Protein 3LWT (pdb70)

Radius of gyration: 23.89 Å; Cα contacts (8 Å, |Δi|>4): 905; chains: 1; bounding box: 66×55×62 Å

Nearest PDB structures (foldseek):
  3lwt-assembly1_X  TM=1.002E+00  e=3.265E-95  Saccharomyces cerevisiae
  8c81-assembly1_E  TM=9.243E-01  e=3.066E-72  Saccharomyces cerevisiae
  4tu3-assembly1_X  TM=9.781E-01  e=2.936E-66  Saccharomyces cerevisiae S288C
  7k1w-assembly1_F  TM=9.571E-01  e=6.689E-49  Homo sapiens
  5zyo-assembly2_B  TM=4.385E-01  e=7.430E+00  Escherichia coli K-12

Structure (mmCIF, N/CA/C/O backbone):
data_3LWT
#
_entry.id   3LWT
#
_cell.length_a   86.158
_cell.length_b   94.732
_cell.length_c   155.439
_cell.angle_alpha   90.00
_cell.angle_beta   90.00
_cell.angle_gamma   90.00
#
_symmetry.space_group_name_H-M   'I 2 2 2'
#
loop_
_entity.id
_entity.type
_entity.pdbx_description
1 polymer 'Phosphoinositide phosphatase SAC1'
2 water water
#
loop_
_atom_site.group_PDB
_atom_site.id
_atom_site.type_symbol
_atom_site.label_atom_id
_atom_site.label_alt_id
_atom_site.label_comp_id
_atom_site.label_asym_id
_atom_site.label_entity_id
_atom_site.label_seq_id
_atom_site.pdbx_PDB_ins_code
_atom_site.Cartn_x
_atom_site.Cartn_y
_atom_site.Cartn_z
_atom_site.occupancy
_atom_site.B_iso_or_equiv
_atom_site.auth_seq_id
_atom_site.auth_comp_id
_atom_site.auth_asym_id
_atom_site.auth_atom_id
_atom_site.pdbx_PDB_model_num
ATOM 1 N N . SER A 1 1 ? 31.167 37.756 43.892 1.00 61.59 0 SER X N 1
ATOM 2 C CA . SER A 1 1 ? 29.967 37.446 43.073 1.00 58.98 0 SER X CA 1
ATOM 3 C C . SER A 1 1 ? 30.199 38.105 41.713 1.00 59.11 0 SER X C 1
ATOM 4 O O . SER A 1 1 ? 30.958 39.082 41.618 1.00 60.30 0 SER X O 1
ATOM 7 N N . MET A 1 2 ? 29.500 37.646 40.675 1.00 56.44 1 MET X N 1
ATOM 8 C CA . MET A 1 2 ? 29.498 38.446 39.447 1.00 53.83 1 MET X CA 1
ATOM 9 C C . MET A 1 2 ? 28.769 39.796 39.701 1.00 48.76 1 MET X C 1
ATOM 10 O O . MET A 1 2 ? 29.187 40.844 39.160 1.00 48.40 1 MET X O 1
ATOM 15 N N . THR A 1 3 ? 27.687 39.793 40.503 1.00 43.58 2 THR X N 1
ATOM 16 C CA . THR A 1 3 ? 26.858 41.020 40.574 1.00 38.68 2 THR X CA 1
ATOM 17 C C . THR A 1 3 ? 27.486 42.043 41.519 1.00 36.96 2 THR X C 1
ATOM 18 O O . THR A 1 3 ? 28.324 41.709 42.378 1.00 36.42 2 THR X O 1
ATOM 22 N N . GLY A 1 4 ? 27.074 43.297 41.378 1.00 34.86 3 GLY X N 1
ATOM 23 C CA . GLY A 1 4 ? 27.730 44.384 42.144 1.00 33.97 3 GLY X CA 1
ATOM 24 C C . GLY A 1 4 ? 27.058 45.676 41.659 1.00 34.01 3 GLY X C 1
ATOM 25 O O . GLY A 1 4 ? 26.208 45.606 40.780 1.00 31.96 3 GLY X O 1
ATOM 26 N N . PRO A 1 5 ? 27.386 46.805 42.277 1.00 35.24 4 PRO X N 1
ATOM 27 C CA . PRO A 1 5 ? 26.888 48.103 41.863 1.00 35.55 4 PRO X CA 1
ATOM 28 C C . PRO A 1 5 ? 27.170 48.353 40.373 1.00 33.21 4 PRO X C 1
ATOM 29 O O . PRO A 1 5 ? 28.159 47.834 39.815 1.00 32.80 4 PRO X O 1
ATOM 33 N N . ILE A 1 6 ? 26.359 49.220 39.802 1.00 30.34 5 ILE X N 1
ATOM 34 C CA . ILE A 1 6 ? 26.350 49.478 38.383 1.00 30.17 5 ILE X CA 1
ATOM 35 C C . ILE A 1 6 ? 26.422 51.013 38.242 1.00 29.12 5 ILE X C 1
ATOM 36 O O . ILE A 1 6 ? 26.018 51.740 39.159 1.00 29.69 5 ILE X O 1
ATOM 41 N N . VAL A 1 7 ? 26.903 51.488 37.086 1.00 28.58 6 VAL X N 1
ATOM 42 C CA . VAL A 1 7 ? 26.807 52.901 36.738 1.00 30.52 6 VAL X CA 1
ATOM 43 C C . VAL A 1 7 ? 26.142 53.022 35.378 1.00 30.88 6 VAL X C 1
ATOM 44 O O . VAL A 1 7 ? 26.221 52.113 34.537 1.00 31.30 6 VAL X O 1
ATOM 48 N N . TYR A 1 8 ? 25.456 54.144 35.141 1.00 30.24 7 TYR X N 1
ATOM 49 C CA . TYR A 1 8 ? 24.920 54.367 33.838 1.00 29.70 7 TYR X CA 1
ATOM 50 C C . TYR A 1 8 ? 25.079 55.821 33.391 1.00 30.38 7 TYR X C 1
ATOM 51 O O . TYR A 1 8 ? 25.316 56.762 34.200 1.00 30.64 7 TYR X O 1
ATOM 60 N N . VAL A 1 9 ? 24.988 56.007 32.091 1.00 30.53 8 VAL X N 1
ATOM 61 C CA . VAL A 1 9 ? 24.972 57.382 31.496 1.00 31.44 8 VAL X CA 1
ATOM 62 C C . VAL A 1 9 ? 23.756 57.346 30.576 1.00 31.80 8 VAL X C 1
ATOM 63 O O . VAL A 1 9 ? 23.519 56.336 29.850 1.00 30.49 8 VAL X O 1
ATOM 67 N N . GLN A 1 10 ? 22.949 58.382 30.640 1.00 31.63 9 GLN X N 1
ATOM 68 C CA . GLN A 1 10 ? 21.846 58.488 29.699 1.00 33.68 9 GLN X CA 1
ATOM 69 C C . GLN A 1 10 ? 22.034 59.687 28.797 1.00 32.34 9 GLN X C 1
ATOM 70 O O . GLN A 1 10 ? 22.465 60.793 29.219 1.00 33.44 9 GLN X O 1
ATOM 76 N N . ASN A 1 11 ? 21.801 59.477 27.506 1.00 33.03 10 ASN X N 1
ATOM 77 C CA . ASN A 1 11 ? 21.877 60.586 26.513 1.00 34.66 10 ASN X CA 1
ATOM 78 C C . ASN A 1 11 ? 20.790 60.386 25.447 1.00 34.48 10 ASN X C 1
ATOM 79 O O . ASN A 1 11 ? 19.960 59.512 25.595 1.00 33.74 10 ASN X O 1
ATOM 84 N N . ALA A 1 12 ? 20.848 61.160 24.364 1.00 35.75 11 ALA X N 1
ATOM 85 C CA . ALA A 1 12 ? 19.803 61.073 23.317 1.00 38.71 11 ALA X CA 1
ATOM 86 C C . ALA A 1 12 ? 19.754 59.721 22.615 1.00 39.36 11 ALA X C 1
ATOM 87 O O . ALA A 1 12 ? 18.708 59.404 22.035 1.00 40.80 11 ALA X O 1
ATOM 89 N N . ASP A 1 13 ? 20.858 58.948 22.639 1.00 38.78 12 ASP X N 1
ATOM 90 C CA . ASP A 1 13 ? 20.842 57.583 22.068 1.00 38.60 12 ASP X CA 1
ATOM 91 C C . ASP A 1 13 ? 20.316 56.483 22.983 1.00 36.01 12 ASP X C 1
ATOM 92 O O . ASP A 1 13 ? 20.065 55.329 22.524 1.00 39.38 12 ASP X O 1
ATOM 97 N N . GLY A 1 14 ? 20.068 56.822 24.255 1.00 34.14 13 GLY X N 1
ATOM 98 C CA . GLY A 1 14 ? 19.388 55.934 25.208 1.00 31.64 13 GLY X CA 1
ATOM 99 C C . GLY A 1 14 ? 20.209 55.806 26.508 1.00 30.98 13 GLY X C 1
ATOM 100 O O . GLY A 1 14 ? 20.950 56.751 26.922 1.00 31.38 13 GLY X O 1
ATOM 101 N N . ILE A 1 15 ? 20.100 54.657 27.161 1.00 31.24 14 ILE X N 1
ATOM 102 C CA . ILE A 1 15 ? 20.806 54.461 28.471 1.00 30.64 14 ILE X CA 1
ATOM 103 C C . ILE A 1 15 ? 21.892 53.405 28.330 1.00 29.66 14 ILE X C 1
ATOM 104 O O . ILE A 1 15 ? 21.636 52.309 27.755 1.00 31.31 14 ILE X O 1
ATOM 109 N N . PHE A 1 16 ? 23.050 53.625 28.945 1.00 29.28 15 PHE X N 1
ATOM 110 C CA . PHE A 1 16 ? 24.165 52.650 28.873 1.00 29.42 15 PHE X CA 1
ATOM 111 C C . PHE A 1 16 ? 24.607 52.299 30.287 1.00 30.24 15 PHE X C 1
ATOM 112 O O . PHE A 1 16 ? 24.836 53.219 31.071 1.00 30.18 15 PHE X O 1
ATOM 120 N N . PHE A 1 17 ? 24.709 51.013 30.610 1.00 26.92 16 PHE X N 1
ATOM 121 C CA . PHE A 1 17 ? 24.967 50.548 31.959 1.00 27.42 16 PHE X CA 1
ATOM 122 C C . PHE A 1 17 ? 26.254 49.692 31.929 1.00 29.21 16 PHE X C 1
ATOM 123 O O . PHE A 1 17 ? 26.498 48.904 30.977 1.00 30.19 16 PHE X O 1
ATOM 131 N N . LYS A 1 18 ? 27.063 49.800 32.972 1.00 30.92 17 LYS X N 1
ATOM 132 C CA . LYS A 1 18 ? 28.210 48.880 33.132 1.00 32.69 17 LYS X CA 1
ATOM 133 C C . LYS A 1 18 ? 28.444 48.685 34.601 1.00 33.22 17 LYS X C 1
ATOM 134 O O . LYS A 1 18 ? 28.014 49.498 35.410 1.00 31.58 17 LYS X O 1
ATOM 140 N N . LEU A 1 19 ? 29.229 47.665 34.943 1.00 34.36 18 LEU X N 1
ATOM 141 C CA . LEU A 1 19 ? 29.547 47.416 36.340 1.00 36.23 18 LEU X CA 1
ATOM 142 C C . LEU A 1 19 ? 30.449 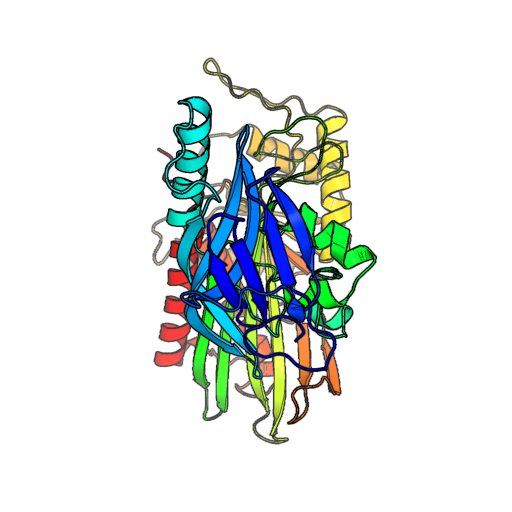48.563 36.843 1.00 38.08 18 LEU X C 1
ATOM 143 O O . LEU A 1 19 ? 31.298 49.052 36.090 1.00 38.00 18 LEU X O 1
ATOM 148 N N . ALA A 1 20 ? 30.191 49.033 38.073 1.00 37.82 19 ALA X N 1
ATOM 149 C CA . ALA A 1 20 ? 30.991 50.091 38.720 1.00 41.94 19 ALA X CA 1
ATOM 150 C C . ALA A 1 20 ? 32.459 49.626 38.863 1.00 47.74 19 ALA X C 1
ATOM 151 O O . ALA A 1 20 ? 33.390 50.443 38.720 1.00 49.30 19 ALA X O 1
ATOM 153 N N . GLU A 1 21 ? 32.694 48.356 39.138 1.00 51.62 20 GLU X N 1
ATOM 154 C CA . GLU A 1 21 ? 34.108 47.933 39.180 1.00 62.75 20 GLU X CA 1
ATOM 155 C C . GLU A 1 21 ? 34.367 46.911 38.092 1.00 64.83 20 GLU X C 1
ATOM 156 O O . GLU A 1 21 ? 33.822 45.820 38.136 1.00 65.24 20 GLU X O 1
ATOM 162 N N . GLY A 1 22 ? 35.173 47.279 37.103 1.00 69.84 21 GLY X N 1
ATOM 163 C CA . GLY A 1 22 ? 35.443 46.349 35.998 1.00 73.77 21 GLY X CA 1
ATOM 164 C C . GLY A 1 22 ? 36.618 45.430 36.267 1.00 77.15 21 GLY X C 1
ATOM 165 O O . GLY A 1 22 ? 37.782 45.850 36.106 1.00 80.41 21 GLY X O 1
ATOM 166 N N . LYS A 1 23 ? 36.346 44.186 36.662 1.00 78.16 22 LYS X N 1
ATOM 167 C CA . LYS A 1 23 ? 37.423 43.145 36.644 1.00 81.63 22 LYS X CA 1
ATOM 168 C C . LYS A 1 23 ? 37.664 42.615 35.211 1.00 82.18 22 LYS X C 1
ATOM 169 O O . LYS A 1 23 ? 36.727 42.418 34.441 1.00 82.54 22 LYS X O 1
ATOM 175 N N . GLY A 1 24 ? 38.915 42.391 34.842 1.00 84.03 23 GLY X N 1
ATOM 176 C CA . GLY A 1 24 ? 39.216 41.968 33.482 1.00 83.27 23 GLY X CA 1
ATOM 177 C C . GLY A 1 24 ? 39.143 43.082 32.445 1.00 81.85 23 GLY X C 1
ATOM 178 O O . GLY A 1 24 ? 38.812 44.252 32.735 1.00 80.78 23 GLY X O 1
ATOM 179 N N . THR A 1 25 ? 39.442 42.688 31.212 1.00 81.51 24 THR X N 1
ATOM 180 C CA . THR A 1 25 ? 39.773 43.607 30.112 1.00 80.40 24 THR X CA 1
ATOM 181 C C . THR A 1 25 ? 38.752 43.451 28.968 1.00 77.34 24 THR X C 1
ATOM 182 O O . THR A 1 25 ? 39.027 43.748 27.790 1.00 78.76 24 THR X O 1
ATOM 186 N N . ASN A 1 26 ? 37.561 43.016 29.372 1.00 72.59 25 ASN X N 1
ATOM 187 C CA . ASN A 1 26 ? 36.582 42.371 28.556 1.00 68.22 25 ASN X CA 1
ATOM 188 C C . ASN A 1 26 ? 35.150 42.842 28.917 1.00 62.63 25 ASN X C 1
ATOM 189 O O . ASN A 1 26 ? 34.220 42.102 28.634 1.00 58.25 25 ASN X O 1
ATOM 194 N N . ASP A 1 27 ? 34.973 44.042 29.509 1.00 58.03 26 ASP X N 1
ATOM 195 C CA . ASP A 1 27 ? 33.738 44.278 30.329 1.00 53.86 26 ASP X CA 1
ATOM 196 C C . ASP A 1 27 ? 32.564 44.691 29.445 1.00 48.06 26 ASP X C 1
ATOM 197 O O . ASP A 1 27 ? 32.707 45.481 28.470 1.00 49.64 26 ASP X O 1
ATOM 202 N N . ALA A 1 28 ? 31.429 44.166 29.778 1.00 41.11 27 ALA X N 1
ATOM 203 C CA . ALA A 1 28 ? 30.253 44.311 28.955 1.00 38.34 27 ALA X CA 1
ATOM 204 C C . ALA A 1 28 ? 29.500 45.619 29.321 1.00 36.20 27 ALA X C 1
ATOM 205 O O . ALA A 1 28 ? 29.541 46.068 30.481 1.00 36.74 27 ALA X O 1
ATOM 207 N N . VAL A 1 29 ? 28.807 46.170 28.321 1.00 33.89 28 VAL X N 1
ATOM 208 C CA . VAL A 1 29 ? 27.903 47.301 28.487 1.00 32.00 28 VAL X CA 1
ATOM 209 C C . VAL A 1 29 ? 26.530 46.822 27.982 1.00 33.60 28 VAL X C 1
ATOM 210 O O . VAL A 1 29 ? 26.428 46.202 26.891 1.00 35.01 28 VAL X O 1
ATOM 214 N N . ILE A 1 30 ? 25.499 47.161 28.750 1.00 32.06 29 ILE X N 1
ATOM 215 C CA . ILE A 1 30 ? 24.097 46.981 28.345 1.00 31.80 29 ILE X CA 1
ATOM 216 C C . ILE A 1 30 ? 23.551 48.320 27.871 1.00 32.29 29 ILE X C 1
ATOM 217 O O . ILE A 1 30 ? 23.663 49.352 28.603 1.00 32.63 29 ILE X O 1
ATOM 222 N N . HIS A 1 31 ? 23.015 48.355 26.661 1.00 31.05 30 HIS X N 1
ATOM 223 C CA . HIS A 1 31 ? 22.506 49.593 26.108 1.00 30.60 30 HIS X CA 1
ATOM 224 C C . HIS A 1 31 ? 20.989 49.429 25.851 1.00 32.93 30 HIS X C 1
ATOM 225 O O . HIS A 1 31 ? 20.598 48.439 25.175 1.00 33.63 30 HIS X O 1
ATOM 232 N N . LEU A 1 32 ? 20.173 50.340 26.388 1.00 31.63 31 LEU X N 1
ATOM 233 C CA . LEU A 1 32 ? 18.717 50.426 26.045 1.00 32.61 31 LEU X CA 1
ATOM 234 C C . LEU A 1 32 ? 18.716 51.522 24.992 1.00 34.30 31 LEU X C 1
ATOM 235 O O . LEU A 1 32 ? 18.960 52.698 25.293 1.00 32.41 31 LEU X O 1
ATOM 240 N N . ALA A 1 33 ? 18.446 51.157 23.735 1.00 34.62 32 ALA X N 1
ATOM 241 C CA . ALA A 1 33 ? 18.488 52.107 22.637 1.00 36.03 32 ALA X CA 1
ATOM 242 C C . ALA A 1 33 ? 17.216 52.911 22.411 1.00 38.32 32 ALA X C 1
ATOM 243 O O . ALA A 1 33 ? 16.154 52.315 22.246 1.00 39.23 32 ALA X O 1
ATOM 245 N N . ASN A 1 34 ? 17.333 54.227 22.275 1.00 39.58 33 ASN X N 1
ATOM 246 C CA . 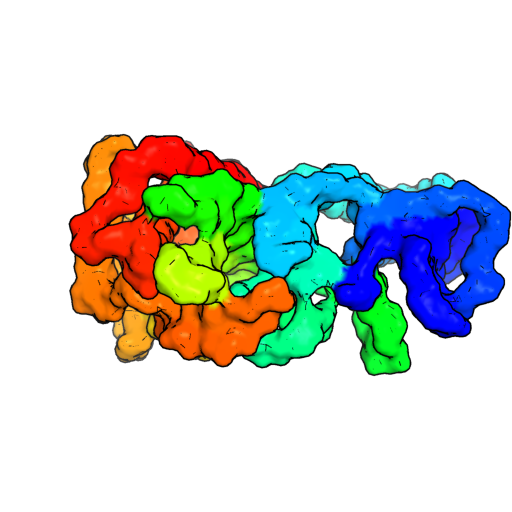ASN A 1 34 ? 16.172 55.058 21.950 1.00 42.37 33 ASN X CA 1
ATOM 247 C C . ASN A 1 34 ? 15.592 54.767 20.533 1.00 45.12 33 ASN X C 1
ATOM 248 O O . ASN A 1 34 ? 14.373 54.768 20.352 1.00 46.70 33 ASN X O 1
ATOM 253 N N . GLN A 1 35 ? 16.476 54.437 19.592 1.00 46.79 34 GLN X N 1
ATOM 254 C CA . GLN A 1 35 ? 16.141 54.236 18.197 1.00 51.87 34 GLN X CA 1
ATOM 255 C C . GLN A 1 35 ? 15.007 53.243 18.047 1.00 52.64 34 GLN X C 1
ATOM 256 O O . GLN A 1 35 ? 13.989 53.561 17.413 1.00 54.42 34 GLN X O 1
ATOM 262 N N . ASP A 1 36 ? 15.170 52.079 18.667 1.00 50.57 35 ASP X N 1
ATOM 263 C CA . ASP A 1 36 ? 14.226 50.998 18.482 1.00 51.77 35 ASP X CA 1
ATOM 264 C C . ASP A 1 36 ? 13.733 50.373 19.781 1.00 47.64 35 ASP X C 1
ATOM 265 O O . ASP A 1 36 ? 13.136 49.317 19.747 1.00 48.20 35 ASP X O 1
ATOM 270 N N . GLN A 1 37 ? 14.002 51.018 20.923 1.00 43.84 36 GLN X N 1
ATOM 271 C CA . GLN A 1 37 ? 13.634 50.503 22.264 1.00 40.47 36 GLN X CA 1
ATOM 272 C C . GLN A 1 37 ? 14.260 49.131 22.600 1.00 39.41 36 GLN X C 1
ATOM 273 O O . GLN A 1 37 ? 13.834 48.467 23.524 1.00 37.36 36 GLN X O 1
ATOM 279 N N . GLY A 1 38 ? 15.242 48.693 21.818 1.00 39.66 37 GLY X N 1
ATOM 280 C CA . GLY A 1 38 ? 15.804 47.320 22.049 1.00 40.80 37 GLY X CA 1
ATOM 281 C C . GLY A 1 38 ? 16.912 47.334 23.117 1.00 39.55 37 GLY X C 1
ATOM 282 O O . GLY A 1 38 ? 17.594 48.358 23.336 1.00 39.49 37 GLY X O 1
ATOM 283 N N . VAL A 1 39 ? 17.142 46.197 23.735 1.00 37.31 38 VAL X N 1
ATOM 284 C CA . VAL A 1 39 ? 18.231 46.043 24.694 1.00 37.19 38 VAL X CA 1
ATOM 285 C C . VAL A 1 39 ? 19.369 45.444 23.894 1.00 38.53 38 VAL X C 1
ATOM 286 O O . VAL A 1 39 ? 19.124 44.460 23.167 1.00 37.94 38 VAL X O 1
ATOM 290 N N . ARG A 1 40 ? 20.595 46.012 24.003 1.00 36.15 39 ARG X N 1
ATOM 291 C CA . ARG A 1 40 ? 21.742 45.458 23.261 1.00 39.24 39 ARG X CA 1
ATOM 292 C C . ARG A 1 40 ? 22.943 45.251 24.160 1.00 39.97 39 ARG X C 1
ATOM 293 O O . ARG A 1 40 ? 23.090 45.952 25.192 1.00 37.29 39 ARG X O 1
ATOM 301 N N . VAL A 1 41 ? 23.874 44.363 23.743 1.00 38.23 40 VAL X N 1
ATOM 302 C CA . VAL A 1 41 ? 25.155 44.258 24.471 1.00 37.78 40 VAL X CA 1
ATOM 303 C C . VAL A 1 41 ? 26.273 44.902 23.668 1.00 39.57 40 VAL X C 1
ATOM 304 O O . VAL A 1 41 ? 26.445 44.576 22.491 1.00 39.81 40 VAL X O 1
ATOM 308 N N . LEU A 1 42 ? 27.037 45.805 24.281 1.00 38.03 41 LEU X N 1
ATOM 309 C CA . LEU A 1 42 ? 28.097 46.529 23.609 1.00 40.96 41 LEU X CA 1
ATOM 310 C C . LEU A 1 42 ? 29.450 46.238 24.266 1.00 42.12 41 LEU X C 1
ATOM 311 O O . LEU A 1 42 ? 29.504 45.749 25.393 1.00 41.88 41 LEU X O 1
ATOM 316 N N . GLY A 1 43 ? 30.504 46.603 23.554 1.00 46.71 42 GLY X N 1
ATOM 317 C CA . GLY A 1 43 ? 31.886 46.601 24.029 1.00 47.91 42 GLY X CA 1
ATOM 318 C C . GLY A 1 43 ? 32.146 47.807 24.914 1.00 47.98 42 GLY X C 1
ATOM 319 O O . GLY A 1 43 ? 31.421 48.834 24.806 1.00 46.79 42 GLY X O 1
ATOM 320 N N . ALA A 1 44 ? 33.190 47.703 25.752 1.00 48.88 43 ALA X N 1
ATOM 321 C CA . ALA A 1 44 ? 33.593 48.721 26.732 1.00 49.80 43 ALA X CA 1
ATOM 322 C C . ALA A 1 44 ? 33.831 50.077 26.068 1.00 51.86 43 ALA X C 1
ATOM 323 O O . ALA A 1 44 ? 33.517 51.143 26.648 1.00 49.93 43 ALA X O 1
ATOM 325 N N . GLU A 1 45 ? 34.373 50.029 24.859 1.00 51.83 44 GLU X N 1
ATOM 326 C CA . GLU A 1 45 ? 34.714 51.264 24.119 1.00 52.92 44 GLU X CA 1
ATOM 327 C C . GLU A 1 45 ? 33.476 52.049 23.657 1.00 50.66 44 GLU X C 1
ATOM 328 O O . GLU A 1 45 ? 33.579 53.198 23.226 1.00 49.21 44 GLU X O 1
ATOM 334 N N . GLU A 1 46 ? 32.290 51.473 23.839 1.00 48.23 45 GLU X N 1
ATOM 335 C CA . GLU A 1 46 ? 31.076 52.115 23.340 1.00 47.09 45 GLU X CA 1
ATOM 336 C C . GLU A 1 46 ? 30.327 52.735 24.485 1.00 44.17 45 GLU X C 1
ATOM 337 O O . GLU A 1 46 ? 29.224 53.314 24.264 1.00 42.68 45 GLU X O 1
ATOM 343 N N . PHE A 1 47 ? 30.862 52.600 25.711 1.00 39.45 46 PHE X N 1
ATOM 344 C CA . PHE A 1 47 ? 30.239 53.281 26.817 1.00 36.89 46 PHE X CA 1
ATOM 345 C C . PHE A 1 47 ? 30.488 54.814 26.556 1.00 36.98 46 PHE X C 1
ATOM 346 O O . PHE A 1 47 ? 31.582 55.220 26.073 1.00 37.05 46 PHE X O 1
ATOM 354 N N . PRO A 1 48 ? 29.470 55.644 26.786 1.00 34.90 47 PRO X N 1
ATOM 355 C CA . PRO A 1 48 ? 29.617 57.084 26.431 1.00 37.29 47 PRO X CA 1
ATOM 356 C C . PRO A 1 48 ? 30.794 57.679 27.160 1.00 38.33 47 PRO X C 1
ATOM 357 O O . PRO A 1 48 ? 30.992 57.381 28.352 1.00 39.62 47 PRO X O 1
ATOM 361 N N . VAL A 1 49 ? 31.534 58.557 26.474 1.00 40.20 48 VAL X N 1
ATOM 362 C CA . VAL A 1 49 ? 32.573 59.326 27.087 1.00 40.17 48 VAL X CA 1
ATOM 363 C C . VAL A 1 49 ? 31.959 60.570 27.852 1.00 38.61 48 VAL X C 1
ATOM 364 O O . VAL A 1 49 ? 32.280 60.824 28.992 1.00 37.11 48 VAL X O 1
ATOM 368 N N . GLN A 1 50 ? 31.189 61.391 27.131 1.00 39.13 49 GLN X N 1
ATOM 369 C CA . GLN A 1 50 ? 30.561 62.556 27.710 1.00 38.10 49 GLN X CA 1
ATOM 370 C C . GLN A 1 50 ? 29.441 62.127 28.679 1.00 36.63 49 GLN X C 1
ATOM 371 O O . GLN A 1 50 ? 28.748 61.137 28.448 1.00 35.42 49 GLN X O 1
ATOM 377 N N . GLY A 1 51 ? 29.260 62.846 29.775 1.00 38.45 50 GLY X N 1
ATOM 378 C CA . GLY A 1 51 ? 27.959 62.744 30.507 1.00 39.12 50 GLY X CA 1
ATOM 379 C C . GLY A 1 51 ? 28.083 62.461 32.007 1.00 42.38 50 GLY X C 1
ATOM 380 O O . GLY A 1 51 ? 29.121 61.993 32.494 1.00 41.30 50 GLY X O 1
ATOM 381 N N . GLU A 1 52 ? 27.001 62.730 32.732 1.00 42.45 51 GLU X N 1
ATOM 382 C CA . GLU A 1 52 ? 26.921 62.438 34.144 1.00 44.10 51 GLU X CA 1
ATOM 383 C C . GLU A 1 52 ? 26.873 60.965 34.377 1.00 40.40 51 GLU X C 1
ATOM 384 O O . GLU A 1 52 ? 25.947 60.306 33.891 1.00 40.34 51 GLU X O 1
ATOM 390 N N . VAL A 1 53 ? 27.847 60.419 35.098 1.00 37.78 52 VAL X N 1
ATOM 391 C CA . VAL A 1 53 ? 27.738 59.003 35.471 1.00 36.47 52 VAL X CA 1
ATOM 392 C C . VAL A 1 53 ? 26.883 58.827 36.776 1.00 37.00 52 VAL X C 1
ATOM 393 O O . VAL A 1 53 ? 27.123 59.474 37.802 1.00 36.59 52 VAL X O 1
ATOM 397 N N . VAL A 1 54 ? 25.845 58.019 36.686 1.00 33.04 53 VAL X N 1
ATOM 398 C CA . VAL A 1 54 ? 24.974 57.758 37.792 1.00 32.55 53 VAL X CA 1
ATOM 399 C C . VAL A 1 54 ? 25.244 56.413 38.443 1.00 30.83 53 VAL X C 1
ATOM 400 O O . VAL A 1 54 ? 25.186 55.374 37.782 1.00 31.16 53 VAL X O 1
ATOM 404 N N . LYS A 1 55 ? 25.443 56.3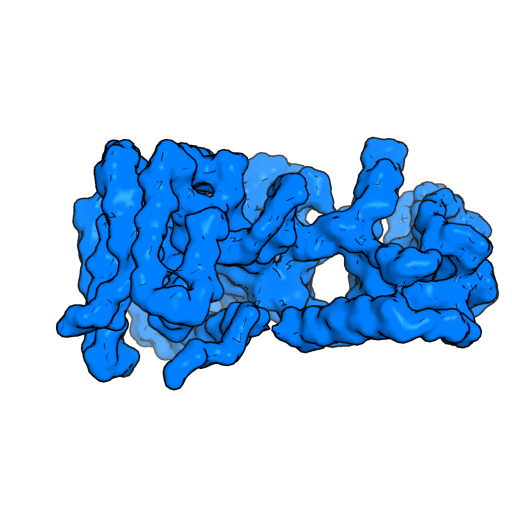94 39.758 1.00 32.20 54 LYS X N 1
ATOM 405 C CA . LYS A 1 55 ? 25.643 55.108 40.447 1.00 32.97 54 LYS X CA 1
ATOM 406 C C . LYS A 1 55 ? 24.366 54.565 41.029 1.00 31.64 54 LYS X C 1
ATOM 407 O O . LYS A 1 55 ? 23.624 55.307 41.652 1.00 31.81 54 LYS X O 1
ATOM 413 N N . ILE A 1 56 ? 24.106 53.284 40.781 1.00 31.80 55 ILE X N 1
ATOM 414 C CA . ILE A 1 56 ? 22.882 52.620 41.233 1.00 30.22 55 ILE X CA 1
ATOM 415 C C . ILE A 1 56 ? 23.290 51.242 41.884 1.00 32.21 55 ILE X C 1
ATOM 416 O O . ILE A 1 56 ? 24.368 50.638 41.585 1.00 31.14 55 ILE X O 1
ATOM 421 N N . ALA A 1 57 ? 22.502 50.828 42.868 1.00 30.01 56 ALA X N 1
ATOM 422 C CA . ALA A 1 57 ? 22.766 49.503 43.491 1.00 29.98 56 ALA X CA 1
ATOM 423 C C . ALA A 1 57 ? 22.473 48.321 42.565 1.00 27.89 56 ALA X C 1
ATOM 424 O O . ALA A 1 57 ? 23.214 47.316 42.576 1.00 30.81 56 ALA X O 1
ATOM 426 N N . SER A 1 58 ? 21.436 48.409 41.721 1.00 26.43 57 SER X N 1
ATOM 427 C CA . SER A 1 58 ? 21.150 47.289 40.837 1.00 29.68 57 SER X CA 1
ATOM 428 C C . SER A 1 58 ? 20.272 47.744 39.691 1.00 27.57 57 SER X C 1
ATOM 429 O O . SER A 1 58 ? 19.439 48.659 39.859 1.00 26.54 57 SER X O 1
ATOM 432 N N . LEU A 1 59 ? 20.439 47.093 38.539 1.00 27.79 58 LEU X N 1
ATOM 433 C CA . LEU A 1 59 ? 19.481 47.206 37.427 1.00 28.93 58 LEU X CA 1
ATOM 434 C C . LEU A 1 59 ? 18.557 46.024 37.625 1.00 29.19 58 LEU X C 1
ATOM 435 O O . LEU A 1 59 ? 19.002 44.895 37.481 1.00 29.26 58 LEU X O 1
ATOM 440 N N . MET A 1 60 ? 17.298 46.282 37.958 1.00 27.53 59 MET X N 1
ATOM 441 C CA . MET A 1 60 ? 16.397 45.152 38.326 1.00 26.23 59 MET X CA 1
ATOM 442 C C . MET A 1 60 ? 15.846 44.550 37.059 1.00 27.57 59 MET X C 1
ATOM 443 O O . MET A 1 60 ? 15.517 43.344 37.072 1.00 28.90 59 MET X O 1
ATOM 448 N N . GLY A 1 61 ? 15.822 45.307 35.943 1.00 25.71 60 GLY X N 1
ATOM 449 C CA . GLY A 1 61 ? 15.473 44.734 34.650 1.00 25.71 60 GLY X CA 1
ATOM 450 C C . GLY A 1 61 ? 14.757 45.758 33.759 1.00 27.69 60 GLY X C 1
ATOM 451 O O . GLY A 1 61 ? 14.924 46.991 33.929 1.00 26.08 60 GLY X O 1
ATOM 452 N N . PHE A 1 62 ? 14.037 45.274 32.751 1.00 25.69 61 PHE X N 1
ATOM 453 C CA . PHE A 1 62 ? 13.385 46.200 31.830 1.00 27.52 61 PHE X CA 1
ATOM 454 C C . PHE A 1 62 ? 11.939 45.724 31.666 1.00 29.29 61 PHE X C 1
ATOM 455 O O . PHE A 1 62 ? 11.658 44.503 31.810 1.00 29.65 61 PHE X O 1
ATOM 463 N N . ILE A 1 63 ? 11.060 46.648 31.260 1.00 30.75 62 ILE X N 1
ATOM 464 C CA . ILE A 1 63 ? 9.670 46.195 30.909 1.00 34.63 62 ILE X CA 1
ATOM 465 C C . ILE A 1 63 ? 9.213 47.003 29.731 1.00 38.16 62 ILE X C 1
ATOM 466 O O . ILE A 1 63 ? 9.559 48.157 29.595 1.00 38.18 62 ILE X O 1
ATOM 471 N N . LYS A 1 64 ? 8.521 46.352 28.805 1.00 42.38 63 LYS X N 1
ATOM 472 C CA . LYS A 1 64 ? 7.998 46.967 27.594 1.00 48.54 63 LYS X CA 1
ATOM 473 C C . LYS A 1 64 ? 6.532 47.268 27.844 1.00 52.56 63 LYS X C 1
ATOM 474 O O . LYS A 1 64 ? 5.717 46.349 28.038 1.00 52.99 63 LYS X O 1
ATOM 480 N N . LEU A 1 65 ? 6.227 48.579 27.913 1.00 56.16 64 LEU X N 1
ATOM 481 C CA . LEU A 1 65 ? 4.923 49.103 28.369 1.00 59.03 64 LEU X CA 1
ATOM 482 C C . LEU A 1 65 ? 4.388 49.743 27.161 1.00 60.52 64 LEU X C 1
ATOM 483 O O . LEU A 1 65 ? 4.839 50.839 26.774 1.00 64.12 64 LEU X O 1
ATOM 488 N N . LYS A 1 66 ? 3.482 49.021 26.520 1.00 61.77 65 LYS X N 1
ATOM 489 C CA . LYS A 1 66 ? 3.020 49.310 25.179 1.00 61.41 65 LYS X CA 1
ATOM 490 C C . LYS A 1 66 ? 4.232 49.516 24.273 1.00 60.71 65 LYS X C 1
ATOM 491 O O . LYS A 1 66 ? 5.064 48.604 24.171 1.00 60.63 65 LYS X O 1
ATOM 497 N N . LEU A 1 67 ? 4.369 50.710 23.674 1.00 59.01 66 LEU X N 1
ATOM 498 C CA . LEU A 1 67 ? 5.451 51.028 22.745 1.00 57.61 66 LEU X CA 1
ATOM 499 C C . LEU A 1 67 ? 6.921 51.217 23.307 1.00 53.99 66 LEU X C 1
ATOM 500 O O . LEU A 1 67 ? 7.889 50.894 22.627 1.00 54.22 66 LEU X O 1
ATOM 505 N N . ASN A 1 68 ? 7.087 51.737 24.515 1.00 50.67 67 ASN X N 1
ATOM 506 C CA . ASN A 1 68 ? 8.435 52.057 25.036 1.00 45.75 67 ASN X CA 1
ATOM 507 C C . ASN A 1 68 ? 8.945 51.026 25.996 1.00 41.52 67 ASN X C 1
ATOM 508 O O . ASN A 1 68 ? 8.168 50.409 26.659 1.00 39.71 67 ASN X O 1
ATOM 513 N N . ARG A 1 69 ? 10.254 50.845 26.089 1.00 37.69 68 ARG X N 1
ATOM 514 C CA . ARG A 1 69 ? 10.792 49.982 27.076 1.00 36.17 68 ARG X CA 1
ATOM 515 C C . ARG A 1 69 ? 11.407 50.870 28.208 1.00 34.79 68 ARG X C 1
ATOM 516 O O . ARG A 1 69 ? 12.094 51.875 27.930 1.00 34.84 68 ARG X O 1
ATOM 524 N N . TYR A 1 70 ? 11.209 50.457 29.453 1.00 32.46 69 TYR X N 1
ATOM 525 C CA . TYR A 1 70 ? 11.679 51.230 30.590 1.00 32.10 69 TYR X CA 1
ATOM 526 C C . TYR A 1 70 ? 12.663 50.361 31.376 1.00 29.86 69 TYR X C 1
ATOM 527 O O . TYR A 1 70 ? 12.442 49.166 31.557 1.00 27.93 69 TYR X O 1
ATOM 536 N N . ALA A 1 71 ? 13.652 51.016 31.973 1.00 28.54 70 ALA X N 1
ATOM 537 C CA . ALA A 1 71 ? 14.585 50.351 32.841 1.00 28.09 70 ALA X CA 1
ATOM 538 C C . ALA A 1 71 ? 14.067 50.504 34.222 1.00 26.91 70 ALA X C 1
ATOM 539 O O . ALA A 1 71 ? 13.657 51.605 34.623 1.00 29.53 70 ALA X O 1
ATOM 541 N N . ILE A 1 72 ? 14.132 49.431 34.996 1.00 26.42 71 ILE X N 1
ATOM 542 C CA . ILE A 1 72 ? 13.683 49.456 36.391 1.00 26.69 71 ILE X CA 1
ATOM 543 C C . ILE A 1 72 ? 14.895 49.354 37.290 1.00 26.56 71 ILE X C 1
ATOM 544 O O . ILE A 1 72 ? 15.635 48.373 37.226 1.00 25.59 71 ILE X O 1
ATOM 549 N N . ILE A 1 73 ? 15.139 50.405 38.088 1.00 26.69 72 ILE X N 1
ATOM 550 C CA . ILE A 1 73 ? 16.414 50.555 38.774 1.00 27.93 72 ILE X CA 1
ATOM 551 C C . ILE A 1 73 ? 16.212 50.624 40.286 1.00 27.71 72 ILE X C 1
ATOM 552 O O . ILE A 1 73 ? 15.321 51.351 40.738 1.00 28.96 72 ILE X O 1
ATOM 557 N N . ALA A 1 74 ? 17.087 49.942 41.020 1.00 26.80 73 ALA X N 1
ATOM 558 C CA . ALA A 1 74 ? 17.231 50.120 42.453 1.00 27.54 73 ALA X CA 1
ATOM 559 C C . ALA A 1 74 ? 18.356 51.174 42.631 1.00 29.43 73 ALA X C 1
ATOM 560 O O . ALA A 1 74 ? 19.554 50.871 42.507 1.00 29.30 73 ALA X O 1
ATOM 562 N N . ASN A 1 75 ? 17.981 52.423 42.951 1.00 27.54 74 ASN X N 1
ATOM 563 C CA . ASN A 1 75 ? 19.003 53.468 43.055 1.00 29.61 74 ASN X CA 1
ATOM 564 C C . ASN A 1 75 ? 19.790 53.285 44.313 1.00 32.40 74 ASN X C 1
ATOM 565 O O . ASN A 1 75 ? 21.010 53.290 44.245 1.00 33.45 74 ASN X O 1
ATOM 570 N N . THR A 1 76 ? 19.121 53.174 45.455 1.00 30.21 75 THR X N 1
ATOM 571 C CA . THR A 1 76 ? 19.888 53.098 46.714 1.00 31.80 75 THR X CA 1
ATOM 572 C C . THR A 1 76 ? 19.344 51.911 47.562 1.00 30.86 75 THR X C 1
ATOM 573 O O . THR A 1 76 ? 18.204 51.442 47.320 1.00 29.92 75 THR X O 1
ATOM 577 N N . VAL A 1 77 ? 20.144 51.464 48.530 1.00 31.98 76 VAL X N 1
ATOM 578 C CA . VAL A 1 77 ? 19.770 50.324 49.405 1.00 31.27 76 VAL X CA 1
ATOM 579 C C . VAL A 1 77 ? 20.163 50.706 50.822 1.00 35.36 76 VAL X C 1
ATOM 580 O O . VAL A 1 77 ? 21.006 51.616 51.022 1.00 33.10 76 VAL X O 1
ATOM 584 N N . GLU A 1 78 ? 19.594 50.010 51.820 1.00 34.07 77 GLU X N 1
ATOM 585 C CA . GLU A 1 78 ? 20.167 50.065 53.192 1.00 38.27 77 GLU X CA 1
ATOM 586 C C . GLU A 1 78 ? 20.461 48.626 53.645 1.00 35.26 77 GLU X C 1
ATOM 587 O O . GLU A 1 78 ? 19.704 47.741 53.336 1.00 32.63 77 GLU X O 1
ATOM 593 N N . GLU A 1 79 ? 21.551 48.434 54.369 1.00 34.26 78 GLU X N 1
ATOM 594 C CA . GLU A 1 79 ? 21.863 47.128 54.893 1.00 34.56 78 GLU X CA 1
ATOM 595 C C . GLU A 1 79 ? 20.819 46.784 55.991 1.00 34.29 78 GLU X C 1
ATOM 596 O O . GLU A 1 79 ? 20.496 47.613 56.883 1.00 33.53 78 GLU X O 1
ATOM 602 N N . THR A 1 80 ? 20.283 45.592 55.944 1.00 33.20 79 THR X N 1
ATOM 603 C CA . THR A 1 80 ? 19.304 45.234 56.973 1.00 36.69 79 THR X CA 1
ATOM 604 C C . THR A 1 80 ? 19.802 43.975 57.695 1.00 37.51 79 THR X C 1
ATOM 605 O O . THR A 1 80 ? 19.180 43.518 58.660 1.00 36.18 79 THR X O 1
ATOM 609 N N . GLY A 1 81 ? 20.854 43.364 57.154 1.00 37.20 80 GLY X N 1
ATOM 610 C CA . GLY A 1 81 ? 21.402 42.174 57.771 1.00 37.53 80 GLY X CA 1
ATOM 611 C C . GLY A 1 81 ? 22.816 41.844 57.355 1.00 37.56 80 GLY X C 1
ATOM 612 O O . GLY A 1 81 ? 23.294 42.289 56.324 1.00 37.14 80 GLY X O 1
ATOM 613 N N . ARG A 1 82 ? 23.484 41.055 58.150 1.00 38.24 81 ARG X N 1
ATOM 614 C CA . ARG A 1 82 ? 24.782 40.542 57.775 1.00 39.74 81 ARG X CA 1
ATOM 615 C C . ARG A 1 82 ? 24.989 39.154 58.444 1.00 40.23 81 ARG X C 1
ATOM 616 O O . ARG A 1 82 ? 24.849 38.992 59.664 1.00 42.46 81 ARG X O 1
ATOM 624 N N . PHE A 1 83 ? 25.314 38.149 57.635 1.00 38.41 82 PHE X N 1
ATOM 625 C CA . PHE A 1 83 ? 25.325 36.785 58.095 1.00 40.47 82 PHE X CA 1
ATOM 626 C C . PHE A 1 83 ? 26.461 36.051 57.384 1.00 40.95 82 PHE X C 1
ATOM 627 O O . PHE A 1 83 ? 26.431 35.903 56.159 1.00 37.40 82 PHE X O 1
ATOM 635 N N . ASN A 1 84 ? 27.431 35.574 58.139 1.00 42.98 83 ASN X N 1
ATOM 636 C CA . ASN A 1 84 ? 28.591 34.806 57.587 1.00 45.50 83 ASN X CA 1
ATOM 637 C C . ASN A 1 84 ? 29.300 35.560 56.450 1.00 47.52 83 ASN X C 1
ATOM 638 O O . ASN A 1 84 ? 29.613 34.959 55.405 1.00 46.97 83 ASN X O 1
ATOM 643 N N . GLY A 1 85 ? 29.465 36.889 56.616 1.00 47.48 84 GLY X N 1
ATOM 644 C CA . GLY A 1 85 ? 30.091 37.741 55.598 1.00 48.31 84 GLY X CA 1
ATOM 645 C C . GLY A 1 85 ? 29.137 38.299 54.530 1.00 46.67 84 GLY X C 1
ATOM 646 O O . GLY A 1 85 ? 29.510 39.230 53.822 1.00 47.92 84 GLY X O 1
ATOM 647 N N . HIS A 1 86 ? 27.922 37.761 54.410 1.00 40.16 85 HIS X N 1
ATOM 648 C CA . HIS A 1 86 ? 27.023 38.207 53.372 1.00 40.57 85 HIS X CA 1
ATOM 649 C C . HIS A 1 86 ? 26.222 39.386 53.868 1.00 39.59 85 HIS X C 1
ATOM 650 O O . HIS A 1 86 ? 25.646 39.294 54.922 1.00 42.07 85 HIS X O 1
ATOM 657 N N . VAL A 1 87 ? 26.058 40.403 53.046 1.00 37.02 86 VAL X N 1
ATOM 658 C CA . VAL A 1 87 ? 25.246 41.540 53.421 1.00 35.89 86 VAL X CA 1
ATOM 659 C C . VAL A 1 87 ? 23.885 41.462 52.709 1.00 33.77 86 VAL X C 1
ATOM 660 O O . VAL A 1 87 ? 23.821 41.199 51.478 1.00 33.25 86 VAL X O 1
ATOM 664 N N . PHE A 1 88 ? 22.805 41.694 53.473 1.00 32.96 87 PHE X N 1
ATOM 665 C CA . PHE A 1 88 ? 21.411 41.694 52.938 1.00 30.88 87 PHE X CA 1
ATOM 666 C C . PHE A 1 88 ? 21.011 43.199 52.816 1.00 29.32 87 PHE X C 1
ATOM 667 O O . PHE A 1 88 ? 21.159 43.955 53.779 1.00 31.39 87 PHE X O 1
ATOM 675 N N . TYR A 1 89 ? 20.519 43.592 51.645 1.00 28.97 88 TYR X N 1
ATOM 676 C CA . TYR A 1 89 ? 20.068 44.970 51.385 1.00 29.30 88 TYR X CA 1
ATOM 677 C C . TYR A 1 89 ? 18.573 45.024 51.110 1.00 29.04 88 TYR X C 1
ATOM 678 O O . TYR A 1 89 ? 18.014 44.120 50.467 1.00 26.88 88 TYR X O 1
ATOM 687 N N . ARG A 1 90 ? 17.940 46.093 51.599 1.00 29.08 89 ARG X N 1
ATOM 688 C CA . ARG A 1 90 ? 16.577 46.422 51.166 1.00 29.76 89 ARG X CA 1
ATOM 689 C C . ARG A 1 90 ? 16.697 47.556 50.174 1.00 27.81 89 ARG X C 1
ATOM 690 O O . ARG A 1 90 ? 17.385 48.552 50.447 1.00 31.27 89 ARG X O 1
ATOM 698 N N . VAL A 1 91 ? 15.944 47.499 49.112 1.00 27.74 90 VAL X N 1
ATOM 699 C CA . VAL A 1 91 ? 15.831 48.598 48.148 1.00 28.48 90 VAL X CA 1
ATOM 700 C C . VAL A 1 91 ? 15.114 49.808 48.801 1.00 30.42 90 VAL X C 1
ATOM 701 O O . VAL A 1 91 ? 14.004 49.696 49.351 1.00 28.01 90 VAL X O 1
ATOM 705 N N . LEU A 1 92 ? 15.792 50.946 48.786 1.00 32.12 91 LEU X N 1
ATOM 706 C CA . LEU A 1 92 ? 15.227 52.153 49.334 1.00 35.29 91 LEU X CA 1
ATOM 707 C C . LEU A 1 92 ? 14.616 52.972 48.228 1.00 35.46 91 LEU X C 1
ATOM 708 O O . LEU A 1 92 ? 13.469 53.225 48.290 1.00 41.44 91 LEU X O 1
ATOM 713 N N . GLN A 1 93 ? 15.393 53.548 47.311 1.00 34.57 92 GLN X N 1
ATOM 714 C CA . GLN A 1 93 ? 14.866 54.461 46.327 1.00 33.96 92 GLN X CA 1
ATOM 715 C C . GLN A 1 93 ? 14.965 53.675 44.984 1.00 32.25 92 GLN X C 1
ATOM 716 O O . GLN A 1 93 ? 15.964 52.971 44.776 1.00 28.41 92 GLN X O 1
ATOM 722 N N . HIS A 1 94 ? 13.900 53.727 44.165 1.00 31.31 93 HIS X N 1
ATOM 723 C CA . HIS A 1 94 ? 13.883 53.061 42.832 1.00 30.65 93 HIS X CA 1
ATOM 724 C C . HIS A 1 94 ? 13.557 54.118 41.762 1.00 30.32 93 HIS X C 1
ATOM 725 O O . HIS A 1 94 ? 13.087 55.233 42.116 1.00 31.01 93 HIS X O 1
ATOM 732 N N . SER A 1 95 ? 13.710 53.767 40.478 1.00 28.93 94 SER X N 1
ATOM 733 C CA . SER A 1 95 ? 13.245 54.679 39.428 1.00 31.56 94 SER X CA 1
ATOM 734 C C . SER A 1 95 ? 12.812 53.868 38.216 1.00 31.51 94 SER X C 1
ATOM 735 O O . SER A 1 95 ? 13.171 52.667 38.066 1.00 32.91 94 SER X O 1
ATOM 738 N N . ILE A 1 96 ? 11.935 54.453 37.412 1.00 31.34 95 ILE X N 1
ATOM 739 C CA . ILE A 1 96 ? 11.458 53.805 36.217 1.00 32.38 95 ILE X CA 1
ATOM 740 C C . ILE A 1 96 ? 11.858 54.787 35.136 1.00 33.69 95 ILE X C 1
ATOM 741 O O . ILE A 1 96 ? 11.399 55.943 35.155 1.00 33.99 95 ILE X O 1
ATOM 746 N N . VAL A 1 97 ? 12.755 54.374 34.245 1.00 30.61 96 VAL X N 1
ATOM 747 C CA . VAL A 1 97 ? 13.450 55.356 33.399 1.00 31.92 96 VAL X CA 1
ATOM 748 C C . VAL A 1 97 ? 13.251 55.046 31.912 1.00 32.67 96 VAL X C 1
ATOM 749 O O . VAL A 1 97 ? 13.520 53.912 31.477 1.00 31.73 96 VAL X O 1
ATOM 753 N N . SER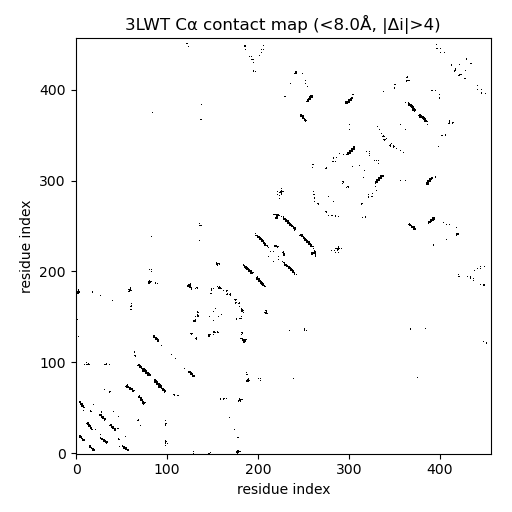 A 1 98 ? 12.839 56.021 31.112 1.00 33.71 97 SER X N 1
ATOM 754 C CA . SER A 1 98 ? 12.631 55.729 29.688 1.00 36.06 97 SER X CA 1
ATOM 755 C C . SER A 1 98 ? 13.678 56.414 28.875 1.00 38.20 97 SER X C 1
ATOM 756 O O . SER A 1 98 ? 14.362 57.256 29.417 1.00 37.12 97 SER X O 1
ATOM 759 N N . THR A 1 99 ? 13.791 56.051 27.583 1.00 40.10 98 THR X N 1
ATOM 760 C CA . THR A 1 99 ? 14.774 56.687 26.749 1.00 42.21 98 THR X CA 1
ATOM 761 C C . THR A 1 99 ? 14.271 58.025 26.289 1.00 48.04 98 THR X C 1
ATOM 762 O O . THR A 1 99 ? 15.025 58.792 25.701 1.00 48.09 98 THR X O 1
ATOM 766 N N . LYS A 1 100 ? 13.006 58.332 26.547 1.00 51.92 99 LYS X N 1
ATOM 767 C CA . LYS A 1 100 ? 12.394 59.503 25.906 1.00 59.85 99 LYS X CA 1
ATOM 768 C C . LYS A 1 100 ? 12.545 60.741 26.765 1.00 63.31 99 LYS X C 1
ATOM 769 O O . LYS A 1 100 ? 12.044 60.756 27.878 1.00 63.11 99 LYS X O 1
ATOM 775 N N . PHE A 1 101 ? 13.252 61.757 26.251 1.00 68.74 100 PHE X N 1
ATOM 776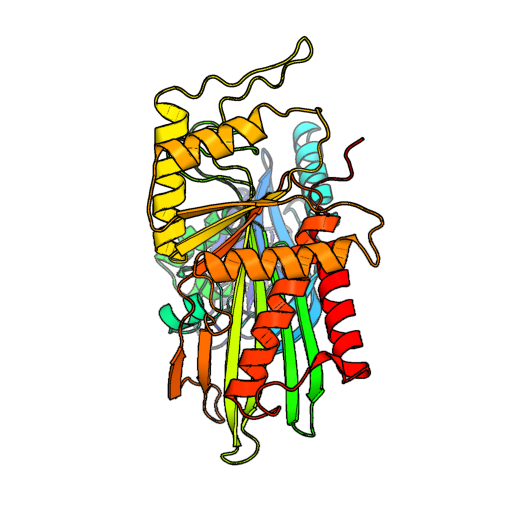 C CA . PHE A 1 101 ? 13.520 63.023 27.012 1.00 72.92 100 PHE X CA 1
ATOM 777 C C . PHE A 1 101 ? 12.185 63.539 27.549 1.00 75.60 100 PHE X C 1
ATOM 778 O O . PHE A 1 101 ? 11.962 63.564 28.765 1.00 76.18 100 PHE X O 1
ATOM 786 N N . ASN A 1 102 ? 11.277 63.891 26.645 1.00 78.73 101 ASN X N 1
ATOM 787 C CA . ASN A 1 102 ? 9.859 63.948 27.012 1.00 81.21 101 ASN X CA 1
ATOM 788 C C . ASN A 1 102 ? 9.044 63.341 25.872 1.00 81.74 101 ASN X C 1
ATOM 789 O O . ASN A 1 102 ? 8.954 63.902 24.762 1.00 83.42 101 ASN X O 1
ATOM 794 N N . SER A 1 103 ? 8.529 62.148 26.132 1.00 80.50 102 SER X N 1
ATOM 795 C CA . SER A 1 103 ? 7.664 61.470 25.183 1.00 80.94 102 SER X CA 1
ATOM 796 C C . SER A 1 103 ? 6.272 61.918 25.531 1.00 81.35 102 SER X C 1
ATOM 797 O O . SER A 1 103 ? 5.999 62.151 26.716 1.00 81.76 102 SER X O 1
ATOM 800 N N . ARG A 1 104 ? 5.385 62.041 24.543 1.00 81.39 103 ARG X N 1
ATOM 801 C CA . ARG A 1 104 ? 3.955 62.006 24.867 1.00 81.23 103 ARG X CA 1
ATOM 802 C C . ARG A 1 104 ? 3.534 60.526 24.801 1.00 78.49 103 ARG X C 1
ATOM 803 O O . ARG A 1 104 ? 3.610 59.896 23.737 1.00 79.16 103 ARG X O 1
ATOM 811 N N . ILE A 1 105 ? 3.169 59.963 25.957 1.00 74.91 104 ILE X N 1
ATOM 812 C CA . ILE A 1 105 ? 2.659 58.584 26.043 1.00 70.98 104 ILE X CA 1
ATOM 813 C C . ILE A 1 105 ? 1.137 58.607 26.160 1.00 71.54 104 ILE X C 1
ATOM 814 O O . ILE A 1 105 ? 0.584 59.532 26.772 1.00 71.68 104 ILE X O 1
ATOM 819 N N . ASP A 1 106 ? 0.454 57.632 25.552 1.00 69.94 105 ASP X N 1
ATOM 820 C CA . ASP A 1 106 ? -1.002 57.614 25.652 1.00 70.55 105 ASP X CA 1
ATOM 821 C C . ASP A 1 106 ? -1.469 57.157 27.062 1.00 66.89 105 ASP X C 1
ATOM 822 O O . ASP A 1 106 ? -0.674 56.663 27.848 1.00 63.35 105 ASP X O 1
ATOM 827 N N . SER A 1 107 ? -2.758 57.349 27.337 1.00 66.66 106 SER X N 1
ATOM 828 C CA . SER A 1 107 ? -3.405 56.972 28.583 1.00 65.02 106 SER X CA 1
ATOM 829 C C . SER A 1 107 ? -3.105 55.587 29.061 1.00 61.59 106 SER X C 1
ATOM 830 O O . SER A 1 107 ? -2.853 55.406 30.240 1.00 59.71 106 SER X O 1
ATOM 833 N N . GLU A 1 108 ? -3.172 54.607 28.151 1.00 60.67 107 GLU X N 1
ATOM 834 C CA . GLU A 1 108 ? -3.024 53.175 28.478 1.00 58.73 107 GLU X CA 1
ATOM 835 C C . GLU A 1 108 ? -1.589 52.913 28.963 1.00 54.16 107 GLU X C 1
ATOM 836 O O . GLU A 1 108 ? -1.306 52.127 29.916 1.00 50.04 107 GLU X O 1
ATOM 842 N N . GLU A 1 109 ? -0.654 53.588 28.319 1.00 51.93 108 GLU X N 1
ATOM 843 C CA . GLU A 1 109 ? 0.706 53.412 28.747 1.00 47.82 108 GLU X CA 1
ATOM 844 C C . GLU A 1 109 ? 0.957 54.068 30.108 1.00 45.15 108 GLU X C 1
ATOM 845 O O . GLU A 1 109 ? 1.644 53.496 30.936 1.00 43.58 108 GLU X O 1
ATOM 851 N N . ALA A 1 110 ? 0.427 55.281 30.312 1.00 46.03 109 ALA X N 1
ATOM 852 C CA . ALA A 1 110 ? 0.610 55.973 31.613 1.00 45.23 109 ALA X CA 1
ATOM 853 C C . ALA A 1 110 ? -0.030 55.128 32.759 1.00 44.44 109 ALA X C 1
ATOM 854 O O . ALA A 1 110 ? 0.480 55.056 33.863 1.00 42.15 109 ALA X O 1
ATOM 856 N N . GLU A 1 111 ? -1.179 54.526 32.486 1.00 44.72 110 GLU X N 1
ATOM 857 C CA . GLU A 1 111 ? -1.820 53.636 33.504 1.00 45.14 110 GLU X CA 1
ATOM 858 C C . GLU A 1 111 ? -1.032 52.449 33.889 1.00 42.34 110 GLU X C 1
ATOM 859 O O . GLU A 1 111 ? -0.984 52.046 35.066 1.00 39.03 110 GLU X O 1
ATOM 865 N N . TYR A 1 112 ? -0.376 51.839 32.900 1.00 42.40 111 TYR X N 1
ATOM 866 C CA . TYR A 1 112 ? 0.496 50.722 33.229 1.00 43.32 111 TYR X CA 1
ATOM 867 C C . TYR A 1 112 ? 1.656 51.136 34.214 1.00 39.47 111 TYR X C 1
ATOM 868 O O . TYR A 1 112 ? 2.016 50.438 35.211 1.00 37.57 111 TYR X O 1
ATOM 877 N N . ILE A 1 113 ? 2.267 52.265 33.924 1.00 40.32 112 ILE X N 1
ATOM 878 C CA . ILE A 1 113 ? 3.412 52.687 34.751 1.00 39.39 112 ILE X CA 1
ATOM 879 C C . ILE A 1 113 ? 2.878 53.015 36.158 1.00 36.35 112 ILE X C 1
ATOM 880 O O . ILE A 1 113 ? 3.500 52.698 37.113 1.00 35.95 112 ILE X O 1
ATOM 885 N N . LYS A 1 114 ? 1.706 53.638 36.234 1.00 38.99 113 LYS X N 1
ATOM 886 C CA . LYS A 1 114 ? 1.039 53.892 37.555 1.00 40.10 113 LYS X CA 1
ATOM 887 C C . LYS A 1 114 ? 0.885 52.620 38.365 1.00 38.29 113 LYS X C 1
ATOM 888 O O . LYS A 1 114 ? 1.237 52.561 39.549 1.00 36.18 113 LYS X O 1
ATOM 894 N N . LEU A 1 115 ? 0.367 51.564 37.722 1.00 37.60 114 LEU X N 1
ATOM 895 C CA . LEU A 1 115 ? 0.198 50.292 38.427 1.00 36.48 114 LEU X CA 1
ATOM 896 C C . LEU A 1 115 ? 1.520 49.657 38.868 1.00 35.23 114 LEU X C 1
ATOM 897 O O . LEU A 1 115 ? 1.647 49.040 39.884 1.00 33.12 114 LEU X O 1
ATOM 902 N N . LEU A 1 116 ? 2.539 49.823 38.060 1.00 35.32 115 LEU X N 1
ATOM 903 C CA . LEU A 1 116 ? 3.852 49.264 38.453 1.00 34.20 115 LEU X CA 1
ATOM 904 C C . LEU A 1 116 ? 4.437 50.100 39.607 1.00 32.58 115 LEU X C 1
ATOM 905 O O . LEU A 1 116 ? 4.965 49.554 40.550 1.00 34.91 115 LEU X O 1
ATOM 910 N N . GLU A 1 117 ? 4.295 51.415 39.525 1.00 35.04 116 GLU X N 1
ATOM 911 C CA . GLU A 1 117 ? 4.783 52.318 40.592 1.00 36.74 116 GLU X CA 1
ATOM 912 C C . GLU A 1 117 ? 4.094 52.020 41.916 1.00 36.95 116 GLU X C 1
ATOM 913 O O . GLU A 1 117 ? 4.762 51.945 42.957 1.00 35.65 116 GLU X O 1
ATOM 919 N N . LEU A 1 118 ? 2.770 51.789 41.878 1.00 35.22 117 LEU X N 1
ATOM 920 C CA . LEU A 1 118 ? 2.030 51.385 43.075 1.00 35.49 117 LEU X CA 1
ATOM 921 C C . LEU A 1 118 ? 2.609 50.096 43.728 1.00 34.35 117 LEU X C 1
ATOM 922 O O . LEU A 1 118 ? 2.652 49.929 44.993 1.00 33.50 117 LEU X O 1
ATOM 927 N N . HIS A 1 119 ? 2.979 49.148 42.877 1.00 32.00 118 HIS X N 1
ATOM 928 C CA . HIS A 1 119 ? 3.504 47.890 43.382 1.00 30.90 118 HIS X CA 1
ATOM 929 C C . HIS A 1 119 ? 4.956 48.139 43.938 1.00 30.54 118 HIS X C 1
ATOM 930 O O . HIS A 1 119 ? 5.301 47.623 45.010 1.00 31.19 118 HIS X O 1
ATOM 937 N N . LEU A 1 120 ? 5.760 48.895 43.219 1.00 31.83 119 LEU X N 1
ATOM 938 C CA . LEU A 1 120 ? 7.162 49.120 43.705 1.00 35.37 119 LEU X CA 1
ATOM 939 C C . LEU A 1 120 ? 7.129 49.878 45.046 1.00 39.12 119 LEU X C 1
ATOM 940 O O . LEU A 1 120 ? 7.887 49.576 45.957 1.00 37.73 119 LEU X O 1
ATOM 945 N N . LYS A 1 121 ? 6.175 50.801 45.193 1.00 41.40 120 LYS X N 1
ATOM 946 C CA . LYS A 1 121 ? 6.059 51.584 46.436 1.00 45.75 120 LYS X CA 1
ATOM 947 C C . LYS A 1 121 ? 5.559 50.757 47.617 1.00 47.17 120 LYS X C 1
ATOM 948 O O . LYS A 1 121 ? 5.912 51.046 48.748 1.00 48.26 120 LYS X O 1
ATOM 954 N N . ASN A 1 122 ? 4.689 49.779 47.373 1.00 47.48 121 ASN X N 1
ATOM 955 C CA . ASN A 1 122 ? 3.938 49.109 48.418 1.00 51.11 121 ASN X CA 1
ATOM 956 C C . ASN A 1 122 ? 4.702 47.911 48.902 1.00 49.14 121 ASN X C 1
ATOM 957 O O . ASN A 1 122 ? 4.407 47.385 49.935 1.00 52.64 121 ASN X O 1
ATOM 962 N N . SER A 1 123 ? 5.656 47.456 48.119 1.00 47.06 122 SER X N 1
ATOM 963 C CA . SER A 1 123 ? 6.451 46.279 48.409 1.00 44.49 122 SER X CA 1
ATOM 964 C C . SER A 1 123 ? 7.856 46.621 48.997 1.00 41.89 122 SER X C 1
ATOM 965 O O . SER A 1 123 ? 8.330 47.761 48.872 1.00 43.06 122 SER X O 1
ATOM 968 N N . THR A 1 124 ? 8.435 45.636 49.677 1.00 37.44 123 THR X N 1
ATOM 969 C CA . THR A 1 124 ? 9.768 45.696 50.185 1.00 34.79 123 THR X CA 1
ATOM 970 C C . THR A 1 124 ? 10.560 44.566 49.550 1.00 29.02 123 THR X C 1
ATOM 971 O O . THR A 1 124 ? 10.162 43.364 49.574 1.00 25.71 123 THR X O 1
ATOM 975 N N . PHE A 1 125 ? 11.627 44.967 48.871 1.00 24.60 124 PHE X N 1
ATOM 976 C CA . PHE A 1 125 ? 12.448 44.045 48.056 1.00 23.68 124 PHE X CA 1
ATOM 977 C C . PHE A 1 125 ? 13.804 43.981 48.654 1.00 24.45 124 PHE X C 1
ATOM 978 O O . PHE A 1 125 ? 14.307 45.001 49.144 1.00 25.98 124 PHE X O 1
ATOM 986 N N . TYR A 1 126 ? 14.370 42.779 48.651 1.00 23.70 125 TYR X N 1
ATOM 987 C CA . TYR A 1 126 ? 15.656 42.586 49.270 1.00 24.90 125 TYR X CA 1
ATOM 988 C C . TYR A 1 126 ? 16.562 41.801 48.309 1.00 24.55 125 TYR X C 1
ATOM 989 O O . TYR A 1 126 ? 16.085 40.957 47.609 1.00 25.62 125 TYR X O 1
ATOM 998 N N . PHE A 1 127 ? 17.875 42.019 48.416 1.00 25.46 126 PHE X N 1
ATOM 999 C CA . PHE A 1 127 ? 18.790 41.142 47.677 1.00 27.26 126 PHE X CA 1
ATOM 1000 C C . PHE A 1 127 ? 20.093 41.159 48.413 1.00 26.98 126 PHE X C 1
ATOM 1001 O O . PHE A 1 127 ? 20.350 41.994 49.268 1.00 28.75 126 PHE X O 1
ATOM 1009 N N . SER A 1 128 ? 20.948 40.188 48.081 1.00 27.78 127 SER X N 1
ATOM 1010 C CA . SER A 1 128 ? 22.340 40.181 48.538 1.00 28.53 127 SER X CA 1
ATOM 1011 C C . SER A 1 128 ? 23.220 39.901 47.307 1.00 29.50 127 SER X C 1
ATOM 1012 O O . SER A 1 128 ? 22.854 39.078 46.463 1.00 30.03 127 SER X O 1
ATOM 1015 N N . TYR A 1 129 ? 24.319 40.655 47.138 1.00 30.30 128 TYR X N 1
ATOM 1016 C CA . TYR A 1 129 ? 25.184 40.438 45.964 1.00 31.31 128 TYR X CA 1
ATOM 1017 C C . TYR A 1 129 ? 25.922 39.082 46.050 1.00 34.22 128 TYR X C 1
ATOM 1018 O O . TYR A 1 129 ? 26.350 38.579 44.980 1.00 34.35 128 TYR X O 1
ATOM 1027 N N . THR A 1 130 ? 26.108 38.531 47.266 1.00 32.83 129 THR X N 1
ATOM 1028 C CA . THR A 1 130 ? 26.957 37.347 47.418 1.00 34.90 129 THR X CA 1
ATOM 1029 C C . THR A 1 130 ? 26.162 36.115 47.923 1.00 36.16 129 THR X C 1
ATOM 1030 O O . THR A 1 130 ? 26.663 35.007 47.897 1.00 36.62 129 THR X O 1
ATOM 1034 N N . TYR A 1 131 ? 24.926 36.320 48.347 1.00 33.10 130 TYR X N 1
ATOM 1035 C CA . TYR A 1 131 ? 24.156 35.225 48.923 1.00 32.72 130 TYR X CA 1
ATOM 1036 C C . TYR A 1 131 ? 22.817 35.196 48.159 1.00 30.22 130 TYR X C 1
ATOM 1037 O O . TYR A 1 131 ? 22.242 36.217 47.902 1.00 31.09 130 TYR X O 1
ATOM 1046 N N . ASP A 1 132 ? 22.315 34.019 47.797 1.00 29.95 131 ASP X N 1
ATOM 1047 C CA . ASP A 1 132 ? 21.078 33.959 47.009 1.00 27.92 131 ASP X CA 1
ATOM 1048 C C . ASP A 1 132 ? 19.837 33.865 47.999 1.00 27.94 131 ASP X C 1
ATOM 1049 O O . ASP A 1 132 ? 19.484 32.745 48.510 1.00 27.24 131 ASP X O 1
ATOM 1054 N N . LEU A 1 133 ? 19.225 35.028 48.259 1.00 25.95 132 LEU X N 1
ATOM 1055 C CA . LEU A 1 133 ? 18.052 35.106 49.120 1.00 26.12 132 LEU X CA 1
ATOM 1056 C C . LEU A 1 133 ? 16.798 34.424 48.570 1.00 23.45 132 LEU X C 1
ATOM 1057 O O . LEU A 1 133 ? 15.842 34.182 49.364 1.00 24.20 132 LEU X O 1
ATOM 1062 N N . THR A 1 134 ? 16.758 34.023 47.269 1.00 22.87 133 THR X N 1
ATOM 1063 C CA . THR A 1 134 ? 15.523 33.373 46.772 1.00 22.02 133 THR X CA 1
ATOM 1064 C C . THR A 1 134 ? 15.554 31.889 47.223 1.00 23.08 133 THR X C 1
ATOM 1065 O O . THR A 1 134 ? 14.526 31.202 47.122 1.00 23.87 133 THR X O 1
ATOM 1069 N N . ASN A 1 135 ? 16.695 31.422 47.741 1.00 23.50 134 ASN X N 1
ATOM 1070 C CA . ASN A 1 135 ? 16.739 30.011 48.173 1.00 25.68 134 ASN X CA 1
ATOM 1071 C C . ASN A 1 135 ? 16.906 29.933 49.700 1.00 24.89 134 ASN X C 1
ATOM 1072 O O . ASN A 1 135 ? 17.541 30.763 50.295 1.00 26.08 134 ASN X O 1
ATOM 1077 N N . SER A 1 136 ? 16.427 28.824 50.294 1.00 25.57 135 SER X N 1
ATOM 1078 C CA . SER A 1 136 ? 16.758 28.542 51.697 1.00 26.18 135 SER X CA 1
ATOM 1079 C C . SER A 1 136 ? 18.235 28.211 51.842 1.00 26.31 135 SER X C 1
ATOM 1080 O O . SER A 1 136 ? 18.940 27.869 50.869 1.00 26.99 135 SER X O 1
ATOM 1083 N N . LEU A 1 137 ? 18.737 28.268 53.063 1.00 26.19 136 LEU X N 1
ATOM 1084 C CA . LEU A 1 137 ? 20.127 27.917 53.281 1.00 27.61 136 LEU X CA 1
ATOM 1085 C C . LEU A 1 137 ? 20.372 26.488 52.884 1.00 29.44 136 LEU X C 1
ATOM 1086 O O . LEU A 1 137 ? 21.442 26.135 52.335 1.00 28.63 136 LEU X O 1
ATOM 1091 N N . GLN A 1 138 ? 19.392 25.621 53.152 1.00 27.27 137 GLN X N 1
ATOM 1092 C CA . GLN A 1 138 ? 19.571 24.206 52.803 1.00 29.33 137 GLN X CA 1
ATOM 1093 C C . GLN A 1 138 ? 19.597 23.998 51.287 1.00 29.67 137 GLN X C 1
ATOM 1094 O O . GLN A 1 138 ? 20.421 23.236 50.799 1.00 30.31 137 GLN X O 1
ATOM 1100 N N . ARG A 1 139 ? 18.731 24.697 50.527 1.00 25.84 138 ARG X N 1
ATOM 1101 C CA . ARG A 1 139 ? 18.842 24.678 49.023 1.00 27.13 138 ARG X CA 1
ATOM 1102 C C . ARG A 1 139 ? 20.164 25.289 48.450 1.00 29.52 138 ARG X C 1
ATOM 1103 O O . ARG A 1 139 ? 20.816 24.719 47.507 1.00 30.04 138 ARG X O 1
ATOM 1111 N N . ASN A 1 140 ? 20.605 26.372 49.062 1.00 28.42 139 ASN X N 1
ATOM 1112 C CA . ASN A 1 140 ? 21.877 26.971 48.692 1.00 29.65 139 ASN X CA 1
ATOM 1113 C C . ASN A 1 140 ? 23.026 26.044 48.944 1.00 33.54 139 ASN X C 1
ATOM 1114 O O . ASN A 1 140 ? 24.034 26.065 48.193 1.00 32.40 139 ASN X O 1
ATOM 1119 N N . GLU A 1 141 ? 22.893 25.208 49.965 1.00 32.55 140 GLU X N 1
ATOM 1120 C CA . GLU A 1 141 ? 23.951 24.280 50.263 1.00 38.05 140 GLU X CA 1
ATOM 1121 C C . GLU A 1 141 ? 24.065 23.212 49.155 1.00 40.44 140 GLU X C 1
ATOM 1122 O O . GLU A 1 141 ? 25.180 22.793 48.815 1.00 41.09 140 GLU X O 1
ATOM 1128 N N . LYS A 1 142 ? 22.942 22.863 48.561 1.00 40.41 141 LYS X N 1
ATOM 1129 C CA . LYS A 1 142 ? 22.849 21.836 47.516 1.00 46.06 141 LYS X CA 1
ATOM 1130 C C . LYS A 1 142 ? 23.359 22.414 46.193 1.00 47.73 141 LYS X C 1
ATOM 1131 O O . LYS A 1 142 ? 24.034 21.755 45.425 1.00 47.73 141 LYS X O 1
ATOM 1137 N N . VAL A 1 143 ? 23.072 23.690 45.930 1.00 48.20 142 VAL X N 1
ATOM 1138 C CA . VAL A 1 143 ? 23.606 24.387 44.720 1.00 50.32 142 VAL X CA 1
ATOM 1139 C C . VAL A 1 143 ? 25.105 24.371 44.711 1.00 55.96 142 VAL X C 1
ATOM 1140 O O . VAL A 1 143 ? 25.701 23.757 43.814 1.00 58.30 142 VAL X O 1
ATOM 1144 N N . GLY A 1 1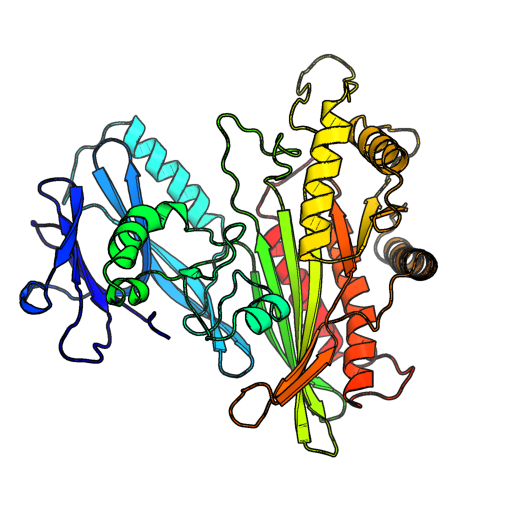44 ? 25.718 25.067 45.670 1.00 58.81 143 GLY X N 1
ATOM 1145 C CA . GLY A 1 144 ? 27.134 24.944 45.896 1.00 66.31 143 GLY X CA 1
ATOM 1146 C C . GLY A 1 144 ? 27.949 26.145 45.457 1.00 70.11 143 GLY X C 1
ATOM 1147 O O . GLY A 1 144 ? 28.206 27.065 46.284 1.00 69.83 143 GLY X O 1
ATOM 1148 N N . PRO A 1 145 ? 28.418 26.115 44.175 1.00 73.39 144 PRO X N 1
ATOM 1149 C CA . PRO A 1 145 ? 29.023 27.224 43.399 1.00 74.32 144 PRO X CA 1
ATOM 1150 C C . PRO A 1 145 ? 28.578 28.694 43.740 1.00 74.16 144 PRO X C 1
ATOM 1151 O O . PRO A 1 145 ? 28.772 29.580 42.894 1.00 75.02 144 PRO X O 1
ATOM 1155 N N . ALA A 1 146 ? 28.004 28.951 44.938 1.00 73.22 145 ALA X N 1
ATOM 1156 C CA . ALA A 1 146 ? 27.687 30.334 45.470 1.00 71.20 145 ALA X CA 1
ATOM 1157 C C . ALA A 1 146 ? 26.651 31.183 44.679 1.00 69.19 145 ALA X C 1
ATOM 1158 O O . ALA A 1 146 ? 25.889 32.023 45.242 1.00 69.32 145 ALA X O 1
ATOM 1160 N N . ALA A 1 147 ? 26.605 30.992 43.372 1.00 66.71 146 ALA X N 1
ATOM 1161 C CA . ALA A 1 147 ? 25.626 31.766 42.558 1.00 63.04 146 ALA X CA 1
ATOM 1162 C C . ALA A 1 147 ? 25.234 30.830 41.362 1.00 62.06 146 ALA X C 1
ATOM 1163 O O . ALA A 1 147 ? 25.672 29.621 41.305 1.00 62.92 146 ALA X O 1
ATOM 1165 N N . SER A 1 148 ? 24.418 31.337 40.429 1.00 56.61 147 SER X N 1
ATOM 1166 C CA . SER A 1 148 ? 24.107 32.756 40.251 1.00 50.30 147 SER X CA 1
ATOM 1167 C C . SER A 1 148 ? 22.594 32.893 40.065 1.00 44.22 147 SER X C 1
ATOM 1168 O O . SER A 1 148 ? 21.819 32.096 40.618 1.00 41.92 147 SER X O 1
ATOM 1171 N N . TRP A 1 149 ? 22.176 33.811 39.192 1.00 36.54 148 TRP X N 1
ATOM 1172 C CA . TRP A 1 149 ? 20.758 33.896 38.793 1.00 30.70 148 TRP X CA 1
ATOM 1173 C C . TRP A 1 149 ? 20.272 32.553 38.231 1.00 29.83 148 TRP X C 1
ATOM 1174 O O . TRP A 1 149 ? 19.101 32.221 38.323 1.00 28.78 148 TRP X O 1
ATOM 1185 N N . LYS A 1 150 ? 21.178 31.749 37.659 1.00 28.81 149 LYS X N 1
ATOM 1186 C CA . LYS A 1 150 ? 20.779 30.493 37.036 1.00 31.87 149 LYS X CA 1
ATOM 1187 C C . LYS A 1 150 ? 20.279 29.486 38.043 1.00 32.79 149 LYS X C 1
ATOM 1188 O O . LYS A 1 150 ? 19.531 28.575 37.651 1.00 34.73 149 LYS X O 1
ATOM 1194 N N . THR A 1 151 ? 20.719 29.590 39.301 1.00 31.52 150 THR X N 1
ATOM 1195 C CA . THR A 1 151 ? 20.260 28.624 40.341 1.00 30.49 150 THR X CA 1
ATOM 1196 C C . THR A 1 151 ? 19.307 29.241 41.335 1.00 30.44 150 THR X C 1
ATOM 1197 O O . THR A 1 151 ? 18.928 28.634 42.327 1.00 28.41 150 THR X O 1
ATOM 1201 N N . ALA A 1 152 ? 18.910 30.487 41.086 1.00 29.00 151 ALA X N 1
ATOM 1202 C CA . ALA A 1 152 ? 17.822 31.073 41.875 1.00 29.39 151 ALA X CA 1
ATOM 1203 C C . ALA A 1 152 ? 16.531 30.254 41.804 1.00 28.83 151 ALA X C 1
ATOM 1204 O O . ALA A 1 152 ? 16.206 29.632 40.786 1.00 28.46 151 ALA X O 1
ATOM 1206 N N . ASP A 1 153 ? 15.752 30.329 42.881 1.00 27.31 152 ASP X N 1
ATOM 1207 C CA . ASP A 1 153 ? 14.491 29.688 42.948 1.00 26.88 152 ASP X CA 1
ATOM 1208 C C . ASP A 1 153 ? 13.492 30.553 42.181 1.00 27.86 152 ASP X C 1
ATOM 1209 O O . ASP A 1 153 ? 13.103 31.645 42.627 1.00 26.56 152 ASP X O 1
ATOM 1214 N N . GLU A 1 154 ? 12.969 29.998 41.088 1.00 28.41 153 GLU X N 1
ATOM 1215 C CA . GLU A 1 154 ? 12.117 30.838 40.200 1.00 30.09 153 GLU X CA 1
ATOM 1216 C C . GLU A 1 154 ? 10.789 31.257 40.838 1.00 30.14 153 GLU X C 1
ATOM 1217 O O . GLU A 1 154 ? 10.214 32.286 40.495 1.00 30.76 153 GLU X O 1
ATOM 1223 N N . ARG A 1 155 ? 10.302 30.499 41.844 1.00 28.46 154 ARG X N 1
ATOM 1224 C CA . ARG A 1 155 ? 9.125 30.922 42.595 1.00 28.16 154 ARG X CA 1
ATOM 1225 C C . ARG A 1 155 ? 9.302 32.245 43.275 1.00 25.75 154 ARG X C 1
ATOM 1226 O O . ARG A 1 155 ? 8.334 32.993 43.405 1.00 26.33 154 ARG X O 1
ATOM 1234 N N . PHE A 1 156 ? 10.479 32.541 43.754 1.00 23.89 155 PHE X N 1
ATOM 1235 C CA . PHE A 1 156 ? 10.684 33.729 44.568 1.00 26.51 155 PHE X CA 1
ATOM 1236 C C . PHE A 1 156 ? 11.604 34.804 43.891 1.00 26.55 155 PHE X C 1
ATOM 1237 O O . PHE A 1 156 ? 11.945 35.787 44.531 1.00 26.04 155 PHE X O 1
ATOM 1245 N N . PHE A 1 157 ? 11.989 34.514 42.645 1.00 24.45 156 PHE X N 1
ATOM 1246 C CA . PHE A 1 157 ? 12.907 35.548 41.866 1.00 22.57 156 PHE X CA 1
ATOM 1247 C C . PHE A 1 157 ? 11.914 36.594 41.381 1.00 23.43 156 PHE X C 1
ATOM 1248 O O . PHE A 1 157 ? 11.201 36.403 40.403 1.00 23.91 156 PHE X O 1
ATOM 1256 N N . TRP A 1 158 ? 11.736 37.645 42.152 1.00 24.64 157 TRP X N 1
ATOM 1257 C CA . TRP A 1 158 ? 10.601 38.556 41.905 1.00 25.72 157 TRP X CA 1
ATOM 1258 C C . TRP A 1 158 ? 10.766 39.283 40.531 1.00 27.03 157 TRP X C 1
ATOM 1259 O O . TRP A 1 158 ? 9.753 39.459 39.804 1.00 24.72 157 TRP X O 1
ATOM 1270 N N . ASN A 1 159 ? 12.013 39.600 40.163 1.00 23.43 158 ASN X N 1
ATOM 1271 C CA . ASN A 1 159 ? 12.266 40.249 38.888 1.00 25.58 158 ASN X CA 1
ATOM 1272 C C . ASN A 1 159 ? 12.586 39.267 37.740 1.00 25.99 158 ASN X C 1
ATOM 1273 O O . ASN A 1 159 ? 13.261 39.610 36.753 1.00 26.45 158 ASN X O 1
ATOM 1278 N N . HIS A 1 160 ? 12.125 38.021 37.854 1.00 25.39 159 HIS X N 1
ATOM 1279 C CA . HIS A 1 160 ? 12.374 37.064 36.778 1.00 25.75 159 HIS X CA 1
ATOM 1280 C C . HIS A 1 160 ? 11.864 37.586 35.456 1.00 26.67 159 HIS X C 1
ATOM 1281 O O . HIS A 1 160 ? 12.627 37.669 34.479 1.00 27.87 159 HIS X O 1
ATOM 1288 N N . TYR A 1 161 ? 10.598 37.979 35.355 1.00 27.68 160 TYR X N 1
ATOM 1289 C CA . TYR A 1 161 ? 10.104 38.531 34.078 1.00 30.61 160 TYR X CA 1
ATOM 1290 C C . TYR A 1 161 ? 10.836 39.845 33.591 1.00 29.15 160 TYR X C 1
ATOM 1291 O O . TYR A 1 161 ? 11.039 40.026 32.406 1.00 29.96 160 TYR X O 1
ATOM 1300 N N . LEU A 1 162 ? 11.199 40.738 34.487 1.00 26.42 161 LEU X N 1
ATOM 1301 C CA . LEU A 1 162 ? 11.922 41.999 34.144 1.00 28.56 161 LEU X CA 1
ATOM 1302 C C . LEU A 1 162 ? 13.330 41.677 33.603 1.00 26.46 161 LEU X C 1
ATOM 1303 O O . LEU A 1 162 ? 13.958 42.475 32.881 1.00 26.98 161 LEU X O 1
ATOM 1308 N N . THR A 1 163 ? 13.834 40.486 33.897 1.00 27.80 162 THR X N 1
ATOM 1309 C CA . THR A 1 163 ? 15.224 40.146 33.398 1.00 29.49 162 THR X CA 1
ATOM 1310 C C . THR A 1 163 ? 15.249 39.312 32.127 1.00 30.66 162 THR X C 1
ATOM 1311 O O . THR A 1 163 ? 16.302 38.779 31.747 1.00 30.47 162 THR X O 1
ATOM 1315 N N . GLU A 1 164 ? 14.102 39.132 31.464 1.00 30.63 163 GLU X N 1
ATOM 1316 C CA . GLU A 1 164 ? 14.056 38.246 30.328 1.00 33.03 163 GLU X CA 1
ATOM 1317 C C . GLU A 1 164 ? 15.086 38.610 29.234 1.00 33.48 163 GLU X C 1
ATOM 1318 O O . GLU A 1 164 ? 15.811 37.726 28.714 1.00 35.12 163 GLU X O 1
ATOM 1324 N N . ASP A 1 165 ? 15.134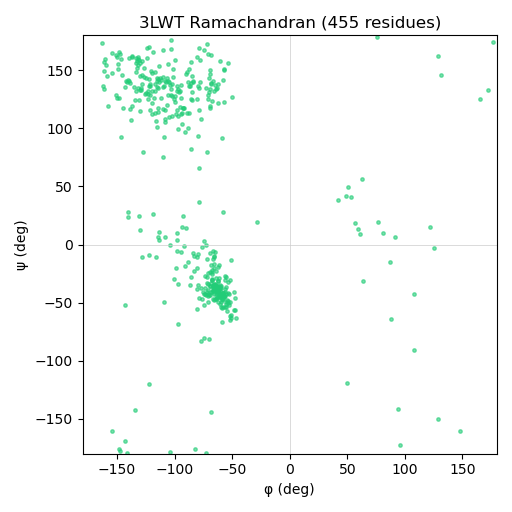 39.858 28.845 1.00 33.67 164 ASP X N 1
ATOM 1325 C CA . ASP A 1 165 ? 16.184 40.228 27.804 1.00 37.02 164 ASP X CA 1
ATOM 1326 C C . ASP A 1 165 ? 17.650 39.921 28.200 1.00 34.22 164 ASP X C 1
ATOM 1327 O O . ASP A 1 165 ? 18.481 39.473 27.367 1.00 35.91 164 ASP X O 1
ATOM 1332 N N . LEU A 1 166 ? 17.984 40.204 29.451 1.00 30.25 165 LEU X N 1
ATOM 1333 C CA . LEU A 1 166 ? 19.332 40.001 29.980 1.00 29.57 165 LEU X CA 1
ATOM 1334 C C . LEU A 1 166 ? 19.586 38.486 30.064 1.00 31.10 165 LEU X C 1
ATOM 1335 O O . LEU A 1 166 ? 20.660 38.003 29.738 1.00 29.68 165 LEU X O 1
ATOM 1340 N N . ARG A 1 167 ? 18.600 37.751 30.547 1.00 30.03 166 ARG X N 1
ATOM 1341 C CA . ARG A 1 167 ? 18.778 36.270 30.616 1.00 31.07 166 ARG X CA 1
ATOM 1342 C C . ARG A 1 167 ? 19.007 35.671 29.268 1.00 34.32 166 ARG X C 1
ATOM 1343 O O . ARG A 1 167 ? 19.820 34.693 29.178 1.00 37.30 166 ARG X O 1
ATOM 1351 N N . ASN A 1 168 ? 18.257 36.126 28.264 1.00 35.27 167 ASN X N 1
ATOM 1352 C CA . ASN A 1 168 ? 18.448 35.643 26.901 1.00 40.67 167 ASN X CA 1
ATOM 1353 C C . ASN A 1 168 ? 19.877 35.926 26.384 1.00 41.50 167 ASN X C 1
ATOM 1354 O O . ASN A 1 168 ? 20.526 35.027 25.791 1.00 40.71 167 ASN X O 1
ATOM 1359 N N . PHE A 1 169 ? 20.418 37.126 26.633 1.00 38.87 168 PHE X N 1
ATOM 1360 C CA . PHE A 1 169 ? 21.873 37.331 26.334 1.00 40.05 168 PHE X CA 1
ATOM 1361 C C . PHE A 1 169 ? 22.832 36.481 27.157 1.00 40.63 168 PHE X C 1
ATOM 1362 O O . PHE A 1 169 ? 23.870 36.000 26.616 1.00 42.01 168 PHE X O 1
ATOM 1370 N N . ALA A 1 170 ? 22.533 36.319 28.447 1.00 37.90 169 ALA X N 1
ATOM 1371 C CA . ALA A 1 170 ? 23.474 35.654 29.333 1.00 41.10 169 ALA X CA 1
ATOM 1372 C C . ALA A 1 170 ? 23.616 34.140 28.964 1.00 45.03 169 ALA X C 1
ATOM 1373 O O . ALA A 1 170 ? 24.614 33.504 29.331 1.00 45.07 169 ALA X O 1
ATOM 1375 N N . HIS A 1 171 ? 22.609 33.595 28.287 1.00 47.49 170 HIS X N 1
ATOM 1376 C CA . HIS A 1 171 ? 22.712 32.203 27.802 1.00 53.05 170 HIS X CA 1
ATOM 1377 C C . HIS A 1 171 ? 23.935 31.966 26.922 1.00 55.74 170 HIS X C 1
ATOM 1378 O O . HIS A 1 171 ? 24.516 30.881 26.984 1.00 59.32 170 HIS X O 1
ATOM 1385 N N . GLN A 1 172 ? 24.317 32.911 26.072 1.00 55.63 171 GLN X N 1
ATOM 1386 C CA . GLN A 1 172 ? 25.541 32.731 25.285 1.00 57.11 171 GLN X CA 1
ATOM 1387 C C . GLN A 1 172 ? 26.601 33.740 25.678 1.00 54.95 171 GLN X C 1
ATOM 1388 O O . GLN A 1 172 ? 27.583 33.872 24.986 1.00 54.41 171 GLN X O 1
ATOM 1394 N N . ASP A 1 173 ? 26.417 34.472 26.770 1.00 50.01 172 ASP X N 1
ATOM 1395 C CA . ASP A 1 173 ? 27.479 35.411 27.190 1.00 49.53 172 ASP X CA 1
ATOM 1396 C C . ASP A 1 173 ? 27.582 35.574 28.728 1.00 47.36 172 ASP X C 1
ATOM 1397 O O . ASP A 1 173 ? 26.862 36.406 29.294 1.00 46.10 172 ASP X O 1
ATOM 1402 N N . PRO A 1 174 ? 28.431 34.780 29.409 1.00 45.70 173 PRO X N 1
ATOM 1403 C CA . PRO A 1 174 ? 28.383 34.777 30.848 1.00 43.92 173 PRO X CA 1
ATOM 1404 C C . PRO A 1 174 ? 28.787 36.091 31.544 1.00 41.60 173 PRO X C 1
ATOM 1405 O O . PRO A 1 174 ? 28.585 36.205 32.736 1.00 41.07 173 PRO X O 1
ATOM 1409 N N . ARG A 1 175 ? 29.335 37.047 30.820 1.00 39.62 174 ARG X N 1
ATOM 1410 C CA . ARG A 1 175 ? 29.584 38.345 31.418 1.00 38.85 174 ARG X CA 1
ATOM 1411 C C . ARG A 1 175 ? 28.242 38.972 31.791 1.00 36.96 174 ARG X C 1
ATOM 1412 O O . ARG A 1 175 ? 28.206 39.821 32.682 1.00 37.74 174 ARG X O 1
ATOM 1420 N N . ILE A 1 176 ? 27.173 38.644 31.065 1.00 35.25 175 ILE X N 1
ATOM 1421 C CA . ILE A 1 176 ? 25.871 39.345 31.391 1.00 33.06 175 ILE X CA 1
ATOM 1422 C C . ILE A 1 176 ? 25.332 38.902 32.770 1.00 33.45 175 ILE X C 1
ATOM 1423 O O . ILE A 1 176 ? 24.465 39.574 33.362 1.00 29.76 175 ILE X O 1
ATOM 1428 N N . ASP A 1 177 ? 25.833 37.770 33.297 1.00 33.75 176 ASP X N 1
ATOM 1429 C CA . ASP A 1 177 ? 25.407 37.331 34.663 1.00 34.61 176 ASP X CA 1
ATOM 1430 C C . ASP A 1 177 ? 25.618 38.457 35.692 1.00 34.23 176 ASP X C 1
ATOM 1431 O O . ASP A 1 177 ? 24.876 38.565 36.685 1.00 32.86 176 ASP X O 1
ATOM 1436 N N . SER A 1 178 ? 26.647 39.276 35.476 1.00 34.05 177 SER X N 1
ATOM 1437 C CA . SER A 1 178 ? 26.922 40.386 36.446 1.00 33.74 177 SER X CA 1
ATOM 1438 C C . SER A 1 178 ? 25.792 41.401 36.552 1.00 32.87 177 SER X C 1
ATOM 1439 O O . SER A 1 178 ? 25.743 42.143 37.533 1.00 32.19 177 SER X O 1
ATOM 1442 N N . PHE A 1 179 ? 24.908 41.451 35.558 1.00 30.30 178 PHE X N 1
ATOM 1443 C CA . PHE A 1 179 ? 23.852 42.435 35.593 1.00 28.74 178 PHE X CA 1
ATOM 1444 C C . PHE A 1 179 ? 22.558 41.847 36.129 1.00 29.35 178 PHE X C 1
ATOM 1445 O O . PHE A 1 179 ? 21.631 42.589 36.320 1.00 29.72 178 PHE X O 1
ATOM 1453 N N . ILE A 1 180 ? 22.521 40.526 36.380 1.00 28.33 179 ILE X N 1
ATOM 1454 C CA . ILE A 1 180 ? 21.273 39.926 36.707 1.00 27.09 179 ILE X CA 1
ATOM 1455 C C . ILE A 1 180 ? 21.317 39.580 38.208 1.00 28.06 179 ILE X C 1
ATOM 1456 O O . ILE A 1 180 ? 21.914 38.567 38.607 1.00 28.29 179 ILE X O 1
ATOM 1461 N N . GLN A 1 181 ? 20.606 40.371 38.983 1.00 26.37 180 GLN X N 1
ATOM 1462 C CA . GLN A 1 181 ? 20.624 40.246 40.431 1.00 27.92 180 GLN X CA 1
ATOM 1463 C C . GLN A 1 181 ? 19.190 39.861 40.872 1.00 27.17 180 GLN X C 1
ATOM 1464 O O . GLN A 1 181 ? 18.283 40.687 40.843 1.00 28.89 180 GLN X O 1
ATOM 1470 N N . PRO A 1 182 ? 18.975 38.596 41.266 1.00 25.54 181 PRO X N 1
ATOM 1471 C CA . PRO A 1 182 ? 17.632 38.238 41.750 1.00 25.50 181 PRO X CA 1
ATOM 1472 C C . PRO A 1 182 ? 17.267 38.971 43.030 1.00 25.73 181 PRO X C 1
ATOM 1473 O O . PRO A 1 182 ? 18.115 39.204 43.893 1.00 27.59 181 PRO X O 1
ATOM 1477 N N . VAL A 1 183 ? 16.029 39.449 43.067 1.00 23.40 182 VAL X N 1
ATOM 1478 C CA . VAL A 1 183 ? 15.539 40.135 44.227 1.00 25.39 182 VAL X CA 1
ATOM 1479 C C . VAL A 1 183 ? 14.359 39.292 44.798 1.00 22.56 182 VAL X C 1
ATOM 1480 O O . VAL A 1 183 ? 13.661 38.659 44.049 1.00 23.87 182 VAL X O 1
ATOM 1484 N N . ILE A 1 184 ? 14.162 39.316 46.140 1.00 23.15 183 ILE X N 1
ATOM 1485 C CA . ILE A 1 184 ? 12.960 38.734 46.714 1.00 21.81 183 ILE X CA 1
ATOM 1486 C C . ILE A 1 184 ? 11.999 39.841 47.153 1.00 25.20 183 ILE X C 1
ATOM 1487 O O . ILE A 1 184 ? 12.417 40.965 47.426 1.00 24.28 183 ILE X O 1
ATOM 1492 N N . TYR A 1 185 ? 10.740 39.487 47.198 1.00 25.31 184 TYR X N 1
ATOM 1493 C CA . TYR A 1 185 ? 9.688 40.425 47.730 1.00 26.68 184 TYR X CA 1
ATOM 1494 C C . TYR A 1 185 ? 9.515 40.671 49.319 1.00 34.83 184 TYR X C 1
ATOM 1495 O O . TYR A 1 185 ? 9.508 41.850 49.834 1.00 44.29 184 TYR X O 1
ATOM 1504 N N . GLY A 1 186 ? 9.489 39.763 50.141 1.00 33.14 185 GLY X N 1
ATOM 1505 C CA . GLY A 1 186 ? 9.155 40.019 51.513 1.00 31.07 185 GLY X CA 1
ATOM 1506 C C . GLY A 1 186 ? 10.003 40.681 52.594 1.00 31.13 185 GLY X C 1
ATOM 1507 O O . GLY A 1 186 ? 9.699 41.812 52.908 1.00 29.63 185 GLY X O 1
ATOM 1508 N N . TYR A 1 187 ? 10.952 39.970 53.233 1.00 26.82 186 TYR X N 1
ATOM 1509 C CA . TYR A 1 187 ? 11.577 40.554 54.424 1.00 28.85 186 TYR X CA 1
ATOM 1510 C C . TYR A 1 187 ? 12.937 39.843 54.619 1.00 29.96 186 TYR X C 1
ATOM 1511 O O . TYR A 1 187 ? 13.008 38.603 54.391 1.00 26.24 186 TYR X O 1
ATOM 1520 N N . ALA A 1 188 ? 13.971 40.557 55.102 1.00 29.35 187 ALA X N 1
ATOM 1521 C CA . ALA A 1 188 ? 15.265 39.867 55.405 1.00 28.71 187 ALA X CA 1
ATOM 1522 C C . ALA A 1 188 ? 15.992 40.739 56.413 1.00 32.98 187 ALA X C 1
ATOM 1523 O O . ALA A 1 188 ? 16.254 41.928 56.117 1.00 36.33 187 ALA X O 1
ATOM 1525 N N . LYS A 1 189 ? 16.282 40.226 57.622 1.00 30.53 188 LYS X N 1
ATOM 1526 C CA . LYS A 1 189 ? 16.930 41.064 58.627 1.00 32.50 188 LYS X CA 1
ATOM 1527 C C . LYS A 1 189 ? 17.693 40.146 59.562 1.00 33.42 188 LYS X C 1
ATOM 1528 O O . LYS A 1 189 ? 17.299 38.975 59.727 1.00 31.90 188 LYS X O 1
ATOM 1534 N N . THR A 1 190 ? 18.828 40.607 60.098 1.00 32.16 189 THR X N 1
ATOM 1535 C CA . THR A 1 190 ? 19.523 39.883 61.128 1.00 35.69 189 THR X CA 1
ATOM 1536 C C . THR A 1 190 ? 19.706 40.791 62.335 1.00 38.33 189 THR X C 1
ATOM 1537 O O . THR A 1 190 ? 19.643 42.015 62.186 1.00 37.78 189 THR X O 1
ATOM 1541 N N . VAL A 1 191 ? 19.952 40.196 63.498 1.00 39.27 190 VAL X N 1
ATOM 1542 C CA . VAL A 1 191 ? 20.225 40.975 64.701 1.00 44.28 190 VAL X CA 1
ATOM 1543 C C . VAL A 1 191 ? 21.336 40.258 65.415 1.00 47.30 190 VAL X C 1
ATOM 1544 O O . VAL A 1 191 ? 21.335 39.042 65.432 1.00 47.46 190 VAL X O 1
ATOM 1548 N N . ASP A 1 192 ? 22.284 40.993 66.000 1.00 49.49 191 ASP X N 1
ATOM 1549 C CA . ASP A 1 192 ? 23.317 40.389 66.820 1.00 53.06 191 ASP X CA 1
ATOM 1550 C C . ASP A 1 192 ? 22.862 40.285 68.269 1.00 54.67 191 ASP X C 1
ATOM 1551 O O . ASP A 1 192 ? 22.260 41.198 68.802 1.00 55.31 191 ASP X O 1
ATOM 1556 N N . ALA A 1 193 ? 23.181 39.188 68.914 1.00 55.17 192 ALA X N 1
ATOM 1557 C CA . ALA A 1 193 ? 22.815 39.068 70.322 1.00 58.26 192 ALA X CA 1
ATOM 1558 C C . ALA A 1 193 ? 23.891 38.251 70.999 1.00 60.94 192 ALA X C 1
ATOM 1559 O O . ALA A 1 193 ? 24.891 37.910 70.361 1.00 60.46 192 ALA X O 1
ATOM 1561 N N . VAL A 1 194 ? 23.714 37.977 72.293 1.00 64.29 193 VAL X N 1
ATOM 1562 C CA . VAL A 1 194 ? 24.669 37.204 73.093 1.00 68.51 193 VAL X CA 1
ATOM 1563 C C . VAL A 1 194 ? 23.771 36.292 73.962 1.00 69.39 193 VAL X C 1
ATOM 1564 O O . VAL A 1 194 ? 22.705 36.718 74.409 1.00 70.43 193 VAL X O 1
ATOM 1568 N N . LEU A 1 195 ? 24.154 35.029 74.133 1.00 68.98 194 LEU X N 1
ATOM 1569 C CA . LEU A 1 195 ? 23.412 34.108 74.973 1.00 68.02 194 LEU X CA 1
ATOM 1570 C C . LEU A 1 195 ? 24.478 33.344 75.704 1.00 70.12 194 LEU X C 1
ATOM 1571 O O . LEU A 1 195 ? 25.305 32.684 75.073 1.00 68.55 194 LEU X O 1
ATOM 1576 N N . ASN A 1 196 ? 24.497 33.494 77.033 1.00 73.55 195 ASN X N 1
ATOM 1577 C CA . ASN A 1 196 ? 25.500 32.849 77.846 1.00 76.85 195 ASN X CA 1
ATOM 1578 C C . ASN A 1 196 ? 26.931 33.098 77.322 1.00 78.48 195 ASN X C 1
ATOM 1579 O O . ASN A 1 196 ? 27.719 32.147 77.149 1.00 80.32 195 ASN X O 1
ATOM 1584 N N . ALA A 1 197 ? 27.254 34.371 77.050 1.00 78.15 196 ALA X N 1
ATOM 1585 C CA . ALA A 1 197 ? 28.599 34.807 76.572 1.00 78.29 196 ALA X CA 1
ATOM 1586 C C . ALA A 1 197 ? 29.040 34.201 75.230 1.00 75.71 196 ALA X C 1
ATOM 1587 O O . ALA A 1 197 ? 30.181 34.400 74.792 1.00 77.00 196 ALA X O 1
ATOM 1589 N N . THR A 1 198 ? 28.116 33.511 74.550 1.00 71.62 197 THR X N 1
ATOM 1590 C CA . THR A 1 198 ? 28.310 33.195 73.159 1.00 67.84 197 THR X CA 1
ATOM 1591 C C . THR A 1 198 ? 27.654 34.313 72.268 1.00 64.93 197 THR X C 1
ATOM 1592 O O . THR A 1 198 ? 26.445 34.574 72.349 1.00 62.22 197 THR X O 1
ATOM 1596 N N . PRO A 1 199 ? 28.474 35.028 71.475 1.00 64.19 198 PRO X N 1
ATOM 1597 C CA . PRO A 1 199 ? 27.917 35.930 70.471 1.00 60.89 198 PRO X CA 1
ATOM 1598 C C . PRO A 1 199 ? 27.134 35.118 69.450 1.00 56.82 198 PRO X C 1
ATOM 1599 O O . PRO A 1 199 ? 27.587 34.043 69.012 1.00 56.37 198 PRO X O 1
ATOM 1603 N N . ILE A 1 200 ? 25.943 35.596 69.098 1.00 54.29 199 ILE X N 1
ATOM 1604 C CA . ILE A 1 200 ? 25.141 34.919 68.069 1.00 48.69 199 ILE X CA 1
ATOM 1605 C C . ILE A 1 200 ? 24.604 35.921 67.071 1.00 47.62 199 ILE X C 1
ATOM 1606 O O . ILE A 1 200 ? 24.533 37.140 67.389 1.00 46.07 199 ILE X O 1
ATOM 1611 N N . VAL A 1 201 ? 24.216 35.410 65.876 1.00 42.06 200 VAL X N 1
ATOM 1612 C CA . VAL A 1 201 ? 23.522 36.197 64.906 1.00 39.96 200 VAL X CA 1
ATOM 1613 C C . VAL A 1 201 ? 22.226 35.468 64.606 1.00 39.28 200 VAL X C 1
ATOM 1614 O O . VAL A 1 201 ? 22.271 34.311 64.229 1.00 36.86 200 VAL X O 1
ATOM 1618 N N . LEU A 1 202 ? 21.088 36.152 64.760 1.00 38.08 201 LEU X N 1
ATOM 1619 C CA . LEU A 1 202 ? 19.770 35.588 64.464 1.00 38.46 201 LEU X CA 1
ATOM 1620 C C . LEU A 1 202 ? 19.259 36.273 63.214 1.00 36.58 201 LEU X C 1
ATOM 1621 O O . LEU A 1 202 ? 19.370 37.481 63.145 1.00 36.86 201 LEU X O 1
ATOM 1626 N N . GLY A 1 203 ? 18.669 35.532 62.266 1.00 32.57 202 GLY X N 1
ATOM 1627 C CA . GLY A 1 203 ? 18.099 36.137 61.077 1.00 30.56 202 GLY X CA 1
ATOM 1628 C C . GLY A 1 203 ? 16.694 35.607 60.809 1.00 29.67 202 GLY X C 1
ATOM 1629 O O . GLY A 1 203 ? 16.393 34.487 61.221 1.00 29.02 202 GLY X O 1
ATOM 1630 N N . LEU A 1 204 ? 15.921 36.383 60.026 1.00 27.52 203 LEU X N 1
ATOM 1631 C CA . LEU A 1 204 ? 14.614 35.927 59.563 1.00 24.89 203 LEU X CA 1
ATOM 1632 C C . LEU A 1 204 ? 14.448 36.459 58.138 1.00 26.45 203 LEU X C 1
ATOM 1633 O O . LEU A 1 204 ? 14.702 37.642 57.882 1.00 27.03 203 LEU X O 1
ATOM 1638 N N . ILE A 1 205 ? 13.961 35.587 57.252 1.00 24.68 204 ILE X N 1
ATOM 1639 C CA . ILE A 1 205 ? 13.775 35.936 55.917 1.00 25.48 204 ILE X CA 1
ATOM 1640 C C . ILE A 1 205 ? 12.383 35.393 55.553 1.00 24.53 204 ILE X C 1
ATOM 1641 O O . ILE A 1 205 ? 12.087 34.207 55.784 1.00 25.64 204 ILE X O 1
ATOM 1646 N N . THR A 1 206 ? 11.578 36.213 54.856 1.00 23.20 205 THR X N 1
ATOM 1647 C CA . THR A 1 206 ? 10.354 35.676 54.208 1.00 22.56 205 THR X CA 1
ATOM 1648 C C . THR A 1 206 ? 10.476 36.026 52.736 1.00 23.77 205 THR X C 1
ATOM 1649 O O . THR A 1 206 ? 10.801 37.156 52.398 1.00 24.06 205 THR X O 1
ATOM 1653 N N . ARG A 1 207 ? 10.236 35.061 51.878 1.00 22.39 206 ARG X N 1
ATOM 1654 C CA . ARG A 1 207 ? 10.219 35.299 50.463 1.00 24.81 206 ARG X CA 1
ATOM 1655 C C . ARG A 1 207 ? 8.832 34.885 49.964 1.00 25.08 206 ARG X C 1
ATOM 1656 O O . ARG A 1 207 ? 8.266 33.859 50.368 1.00 24.41 206 ARG X O 1
ATOM 1664 N N . ARG A 1 208 ? 8.278 35.708 49.114 1.00 25.24 207 ARG X N 1
ATOM 1665 C CA . ARG A 1 208 ? 6.863 35.584 48.696 1.00 25.23 207 ARG X CA 1
ATOM 1666 C C . ARG A 1 208 ? 6.836 35.243 47.243 1.00 26.48 207 ARG X C 1
ATOM 1667 O O . ARG A 1 208 ? 7.637 35.811 46.431 1.00 26.31 207 ARG X O 1
ATOM 1675 N N . SER A 1 209 ? 5.896 34.400 46.869 1.00 29.70 208 SER X N 1
ATOM 1676 C CA . SER A 1 209 ? 5.910 33.865 45.538 1.00 38.65 208 SER X CA 1
ATOM 1677 C C . SER A 1 209 ? 5.244 34.772 44.543 1.00 46.43 208 SER X C 1
ATOM 1678 O O . SER A 1 209 ? 4.188 35.396 44.800 1.00 45.24 208 SER X O 1
ATOM 1681 N N . ILE A 1 210 ? 5.905 34.682 43.375 1.00 54.09 209 ILE X N 1
ATOM 1682 C CA . ILE A 1 210 ? 5.810 35.378 42.125 1.00 60.59 209 ILE X CA 1
ATOM 1683 C C . ILE A 1 210 ? 5.187 34.272 41.225 1.00 66.10 209 ILE X C 1
ATOM 1684 O O . ILE A 1 210 ? 5.826 33.241 40.891 1.00 66.61 209 ILE X O 1
ATOM 1689 N N . PHE A 1 211 ? 3.923 34.472 40.898 1.00 71.55 210 PHE X N 1
ATOM 1690 C CA . PHE A 1 211 ? 3.103 33.492 40.173 1.00 78.30 210 PHE X CA 1
ATOM 1691 C C . PHE A 1 211 ? 2.781 34.092 38.771 1.00 82.60 210 PHE X C 1
ATOM 1692 O O . PHE A 1 211 ? 2.546 35.327 38.681 1.00 82.91 210 PHE X O 1
ATOM 1700 N N . ARG A 1 212 ? 2.725 33.287 37.684 1.00 87.31 211 ARG X N 1
ATOM 1701 C CA . ARG A 1 212 ? 2.803 31.800 37.615 1.00 90.99 211 ARG X CA 1
ATOM 1702 C C . ARG A 1 212 ? 2.496 31.359 36.146 1.00 94.41 211 ARG X C 1
ATOM 1703 O O . ARG A 1 212 ? 1.501 31.824 35.558 1.00 95.70 211 ARG X O 1
ATOM 1711 N N . ALA A 1 213 ? 3.317 30.463 35.572 1.00 96.48 212 ALA X N 1
ATOM 1712 C CA . ALA A 1 213 ? 3.114 29.954 34.192 1.00 100.01 212 ALA X CA 1
ATOM 1713 C C . ALA A 1 213 ? 1.760 29.207 33.991 1.00 102.71 212 ALA X C 1
ATOM 1714 O O . ALA A 1 213 ? 1.153 28.742 34.953 1.00 102.54 212 ALA X O 1
ATOM 1716 N N . GLY A 1 214 ? 1.286 29.116 32.747 1.00 105.93 213 GLY X N 1
ATOM 1717 C CA . GLY A 1 214 ? -0.046 28.543 32.459 1.00 109.42 213 GLY X CA 1
ATOM 1718 C C . GLY A 1 214 ? -0.888 29.425 31.536 1.00 112.19 213 GLY X C 1
ATOM 1719 O O . GLY A 1 214 ? -0.807 30.662 31.608 1.00 111.75 213 GLY X O 1
ATOM 1720 N N . THR A 1 215 ? -1.704 28.791 30.682 1.00 115.26 214 THR X N 1
ATOM 1721 C CA . THR A 1 215 ? -2.489 29.489 29.634 1.00 118.11 214 THR X CA 1
ATOM 1722 C C . THR A 1 215 ? -3.693 30.336 30.149 1.00 118.92 214 THR X C 1
ATOM 1723 O O . THR A 1 215 ? -4.271 31.142 29.397 1.00 120.49 214 THR X O 1
ATOM 1727 N N . ARG A 1 216 ? -4.038 30.135 31.429 1.00 118.17 215 ARG X N 1
ATOM 1728 C CA . ARG A 1 216 ? -5.106 30.851 32.177 1.00 118.39 215 ARG X CA 1
ATOM 1729 C C . ARG A 1 216 ? -4.689 30.984 33.673 1.00 116.19 215 ARG X C 1
ATOM 1730 O O . ARG A 1 216 ? -3.762 30.284 34.112 1.00 114.90 215 ARG X O 1
ATOM 1738 N N . TYR A 1 217 ? -5.343 31.872 34.443 1.00 115.84 216 TYR X N 1
ATOM 1739 C CA . TYR A 1 217 ? -4.932 32.151 35.855 1.00 113.57 216 TYR X CA 1
ATOM 1740 C C . TYR A 1 217 ? -6.069 32.376 36.878 1.00 113.45 216 TYR X C 1
ATOM 1741 O O . TYR A 1 217 ? -7.259 32.302 36.535 1.00 115.39 216 TYR X O 1
ATOM 1750 N N . PHE A 1 218 ? -5.642 32.637 38.128 1.00 111.01 217 PHE X N 1
ATOM 1751 C CA . PHE A 1 218 ? -6.449 33.014 39.328 1.00 110.21 217 PHE X CA 1
ATOM 1752 C C . PHE A 1 218 ? -5.532 32.834 40.547 1.00 107.02 217 PHE X C 1
ATOM 1753 O O . PHE A 1 218 ? -4.964 31.748 40.730 1.00 106.32 217 PHE X O 1
ATOM 1761 N N . ARG A 1 219 ? -5.377 33.893 41.353 1.00 104.67 218 ARG X N 1
ATOM 1762 C CA . ARG A 1 219 ? -4.581 33.848 42.603 1.00 101.59 218 ARG X CA 1
ATOM 1763 C C . ARG A 1 219 ? -4.870 32.632 43.506 1.00 99.57 218 ARG X C 1
ATOM 1764 O O . ARG A 1 219 ? -3.968 31.815 43.745 1.00 98.89 218 ARG X O 1
ATOM 1772 N N . ARG A 1 220 ? -6.108 32.534 44.007 1.00 98.09 219 ARG X N 1
ATOM 1773 C CA . ARG A 1 220 ? -6.483 31.523 45.005 1.00 95.40 219 ARG X CA 1
ATOM 1774 C C . ARG A 1 220 ? -6.499 30.125 44.384 1.00 93.30 219 ARG X C 1
ATOM 1775 O O . ARG A 1 220 ? -7.072 29.909 43.301 1.00 94.39 219 ARG X O 1
ATOM 1783 N N . GLY A 1 221 ? -5.845 29.191 45.071 1.00 89.25 220 GLY X N 1
ATOM 1784 C CA . GLY A 1 221 ? -5.862 27.786 44.688 1.00 85.53 220 GLY X CA 1
ATOM 1785 C C . GLY A 1 221 ? -4.687 27.321 43.845 1.00 82.68 220 GLY X C 1
ATOM 1786 O O . GLY A 1 221 ? -3.705 28.058 43.615 1.00 80.30 220 GLY X O 1
ATOM 1787 N N . VAL A 1 222 ? -4.800 26.078 43.381 1.00 80.48 221 VAL X N 1
ATOM 1788 C CA . VAL A 1 222 ? -3.755 25.429 42.594 1.00 77.61 221 VAL X CA 1
ATOM 1789 C C . VAL A 1 222 ? -4.156 25.280 41.084 1.00 77.74 221 VAL X C 1
ATOM 1790 O O . VAL A 1 222 ? -5.317 25.022 40.767 1.00 78.45 221 VAL X O 1
ATOM 1794 N N . ASP A 1 223 ? -3.211 25.482 40.165 1.00 76.22 222 ASP X N 1
ATOM 1795 C CA . ASP A 1 223 ? -3.444 25.141 38.731 1.00 77.28 222 ASP X CA 1
ATOM 1796 C C . ASP A 1 223 ? -3.445 23.602 38.488 1.00 77.65 222 ASP X C 1
ATOM 1797 O O . ASP A 1 223 ? -3.313 22.816 39.452 1.00 76.17 222 ASP X O 1
ATOM 1802 N N . LYS A 1 224 ? -3.638 23.174 37.226 1.00 78.89 223 LYS X N 1
ATOM 1803 C CA . LYS A 1 224 ? -3.603 21.729 36.854 1.00 79.16 223 LYS X CA 1
ATOM 1804 C C . LYS A 1 224 ? -2.220 21.084 37.057 1.00 77.37 223 LYS X C 1
ATOM 1805 O O . LYS A 1 224 ? -2.141 19.895 37.374 1.00 78.85 223 LYS X O 1
ATOM 1811 N N . ASP A 1 225 ? -1.160 21.865 36.833 1.00 74.63 224 ASP X N 1
ATOM 1812 C CA . ASP A 1 225 ? 0.234 21.487 37.109 1.00 73.18 224 ASP X CA 1
ATOM 1813 C C . ASP A 1 225 ? 0.642 21.496 38.611 1.00 70.48 224 ASP X C 1
ATOM 1814 O O . ASP A 1 225 ? 1.810 21.264 38.914 1.00 70.32 224 ASP X O 1
ATOM 1819 N N . GLY A 1 226 ? -0.280 21.773 39.542 1.00 69.02 225 GLY X N 1
ATOM 1820 C CA . GLY A 1 226 ? 0.067 21.806 40.986 1.00 65.29 225 GLY X CA 1
ATOM 1821 C C . GLY A 1 226 ? 0.733 23.038 41.598 1.00 62.54 225 GLY X C 1
ATOM 1822 O O . GLY A 1 226 ? 1.169 22.981 42.729 1.00 59.56 225 GLY X O 1
ATOM 1823 N N . ASN A 1 227 ? 0.821 24.151 40.864 1.00 62.72 226 ASN X N 1
ATOM 1824 C CA . ASN A 1 227 ? 1.310 25.431 41.431 1.00 61.72 226 ASN X CA 1
ATOM 1825 C C . ASN A 1 227 ? 0.179 26.204 42.105 1.00 60.18 226 ASN X C 1
ATOM 1826 O O . ASN A 1 227 ? -0.910 26.258 41.545 1.00 60.42 226 ASN X O 1
ATOM 1831 N N . VAL A 1 228 ? 0.430 26.819 43.271 1.00 57.54 227 VAL X N 1
ATOM 1832 C CA . VAL A 1 228 ? -0.642 27.599 43.960 1.00 56.91 227 VAL X CA 1
ATOM 1833 C C . VAL A 1 228 ? -0.629 29.119 43.764 1.00 56.52 227 VAL X C 1
ATOM 1834 O O . VAL A 1 228 ? -1.640 29.848 43.995 1.00 58.16 227 VAL X O 1
ATOM 1838 N N . GLY A 1 229 ? 0.503 29.636 43.383 1.00 54.21 228 GLY X N 1
ATOM 1839 C CA . GLY A 1 229 ? 0.498 31.072 43.074 1.00 55.00 228 GLY X CA 1
ATOM 1840 C C . GLY A 1 229 ? 0.759 31.951 44.307 1.00 53.23 228 GLY X C 1
ATOM 1841 O O . GLY A 1 229 ? 1.793 32.681 44.339 1.00 54.25 228 GLY X O 1
ATOM 1842 N N . ASN A 1 230 ? -0.140 31.921 45.308 1.00 48.93 229 ASN X N 1
ATOM 1843 C CA . ASN A 1 230 ? 0.193 32.642 46.542 1.00 44.05 229 ASN X CA 1
ATOM 1844 C C . ASN A 1 230 ? 0.886 31.666 47.579 1.00 38.69 229 ASN X C 1
ATOM 1845 O O . ASN A 1 230 ? 0.249 30.669 48.035 1.00 35.89 229 ASN X O 1
ATOM 1850 N N . PHE A 1 231 ? 2.152 31.910 47.865 1.00 32.61 230 PHE X N 1
ATOM 1851 C CA . PHE A 1 231 ? 2.971 30.937 48.597 1.00 29.60 230 PHE X CA 1
ATOM 1852 C C . PHE A 1 231 ? 4.194 31.728 49.155 1.00 28.50 230 PHE X C 1
ATOM 1853 O O . PHE A 1 231 ? 4.799 32.528 48.429 1.00 27.97 230 PHE X O 1
ATOM 1861 N N . ASN A 1 232 ? 4.537 31.526 50.447 1.00 26.55 231 ASN X N 1
ATOM 1862 C CA . ASN A 1 232 ? 5.631 32.203 51.139 1.00 27.00 231 ASN X CA 1
ATOM 1863 C C . ASN A 1 232 ? 6.493 31.127 51.843 1.00 27.59 231 ASN X C 1
ATOM 1864 O O . ASN A 1 232 ? 5.918 30.163 52.411 1.00 28.03 231 ASN X O 1
ATOM 1869 N N . GLU A 1 233 ? 7.804 31.329 51.913 1.00 24.05 232 GLU X N 1
ATOM 1870 C CA . GLU A 1 233 ? 8.608 30.534 52.841 1.00 23.44 232 GLU X CA 1
ATOM 1871 C C . GLU A 1 233 ? 9.052 31.564 53.858 1.00 25.28 232 GLU X C 1
ATOM 1872 O O . GLU A 1 233 ? 9.403 32.725 53.512 1.00 23.71 232 GLU X O 1
ATOM 1878 N N . THR A 1 234 ? 9.069 31.131 55.118 1.00 24.06 233 THR X N 1
ATOM 1879 C CA . THR A 1 234 ? 9.656 31.925 56.205 1.00 25.75 233 THR X CA 1
ATOM 1880 C C . THR A 1 234 ? 10.758 31.102 56.842 1.00 25.88 233 THR X C 1
ATOM 1881 O O . THR A 1 234 ? 10.507 29.985 57.300 1.00 25.42 233 THR X O 1
ATOM 1885 N N . GLU A 1 235 ? 11.931 31.713 56.968 1.00 23.68 234 GLU X N 1
ATOM 1886 C CA . GLU A 1 235 ? 13.098 30.929 57.328 1.00 25.06 234 GLU X CA 1
ATOM 1887 C C . GLU A 1 235 ? 13.814 31.604 58.468 1.00 26.44 234 GLU X C 1
ATOM 1888 O O . GLU A 1 235 ? 14.181 32.763 58.359 1.00 24.92 234 GLU X O 1
ATOM 1894 N N . GLN A 1 236 ? 14.021 30.863 59.555 1.00 26.85 235 GLN X N 1
ATOM 1895 C CA . GLN A 1 236 ? 14.762 31.371 60.685 1.00 29.84 235 GLN X CA 1
ATOM 1896 C C . GLN A 1 236 ? 16.189 30.828 60.625 1.00 29.78 235 GLN X C 1
ATOM 1897 O O . GLN A 1 236 ? 16.382 29.586 60.577 1.00 28.09 235 GLN X O 1
ATOM 1903 N N . ILE A 1 237 ? 17.165 31.743 60.708 1.00 29.04 236 ILE X N 1
ATOM 1904 C CA . ILE A 1 237 ? 18.559 31.364 60.632 1.00 31.38 236 ILE X CA 1
ATOM 1905 C C . ILE A 1 237 ? 19.321 31.754 61.864 1.00 33.48 236 ILE X C 1
ATOM 1906 O O . ILE A 1 237 ? 18.953 32.689 62.629 1.00 32.94 236 ILE X O 1
ATOM 1911 N N . LEU A 1 238 ? 20.324 30.941 62.163 1.00 33.23 237 LEU X N 1
ATOM 1912 C CA . LEU A 1 238 ? 21.154 31.255 63.310 1.00 35.69 237 LEU X CA 1
ATOM 1913 C C . LEU A 1 238 ? 22.617 30.935 63.025 1.00 36.62 237 LEU X C 1
ATOM 1914 O O . LEU A 1 238 ? 22.895 29.883 62.425 1.00 36.54 237 LEU X O 1
ATOM 1919 N N . LEU A 1 239 ? 23.532 31.784 63.473 1.00 37.32 238 LEU X N 1
ATOM 1920 C CA . LEU A 1 239 ? 24.961 31.471 63.415 1.00 40.68 238 LEU X CA 1
ATOM 1921 C C . LEU A 1 239 ? 25.558 31.600 64.819 1.00 44.78 238 LEU X C 1
ATOM 1922 O O . LEU A 1 239 ? 25.300 32.600 65.496 1.00 45.43 238 LEU X O 1
ATOM 1927 N N . ALA A 1 240 ? 26.310 30.586 65.269 1.00 46.35 239 ALA X N 1
ATOM 1928 C CA . ALA A 1 240 ? 26.848 30.576 66.630 1.00 51.38 239 ALA X CA 1
ATOM 1929 C C . ALA A 1 240 ? 28.184 29.838 66.754 1.00 56.47 239 ALA X C 1
ATOM 1930 O O . ALA A 1 240 ? 28.431 28.873 66.048 1.00 55.71 239 ALA X O 1
ATOM 1932 N N . GLU A 1 241 ? 29.015 30.256 67.712 1.00 61.91 240 GLU X N 1
ATOM 1933 C CA . GLU A 1 241 ? 30.188 29.418 68.108 1.00 68.76 240 GLU X CA 1
ATOM 1934 C C . GLU A 1 241 ? 29.847 28.317 69.139 1.00 71.46 240 GLU X C 1
ATOM 1935 O O . GLU A 1 241 ? 29.045 28.539 70.056 1.00 73.58 240 GLU X O 1
ATOM 1941 N N . ASN A 1 242 ? 30.440 27.128 68.984 1.00 73.99 241 ASN X N 1
ATOM 1942 C CA . ASN A 1 242 ? 30.485 26.121 70.055 1.00 76.95 241 ASN X CA 1
ATOM 1943 C C . ASN A 1 242 ? 31.473 26.713 71.110 1.00 80.86 241 ASN X C 1
ATOM 1944 O O . ASN A 1 242 ? 32.577 27.112 70.742 1.00 81.70 241 ASN X O 1
ATOM 1949 N N . PRO A 1 243 ? 31.058 26.842 72.396 1.00 83.61 242 PRO X N 1
ATOM 1950 C CA . PRO A 1 243 ? 31.948 27.476 73.439 1.00 88.24 242 PRO X CA 1
ATOM 1951 C C . PRO A 1 243 ? 33.385 26.906 73.514 1.00 92.32 242 PRO X C 1
ATOM 1952 O O . PRO A 1 243 ? 34.371 27.647 73.335 1.00 93.65 242 PRO X O 1
ATOM 1956 N N . GLU A 1 244 ? 33.474 25.605 73.807 1.00 95.06 243 GLU X N 1
ATOM 1957 C CA . GLU A 1 244 ? 34.713 24.813 73.720 1.00 99.13 243 GLU X CA 1
ATOM 1958 C C . GLU A 1 244 ? 34.680 24.104 72.366 1.00 97.76 243 GLU X C 1
ATOM 1959 O O . GLU A 1 244 ? 33.660 23.505 72.011 1.00 95.97 243 GLU X O 1
ATOM 1965 N N . SER A 1 245 ? 35.800 24.154 71.637 1.00 99.47 244 SER X N 1
ATOM 1966 C CA . SER A 1 245 ? 35.893 23.760 70.203 1.00 96.48 244 SER X CA 1
ATOM 1967 C C . SER A 1 245 ? 36.049 24.980 69.334 1.00 94.25 244 SER X C 1
ATOM 1968 O O . SER A 1 245 ? 36.873 24.978 68.421 1.00 95.46 244 SER X O 1
ATOM 1971 N N . GLU A 1 246 ? 35.285 26.030 69.642 1.00 91.82 245 GLU X N 1
ATOM 1972 C CA . GLU A 1 246 ? 35.257 27.293 68.860 1.00 88.29 245 GLU X CA 1
ATOM 1973 C C . GLU A 1 246 ? 34.913 27.116 67.362 1.00 84.01 245 GLU X C 1
ATOM 1974 O O . GLU A 1 246 ? 35.175 28.003 66.536 1.00 83.02 245 GLU X O 1
ATOM 1980 N N . LYS A 1 247 ? 34.321 25.963 67.033 1.00 80.52 246 LYS X N 1
ATOM 1981 C CA . LYS A 1 247 ? 33.727 25.679 65.710 1.00 74.69 246 LYS X CA 1
ATOM 1982 C C . LYS A 1 247 ? 32.498 26.565 65.469 1.00 69.48 246 LYS X C 1
ATOM 1983 O O . LYS A 1 247 ? 31.735 26.778 66.408 1.00 69.26 246 LYS X O 1
ATOM 1989 N N . ILE A 1 248 ? 32.310 27.065 64.240 1.00 63.85 247 ILE X N 1
ATOM 1990 C CA . ILE A 1 248 ? 31.156 27.940 63.867 1.00 58.50 247 ILE X CA 1
ATOM 1991 C C . ILE A 1 248 ? 30.004 27.145 63.259 1.00 53.78 247 ILE X C 1
ATOM 1992 O O . ILE A 1 248 ? 30.139 26.542 62.188 1.00 52.34 247 ILE X O 1
ATOM 1997 N N . HIS A 1 249 ? 28.858 27.196 63.923 1.00 51.09 248 HIS X N 1
ATOM 1998 C CA . HIS A 1 249 ? 27.697 26.376 63.528 1.00 45.98 248 HIS X CA 1
ATOM 1999 C C . HIS A 1 249 ? 26.653 27.310 62.839 1.00 43.45 248 HIS X C 1
ATOM 2000 O O . HIS A 1 249 ? 26.515 28.481 63.220 1.00 43.70 248 HIS X O 1
ATOM 2007 N N . VAL A 1 250 ? 26.002 26.832 61.780 1.00 39.67 249 VAL X N 1
ATOM 2008 C CA . VAL A 1 250 ? 25.002 27.611 61.047 1.00 37.12 249 VAL X CA 1
ATOM 2009 C C . VAL A 1 250 ? 23.761 26.737 60.939 1.00 36.01 249 VAL X C 1
ATOM 2010 O O . VAL A 1 250 ? 23.881 25.519 60.634 1.00 36.01 249 VAL X O 1
ATOM 2014 N N . PHE A 1 251 ? 22.603 27.341 61.254 1.00 33.42 250 PHE X N 1
ATOM 2015 C CA . PHE A 1 251 ? 21.320 26.623 61.346 1.00 30.48 250 PHE X CA 1
ATOM 2016 C C . PHE A 1 251 ? 20.255 27.302 60.517 1.00 28.47 250 PHE X C 1
ATOM 2017 O O . PHE A 1 251 ? 20.235 28.513 60.393 1.00 29.91 250 PHE X O 1
ATOM 2025 N N . SER A 1 252 ? 19.376 26.518 59.953 1.00 27.94 251 SER X N 1
ATOM 2026 C CA . SER A 1 252 ? 18.220 27.094 59.277 1.00 28.75 251 SER X CA 1
ATOM 2027 C C . SER A 1 252 ? 17.003 26.251 59.561 1.00 28.16 251 SER X C 1
ATOM 2028 O O . SER A 1 252 ? 17.040 25.037 59.539 1.00 29.75 251 SER X O 1
ATOM 2031 N N . PHE A 1 253 ? 15.860 26.917 59.755 1.00 26.92 252 PHE X N 1
ATOM 2032 C CA . PHE A 1 253 ? 14.634 26.235 60.018 1.00 27.91 252 PHE X CA 1
ATOM 2033 C C . PHE A 1 253 ? 13.528 26.911 59.187 1.00 25.37 252 PHE X C 1
ATOM 2034 O O . PHE A 1 253 ? 13.212 28.135 59.377 1.00 25.66 252 PHE X O 1
ATOM 2042 N N . LEU A 1 254 ? 12.939 26.126 58.314 1.00 24.52 253 LEU X N 1
ATOM 2043 C CA . LEU A 1 254 ? 12.048 26.701 57.245 1.00 23.70 253 LEU X CA 1
ATOM 2044 C C . LEU A 1 254 ? 10.546 26.321 57.539 1.00 23.09 253 LEU X C 1
ATOM 2045 O O . LEU A 1 254 ? 10.248 25.215 58.079 1.00 22.60 253 LEU X O 1
ATOM 2050 N N . GLN A 1 255 ? 9.642 27.259 57.216 1.00 22.06 254 GLN X N 1
ATOM 2051 C CA . GLN A 1 255 ? 8.185 26.981 57.281 1.00 23.29 254 GLN X CA 1
ATOM 2052 C C . GLN A 1 255 ? 7.560 27.571 56.044 1.00 23.08 254 GLN X C 1
ATOM 2053 O O . GLN A 1 255 ? 8.164 28.430 55.412 1.00 23.67 254 GLN X O 1
ATOM 2059 N N . THR A 1 256 ? 6.359 27.118 55.702 1.00 23.31 255 THR X N 1
ATOM 2060 C CA . THR A 1 256 ? 5.689 27.557 54.456 1.00 23.55 255 THR X CA 1
ATOM 2061 C C . THR A 1 256 ? 4.251 28.047 54.801 1.00 25.31 255 THR X C 1
ATOM 2062 O O . THR A 1 256 ? 3.656 27.678 55.824 1.00 22.91 255 THR X O 1
ATOM 2066 N N . ARG A 1 257 ? 3.701 28.868 53.931 1.00 24.28 256 ARG X N 1
ATOM 2067 C CA . ARG A 1 257 ? 2.366 29.398 54.133 1.00 26.55 256 ARG X CA 1
ATOM 2068 C C . ARG A 1 257 ? 1.823 29.630 52.749 1.00 27.41 256 ARG X C 1
ATOM 2069 O O . ARG A 1 257 ? 2.535 30.170 51.897 1.00 27.17 256 ARG X O 1
ATOM 2077 N N . GLY A 1 258 ? 0.640 29.128 52.465 1.00 29.98 257 GLY X N 1
ATOM 2078 C CA . GLY A 1 258 ? 0.181 29.349 51.048 1.00 33.13 257 GLY X CA 1
ATOM 2079 C C . GLY A 1 258 ? -1.325 29.126 50.865 1.00 36.20 257 GLY X C 1
ATOM 2080 O O . GLY A 1 258 ? -1.967 28.684 51.777 1.00 34.30 257 GLY X O 1
ATOM 2081 N N . SER A 1 259 ? -1.851 29.425 49.662 1.00 36.95 258 SER X N 1
ATOM 2082 C CA . SER A 1 259 ? -3.251 29.100 49.377 1.00 40.47 258 SER X CA 1
ATOM 2083 C C . SER A 1 259 ? -3.527 27.638 49.564 1.00 42.08 258 SER X C 1
ATOM 2084 O O . SER A 1 259 ? -2.712 26.737 49.237 1.00 40.43 258 SER X O 1
ATOM 2087 N N . VAL A 1 260 ? -4.760 27.410 49.940 1.00 43.24 259 VAL X N 1
ATOM 2088 C CA . VAL A 1 260 ? -5.317 26.079 50.092 1.00 48.49 259 VAL X CA 1
ATOM 2089 C C . VAL A 1 260 ? -5.262 25.429 48.723 1.00 49.82 259 VAL X C 1
ATOM 2090 O O . VAL A 1 260 ? -5.736 25.986 47.755 1.00 51.42 259 VAL X O 1
ATOM 2094 N N . PRO A 1 261 ? -4.585 24.296 48.626 1.00 51.09 260 PRO X N 1
ATOM 2095 C CA . PRO A 1 261 ? -4.336 23.688 47.309 1.00 53.79 260 PRO X CA 1
ATOM 2096 C C . PRO A 1 261 ? -5.556 22.929 46.784 1.00 57.99 260 PRO X C 1
ATOM 2097 O O . PRO A 1 261 ? -5.522 21.701 46.693 1.00 60.14 260 PRO X O 1
ATOM 2101 N N . ILE A 1 262 ? -6.625 23.671 46.506 1.00 61.13 261 ILE X N 1
ATOM 2102 C CA . ILE A 1 262 ? -7.883 23.239 45.873 1.00 64.92 261 ILE X CA 1
ATOM 2103 C C . ILE A 1 262 ? -7.782 23.830 44.472 1.00 68.08 261 ILE X C 1
ATOM 2104 O O . ILE A 1 262 ? -7.270 24.953 44.330 1.00 66.99 261 ILE X O 1
ATOM 2109 N N . TYR A 1 263 ? -8.262 23.125 43.439 1.00 72.24 262 TYR X N 1
ATOM 2110 C CA . TYR A 1 263 ? -8.286 23.655 42.049 1.00 76.14 262 TYR X CA 1
ATOM 2111 C C . TYR A 1 263 ? -8.903 25.090 41.854 1.00 78.53 262 TYR X C 1
ATOM 2112 O O . TYR A 1 263 ? -10.031 25.344 42.279 1.00 79.09 262 TYR X O 1
ATOM 2121 N N . TRP A 1 264 ? -8.155 26.003 41.204 1.00 81.18 263 TRP X N 1
ATOM 2122 C CA . TRP A 1 264 ? -8.583 27.424 41.040 1.00 85.14 263 TRP X CA 1
ATOM 2123 C C . TRP A 1 264 ? -10.009 27.679 40.480 1.00 88.95 263 TRP X C 1
ATOM 2124 O O . TRP A 1 264 ? -10.498 28.795 40.593 1.00 89.78 263 TRP X O 1
ATOM 2135 N N . ALA A 1 265 ? -10.658 26.644 39.928 1.00 93.09 264 ALA X N 1
ATOM 2136 C CA . ALA A 1 265 ? -12.096 26.647 39.620 1.00 97.59 264 ALA X CA 1
ATOM 2137 C C . ALA A 1 265 ? -12.992 26.890 40.862 1.00 99.60 264 ALA X C 1
ATOM 2138 O O . ALA A 1 265 ? -13.408 25.941 41.584 1.00 99.59 264 ALA X O 1
ATOM 2140 N N . GLU A 1 266 ? -13.297 28.183 41.070 1.00 101.61 265 GLU X N 1
ATOM 2141 C CA . GLU A 1 266 ? -14.049 28.681 42.247 1.00 103.29 265 GLU X CA 1
ATOM 2142 C C . GLU A 1 266 ? -15.176 29.702 41.968 1.00 106.55 265 GLU X C 1
ATOM 2143 O O . GLU A 1 266 ? -14.961 30.776 41.384 1.00 106.23 265 GLU X O 1
ATOM 2149 N N . ILE A 1 267 ? -16.370 29.335 42.435 1.00 110.12 266 ILE X N 1
ATOM 2150 C CA . ILE A 1 267 ? -17.600 30.126 42.313 1.00 114.05 266 ILE X CA 1
ATOM 2151 C C . ILE A 1 267 ? -17.592 31.379 43.228 1.00 114.44 266 ILE X C 1
ATOM 2152 O O . ILE A 1 267 ? -18.209 31.390 44.314 1.00 115.11 266 ILE X O 1
ATOM 2157 N N . ASN A 1 268 ? -16.887 32.417 42.750 1.00 114.60 267 ASN X N 1
ATOM 2158 C CA . ASN A 1 268 ? -16.747 33.748 43.392 1.00 115.03 267 ASN X CA 1
ATOM 2159 C C . ASN A 1 268 ? -17.982 34.648 43.178 1.00 118.31 267 ASN X C 1
ATOM 2160 O O . ASN A 1 268 ? -17.844 35.872 43.019 1.00 118.62 267 ASN X O 1
ATOM 2165 N N . ASN A 1 269 ? -19.176 34.043 43.183 1.00 121.10 268 ASN X N 1
ATOM 2166 C CA . ASN A 1 269 ? -20.433 34.762 42.931 1.00 124.43 268 ASN X CA 1
ATOM 2167 C C . ASN A 1 269 ? -20.966 35.566 44.119 1.00 125.61 268 ASN X C 1
ATOM 2168 O O . ASN A 1 269 ? -20.470 35.434 45.242 1.00 123.99 268 ASN X O 1
ATOM 2173 N N . LEU A 1 270 ? -21.977 36.397 43.861 1.00 128.84 269 LEU X N 1
ATOM 2174 C CA . LEU A 1 270 ? -22.686 37.101 44.925 1.00 130.69 269 LEU X CA 1
ATOM 2175 C C . LEU A 1 270 ? -23.641 36.129 45.609 1.00 132.92 269 LEU X C 1
ATOM 2176 O O . LEU A 1 270 ? -23.299 35.550 46.639 1.00 131.44 269 LEU X O 1
ATOM 2181 N N . LYS A 1 271 ? -24.820 35.942 45.014 1.00 137.11 270 LYS X N 1
ATOM 2182 C CA . LYS A 1 271 ? -25.849 35.034 45.525 1.00 139.84 270 LYS X CA 1
ATOM 2183 C C . LYS A 1 271 ? -25.557 33.628 44.968 1.00 139.53 270 LYS X C 1
ATOM 2184 O O . LYS A 1 271 ? -25.218 33.501 43.787 1.00 139.51 270 LYS X O 1
ATOM 2190 N N . TYR A 1 272 ? -25.645 32.574 45.787 1.00 139.58 271 TYR X N 1
ATOM 2191 C CA . TYR A 1 272 ? -25.967 32.632 47.218 1.00 140.29 271 TYR X CA 1
ATOM 2192 C C . TYR A 1 272 ? -24.815 31.989 48.031 1.00 136.81 271 TYR X C 1
ATOM 2193 O O . TYR A 1 272 ? -23.669 32.467 47.964 1.00 134.11 271 TYR X O 1
ATOM 2202 N N . LYS A 1 273 ? -25.125 30.923 48.785 1.00 136.96 272 LYS X N 1
ATOM 2203 C CA . LYS A 1 273 ? -24.127 30.112 49.512 1.00 133.83 272 LYS X CA 1
ATOM 2204 C C . LYS A 1 273 ? -23.390 29.169 48.542 1.00 132.14 272 LYS X C 1
ATOM 2205 O O . LYS A 1 273 ? -23.985 28.198 48.055 1.00 133.69 272 LYS X O 1
ATOM 2211 N N . PRO A 1 274 ? -22.095 29.449 48.246 1.00 129.16 273 PRO X N 1
ATOM 2212 C CA . PRO A 1 274 ? -21.409 28.590 47.265 1.00 127.49 273 PRO X CA 1
ATOM 2213 C C . PRO A 1 274 ? -20.773 27.319 47.877 1.00 124.97 273 PRO X C 1
ATOM 2214 O O . PRO A 1 274 ? -20.003 27.428 48.843 1.00 123.16 273 PRO X O 1
ATOM 2218 N N . ASN A 1 275 ? -21.115 26.134 47.346 1.00 124.80 274 ASN X N 1
ATOM 2219 C CA . ASN A 1 275 ? -20.314 24.907 47.605 1.00 121.89 274 ASN X CA 1
ATOM 2220 C C . ASN A 1 275 ? -19.480 24.435 46.386 1.00 119.89 274 ASN X C 1
ATOM 2221 O O . ASN A 1 275 ? -19.933 24.518 45.241 1.00 121.26 274 ASN X O 1
ATOM 2226 N N . LEU A 1 276 ? -18.247 23.989 46.650 1.00 116.12 275 LEU X N 1
ATOM 2227 C CA . LEU A 1 276 ? -17.306 23.577 45.601 1.00 113.66 275 LEU X CA 1
ATOM 2228 C C . LEU A 1 276 ? -17.759 22.284 44.910 1.00 114.49 275 LEU X C 1
ATOM 2229 O O . LEU A 1 276 ? -18.395 21.413 45.524 1.00 115.34 275 LEU X O 1
ATOM 2234 N N . VAL A 1 277 ? -17.463 22.181 43.619 1.00 113.70 276 VAL X N 1
ATOM 2235 C CA . VAL A 1 277 ? -17.418 20.878 42.965 1.00 113.43 276 VAL X CA 1
ATOM 2236 C C . VAL A 1 277 ? -15.938 20.471 42.944 1.00 110.06 276 VAL X C 1
ATOM 2237 O O . VAL A 1 277 ? -15.092 21.164 42.348 1.00 109.32 276 VAL X O 1
ATOM 2241 N N . LEU A 1 278 ? -15.618 19.389 43.655 1.00 107.90 277 LEU X N 1
ATOM 2242 C CA . LEU A 1 278 ? -14.249 18.875 43.701 1.00 104.04 277 LEU X CA 1
ATOM 2243 C C . LEU A 1 278 ? -14.248 17.553 42.931 1.00 104.40 277 LEU X C 1
ATOM 2244 O O . LEU A 1 278 ? -14.236 16.468 43.535 1.00 104.52 277 LEU X O 1
ATOM 2249 N N . GLY A 1 279 ? -14.303 17.648 41.600 1.00 103.98 278 GLY X N 1
ATOM 2250 C CA . GLY A 1 279 ? -14.395 16.466 40.738 1.00 103.48 278 GLY X CA 1
ATOM 2251 C C . GLY A 1 279 ? -13.097 15.687 40.796 1.00 100.27 278 GLY X C 1
ATOM 2252 O O . GLY A 1 279 ? -12.442 15.620 41.845 1.00 98.06 278 GLY X O 1
ATOM 2253 N N . GLU A 1 280 ? -12.694 15.108 39.671 1.00 99.59 279 GLU X N 1
ATOM 2254 C CA . GLU A 1 280 ? -11.372 14.504 39.625 1.00 96.88 279 GLU X CA 1
ATOM 2255 C C . GLU A 1 280 ? -10.263 15.566 39.759 1.00 93.06 279 GLU X C 1
ATOM 2256 O O . GLU A 1 280 ? -9.118 15.228 40.065 1.00 90.17 279 GLU X O 1
ATOM 2262 N N . ASN A 1 281 ? -10.628 16.834 39.543 1.00 91.64 280 ASN X N 1
ATOM 2263 C CA . ASN A 1 281 ? -9.664 17.947 39.484 1.00 88.65 280 ASN X CA 1
ATOM 2264 C C . ASN A 1 281 ? -9.070 18.279 40.846 1.00 85.32 280 ASN X C 1
ATOM 2265 O O . ASN A 1 281 ? -7.861 18.411 40.957 1.00 83.62 280 ASN X O 1
ATOM 2270 N N . SER A 1 282 ? -9.926 18.433 41.864 1.00 84.14 281 SER X N 1
ATOM 2271 C CA . SER A 1 282 ? -9.463 18.850 43.193 1.00 81.43 281 SER X CA 1
ATOM 2272 C C . SER A 1 282 ? -8.597 17.789 43.851 1.00 78.97 281 SER X C 1
ATOM 2273 O O . SER A 1 282 ? -7.634 18.145 44.546 1.00 76.43 281 SER X O 1
ATOM 2276 N N . LEU A 1 283 ? -8.931 16.508 43.611 1.00 78.19 282 LEU X N 1
ATOM 2277 C CA . LEU A 1 283 ? -8.049 15.385 43.947 1.00 75.68 282 LEU X CA 1
ATOM 2278 C C . LEU A 1 283 ? -6.741 15.395 43.138 1.00 74.06 282 LEU X C 1
ATOM 2279 O O . LEU A 1 283 ? -5.641 15.261 43.721 1.00 71.35 282 LEU X O 1
ATOM 2284 N N . ASP A 1 284 ? -6.868 15.590 41.821 1.00 72.86 283 ASP X N 1
ATOM 2285 C CA . ASP A 1 284 ? -5.726 15.617 40.910 1.00 71.84 283 ASP X CA 1
ATOM 2286 C C . ASP A 1 284 ? -4.729 16.755 41.154 1.00 68.15 283 ASP X C 1
ATOM 2287 O O . ASP A 1 284 ? -3.509 16.537 41.050 1.00 66.28 283 ASP X O 1
ATOM 2292 N N . ALA A 1 285 ? -5.256 17.972 41.348 1.00 65.46 284 ALA X N 1
ATOM 2293 C CA . ALA A 1 285 ? -4.424 19.151 41.453 1.00 62.21 284 ALA X CA 1
ATOM 2294 C C . ALA A 1 285 ? -3.762 19.156 42.817 1.00 58.76 284 ALA X C 1
ATOM 2295 O O . ALA A 1 285 ? -2.576 19.476 42.902 1.00 58.47 284 ALA X O 1
ATOM 2297 N N . THR A 1 286 ? -4.524 18.789 43.855 1.00 56.36 285 THR X N 1
ATOM 2298 C CA . THR A 1 286 ? -4.011 18.660 45.207 1.00 53.62 285 THR X CA 1
ATOM 2299 C C . THR A 1 286 ? -2.893 17.629 45.243 1.00 51.64 285 THR X C 1
ATOM 2300 O O . THR A 1 286 ? -1.831 17.907 45.814 1.00 46.19 285 THR X O 1
ATOM 2304 N N . LYS A 1 287 ? -3.108 16.481 44.581 1.00 49.78 286 LYS X N 1
ATOM 2305 C CA . LYS A 1 287 ? -2.075 15.431 44.504 1.00 49.76 286 LYS X CA 1
ATOM 2306 C C . LYS A 1 287 ? -0.785 15.957 43.866 1.00 46.80 286 LYS X C 1
ATOM 2307 O O . LYS A 1 287 ? 0.330 15.782 44.416 1.00 45.74 286 LYS X O 1
ATOM 2313 N N . LYS A 1 288 ? -0.915 16.642 42.741 1.00 43.56 287 LYS X N 1
ATOM 2314 C CA . LYS A 1 288 ? 0.251 17.199 42.079 1.00 43.87 287 LYS X CA 1
ATOM 2315 C C . LYS A 1 288 ? 0.944 18.298 42.923 1.00 40.37 287 LYS X C 1
ATOM 2316 O O . LYS A 1 288 ? 2.196 18.510 42.902 1.00 38.38 287 LYS X O 1
ATOM 2322 N N . HIS A 1 289 ? 0.121 19.068 43.615 1.00 39.01 288 HIS X N 1
ATOM 2323 C CA . HIS A 1 289 ? 0.718 20.113 44.446 1.00 36.93 288 HIS X CA 1
ATOM 2324 C C . HIS A 1 289 ? 1.517 19.389 45.565 1.00 34.70 288 HIS X C 1
ATOM 2325 O O . HIS A 1 289 ? 2.663 19.761 45.865 1.00 34.40 288 HIS X O 1
ATOM 2332 N N . PHE A 1 290 ? 0.904 18.411 46.206 1.00 34.85 289 PHE X N 1
ATOM 2333 C CA . PHE A 1 290 ? 1.593 17.747 47.289 1.00 36.65 289 PHE X CA 1
ATOM 2334 C C . PHE A 1 290 ? 2.819 16.904 46.879 1.00 36.77 289 PHE X C 1
ATOM 2335 O O . PHE A 1 290 ? 3.756 16.821 47.626 1.00 33.48 289 PHE X O 1
ATOM 2343 N N . ASP A 1 291 ? 2.788 16.352 45.687 1.00 37.74 290 ASP X N 1
ATOM 2344 C CA . ASP A 1 291 ? 3.978 15.721 45.104 1.00 39.57 290 ASP X CA 1
ATOM 2345 C C . ASP A 1 291 ? 5.145 16.730 45.001 1.00 36.09 290 ASP X C 1
ATOM 2346 O O . ASP A 1 291 ? 6.230 16.417 45.431 1.00 36.36 290 ASP X O 1
ATOM 2351 N N . GLN A 1 292 ? 4.937 17.955 44.503 1.00 34.79 291 GLN X N 1
ATOM 2352 C CA . GLN A 1 292 ? 5.987 18.964 44.532 1.00 34.48 291 GLN X CA 1
ATOM 2353 C C . GLN A 1 292 ? 6.393 19.354 45.950 1.00 30.23 291 GLN X C 1
ATOM 2354 O O . GLN A 1 292 ? 7.607 19.545 46.213 1.00 26.73 291 GLN X O 1
ATOM 2360 N N . GLN A 1 293 ? 5.413 19.582 46.855 1.00 27.28 292 GLN X N 1
ATOM 2361 C CA . GLN A 1 293 ? 5.746 20.007 48.208 1.00 27.00 292 GLN X CA 1
ATOM 2362 C C . GLN A 1 293 ? 6.556 18.922 48.920 1.00 25.69 292 GLN X C 1
ATOM 2363 O O . GLN A 1 293 ? 7.490 19.222 49.658 1.00 26.39 292 GLN X O 1
ATOM 2369 N N . LYS A 1 294 ? 6.218 17.668 48.676 1.00 27.18 293 LYS X N 1
ATOM 2370 C CA . LYS A 1 294 ? 6.997 16.560 49.252 1.00 26.69 293 LYS X CA 1
ATOM 2371 C C . LYS A 1 294 ? 8.448 16.546 48.706 1.00 27.13 293 LYS X C 1
ATOM 2372 O O . LYS A 1 294 ? 9.415 16.445 49.481 1.00 27.65 293 LYS X O 1
ATOM 2378 N N . GLU A 1 295 ? 8.615 16.680 47.402 1.00 27.74 294 GLU X N 1
ATOM 2379 C CA . GLU A 1 295 ? 9.966 16.742 46.835 1.00 27.78 294 GLU X CA 1
ATOM 2380 C C . GLU A 1 295 ? 10.826 17.905 47.364 1.00 28.21 294 GLU X C 1
ATOM 2381 O O . GLU A 1 295 ? 12.042 17.709 47.706 1.00 28.49 294 GLU X O 1
ATOM 2387 N N . LEU A 1 296 ? 10.195 19.070 47.592 1.00 26.55 295 LEU X N 1
ATOM 2388 C CA . LEU A 1 296 ? 10.872 20.203 48.159 1.00 28.10 295 LEU X CA 1
ATOM 2389 C C . LEU A 1 296 ? 11.171 20.065 49.643 1.00 29.02 295 LEU X C 1
ATOM 2390 O O . LEU A 1 296 ? 12.268 20.451 50.094 1.00 27.73 295 LEU X O 1
ATOM 2395 N N . TYR A 1 297 ? 10.232 19.552 50.436 1.00 25.56 296 TYR X N 1
ATOM 2396 C CA . TYR A 1 297 ? 10.408 19.782 51.859 1.00 26.10 296 TYR X CA 1
ATOM 2397 C C . TYR A 1 297 ? 10.333 18.508 52.693 1.00 26.91 296 TYR X C 1
ATOM 2398 O O . TYR A 1 297 ? 10.607 18.562 53.898 1.00 28.48 296 TYR X O 1
ATOM 2407 N N . GLY A 1 298 ? 9.919 17.413 52.103 1.00 24.61 297 GLY X N 1
ATOM 2408 C CA . GLY A 1 298 ? 9.695 16.181 52.904 1.00 26.11 297 GLY X CA 1
ATOM 2409 C C . GLY A 1 298 ? 8.254 15.993 53.371 1.00 27.70 297 GLY X C 1
ATOM 2410 O O . GLY A 1 298 ? 7.293 16.357 52.689 1.00 26.58 297 GLY X O 1
ATOM 2411 N N . ASP A 1 299 ? 8.094 15.505 54.590 1.00 28.04 298 ASP X N 1
ATOM 2412 C CA . ASP A 1 299 ? 6.752 15.421 55.159 1.00 30.44 298 ASP X CA 1
ATOM 2413 C C . ASP A 1 299 ? 6.138 16.803 55.305 1.00 30.47 298 ASP X C 1
ATOM 2414 O O . ASP A 1 299 ? 6.805 17.691 55.801 1.00 29.64 298 ASP X O 1
ATOM 2419 N N . ASN A 1 300 ? 4.835 16.950 54.968 1.00 28.40 299 ASN X N 1
ATOM 2420 C CA . ASN A 1 300 ? 4.156 18.219 55.170 1.00 28.39 299 ASN X CA 1
ATOM 2421 C C . ASN A 1 300 ? 3.119 18.119 56.244 1.00 27.87 299 ASN X C 1
ATOM 2422 O O . ASN A 1 300 ? 2.193 17.237 56.159 1.00 30.85 299 ASN X O 1
ATOM 2427 N N . TYR A 1 301 ? 3.211 19.008 57.251 1.00 27.32 300 TYR X N 1
ATOM 2428 C CA . TYR A 1 301 ? 2.199 19.029 58.365 1.00 28.40 300 TYR X CA 1
ATOM 2429 C C . TYR A 1 301 ? 1.314 20.235 58.077 1.00 28.57 300 TYR X C 1
ATOM 2430 O O . TYR A 1 301 ? 1.755 21.390 58.123 1.00 27.34 300 TYR X O 1
ATOM 2439 N N . LEU A 1 302 ? 0.085 19.962 57.695 1.00 26.71 301 LEU X N 1
ATOM 2440 C CA . LEU A 1 302 ? -0.786 21.018 57.254 1.00 28.91 301 LEU X CA 1
ATOM 2441 C C . LEU A 1 302 ? -1.641 21.574 58.416 1.00 31.25 301 LEU X C 1
ATOM 2442 O O . LEU A 1 302 ? -2.443 20.858 59.016 1.00 34.08 301 LEU X O 1
ATOM 2447 N N . VAL A 1 303 ? -1.478 22.835 58.749 1.00 30.36 302 VAL X N 1
ATOM 2448 C CA . VAL A 1 303 ? -2.184 23.382 59.913 1.00 31.91 302 VAL X CA 1
ATOM 2449 C C . VAL A 1 303 ? -3.303 24.283 59.358 1.00 34.87 302 VAL X C 1
ATOM 2450 O O . VAL A 1 303 ? -3.015 25.271 58.668 1.00 34.62 302 VAL X O 1
ATOM 2454 N N . ASN A 1 304 ? -4.552 23.949 59.690 1.00 36.72 303 ASN X N 1
ATOM 2455 C CA . ASN A 1 304 ? -5.731 24.657 59.187 1.00 44.60 303 ASN X CA 1
ATOM 2456 C C . ASN A 1 304 ? -6.470 25.221 60.433 1.00 46.65 303 ASN X C 1
ATOM 2457 O O . ASN A 1 304 ? -6.918 24.482 61.316 1.00 49.08 303 ASN X O 1
ATOM 2462 N N . LEU A 1 305 ? -6.498 26.529 60.584 1.00 51.31 304 LEU X N 1
ATOM 2463 C CA . LEU A 1 305 ? -7.106 27.087 61.811 1.00 56.99 304 LEU X CA 1
ATOM 2464 C C . LEU A 1 305 ? -8.642 27.108 61.680 1.00 62.13 304 LEU X C 1
ATOM 2465 O O . LEU A 1 305 ? -9.169 27.588 60.687 1.00 63.12 304 LEU X O 1
ATOM 2470 N N . VAL A 1 306 ? -9.364 26.506 62.618 1.00 68.58 305 VAL X N 1
ATOM 2471 C CA . VAL A 1 306 ? -10.833 26.493 62.456 1.00 75.04 305 VAL X CA 1
ATOM 2472 C C . VAL A 1 306 ? -11.425 27.923 62.653 1.00 79.15 305 VAL X C 1
ATOM 2473 O O . VAL A 1 306 ? -11.677 28.662 61.681 1.00 79.10 305 VAL X O 1
ATOM 2477 N N . ASN A 1 307 ? -11.602 28.316 63.915 1.00 84.30 306 ASN X N 1
ATOM 2478 C CA . ASN A 1 307 ? -12.160 29.650 64.281 1.00 89.15 306 ASN X CA 1
ATOM 2479 C C . ASN A 1 307 ? -13.618 29.886 63.794 1.00 92.66 306 ASN X C 1
ATOM 2480 O O . ASN A 1 307 ? -13.922 30.857 63.079 1.00 92.90 306 ASN X O 1
ATOM 2485 N N . GLN A 1 308 ? -14.482 28.964 64.231 1.00 96.75 307 GLN X N 1
ATOM 2486 C CA . GLN A 1 308 ? -15.900 28.832 63.857 1.00 101.35 307 GLN X CA 1
ATOM 2487 C C . GLN A 1 308 ? -16.686 28.308 65.078 1.00 104.71 307 GLN X C 1
ATOM 2488 O O . GLN A 1 308 ? -16.086 27.739 65.995 1.00 104.42 307 GLN X O 1
ATOM 2494 N N . LYS A 1 309 ? -18.010 28.518 65.095 1.00 108.99 308 LYS X N 1
ATOM 2495 C CA . LYS A 1 309 ? -18.925 27.938 66.110 1.00 112.56 308 LYS X CA 1
ATOM 2496 C C . LYS A 1 309 ? -20.268 27.477 65.475 1.00 115.38 308 LYS X C 1
ATOM 2497 O O . LYS A 1 309 ? -21.318 27.428 66.136 1.00 117.75 308 LYS X O 1
ATOM 2503 N N . GLY A 1 310 ? -20.201 27.116 64.192 1.00 115.16 309 GLY X N 1
ATOM 2504 C CA . GLY A 1 310 ? -21.379 26.886 63.357 1.00 117.68 309 GLY X CA 1
ATOM 2505 C C . GLY A 1 310 ? -21.363 27.796 62.134 1.00 118.05 309 GLY X C 1
ATOM 2506 O O . GLY A 1 310 ? -22.385 27.961 61.465 1.00 120.14 309 GLY X O 1
ATOM 2507 N N . HIS A 1 311 ? -20.196 28.393 61.862 1.00 116.22 310 HIS X N 1
ATOM 2508 C CA . HIS A 1 311 ? -19.939 29.256 60.697 1.00 115.77 310 HIS X CA 1
ATOM 2509 C C . HIS A 1 311 ? -19.007 28.481 59.726 1.00 113.48 310 HIS X C 1
ATOM 2510 O O . HIS A 1 311 ? -17.766 28.525 59.855 1.00 111.41 310 HIS X O 1
ATOM 2517 N N . GLU A 1 312 ? -19.617 27.770 58.766 1.00 113.74 311 GLU X N 1
ATOM 2518 C CA . GLU A 1 312 ? -18.928 26.738 57.947 1.00 111.29 311 GLU X CA 1
ATOM 2519 C C . GLU A 1 312 ? -18.497 27.214 56.535 1.00 109.11 311 GLU X C 1
ATOM 2520 O O . GLU A 1 312 ? -19.336 27.661 55.740 1.00 111.06 311 GLU X O 1
ATOM 2526 N N . LEU A 1 313 ? -17.199 27.117 56.232 1.00 104.85 312 LEU X N 1
ATOM 2527 C CA . LEU A 1 313 ? -16.651 27.575 54.930 1.00 102.23 312 LEU X CA 1
ATOM 2528 C C . LEU A 1 313 ? -16.463 26.436 53.892 1.00 99.71 312 LEU X C 1
ATOM 2529 O O . LEU A 1 313 ? -15.909 25.367 54.225 1.00 98.91 312 LEU X O 1
ATOM 2534 N N . PRO A 1 314 ? -16.942 26.656 52.640 1.00 98.27 313 PRO X N 1
ATOM 2535 C CA . PRO A 1 314 ? -16.751 25.687 51.537 1.00 95.66 313 PRO X CA 1
ATOM 2536 C C . PRO A 1 314 ? -15.292 25.206 51.406 1.00 90.62 313 PRO X C 1
ATOM 2537 O O . PRO A 1 314 ? -15.026 24.000 51.496 1.00 88.87 313 PRO X O 1
ATOM 2541 N N . VAL A 1 315 ? -14.371 26.160 51.247 1.00 86.54 314 VAL X N 1
ATOM 2542 C CA . VAL A 1 315 ? -12.934 25.865 51.032 1.00 82.20 314 VAL X CA 1
ATOM 2543 C C . VAL A 1 315 ? -12.266 25.106 52.216 1.00 79.02 314 VAL X C 1
ATOM 2544 O O . VAL A 1 315 ? -11.438 24.224 51.996 1.00 76.99 314 VAL X O 1
ATOM 2548 N N . LYS A 1 316 ? -12.688 25.423 53.443 1.00 78.02 315 LYS X N 1
ATOM 2549 C CA . LYS A 1 316 ? -12.317 24.703 54.689 1.00 76.15 315 LYS X CA 1
ATOM 2550 C C . LYS A 1 316 ? -12.553 23.187 54.626 1.00 75.30 315 LYS X C 1
ATOM 2551 O O . LYS A 1 316 ? -11.598 22.380 54.689 1.00 73.77 315 LYS X O 1
ATOM 2557 N N . GLU A 1 317 ? -13.829 22.813 54.509 1.00 74.42 316 GLU X N 1
ATOM 2558 C CA . GLU A 1 317 ? -14.226 21.415 54.477 1.00 73.44 316 GLU X CA 1
ATOM 2559 C C . GLU A 1 317 ? -13.690 20.689 53.236 1.00 69.82 316 GLU X C 1
ATOM 2560 O O . GLU A 1 317 ? -13.296 19.531 53.307 1.00 68.90 316 GLU X O 1
ATOM 2566 N N . GLY A 1 318 ? -13.666 21.391 52.109 1.00 67.67 317 GLY X N 1
ATOM 2567 C CA . GLY A 1 318 ? -13.058 20.867 50.892 1.00 64.53 317 GLY X CA 1
ATOM 2568 C C . GLY A 1 318 ? -11.607 20.429 51.115 1.00 60.61 317 GLY X C 1
ATOM 2569 O O . GLY A 1 318 ? -11.219 19.343 50.713 1.00 60.00 317 GLY X O 1
ATOM 2570 N N . TYR A 1 319 ? -10.812 21.276 51.758 1.00 57.01 318 TYR X N 1
ATOM 2571 C CA . TYR A 1 319 ? -9.385 20.972 52.032 1.00 54.01 318 TYR X CA 1
ATOM 2572 C C . TYR A 1 319 ? -9.275 19.653 52.812 1.00 52.27 318 TYR X C 1
ATOM 2573 O O . TYR A 1 319 ? -8.601 18.733 52.382 1.00 52.59 318 TYR X O 1
ATOM 2582 N N . GLU A 1 320 ? -9.974 19.532 53.922 1.00 51.03 319 GLU X N 1
ATOM 2583 C CA . GLU A 1 320 ? -9.887 18.340 54.713 1.00 50.97 319 GLU X CA 1
ATOM 2584 C C . GLU A 1 320 ? -10.365 17.088 53.953 1.00 53.17 319 GLU X C 1
ATOM 2585 O O . GLU A 1 320 ? -9.814 15.976 54.154 1.00 51.56 319 GLU X O 1
ATOM 2591 N N . SER A 1 321 ? -11.429 17.216 53.140 1.00 53.04 320 SER X N 1
ATOM 2592 C CA . SER A 1 321 ? -12.011 15.947 52.688 1.00 55.85 320 SER X CA 1
ATOM 2593 C C . SER A 1 321 ? -11.089 15.484 51.551 1.00 54.15 320 SER X C 1
ATOM 2594 O O . SER A 1 321 ? -10.792 14.304 51.427 1.00 56.13 320 SER X O 1
ATOM 2597 N N . VAL A 1 322 ? -10.567 16.429 50.798 1.00 53.05 321 VAL X N 1
ATOM 2598 C CA . VAL A 1 322 ? -9.529 16.139 49.828 1.00 52.75 321 VAL X CA 1
ATOM 2599 C C . VAL A 1 322 ? -8.249 15.500 50.441 1.00 52.25 321 VAL X C 1
ATOM 2600 O O . VAL A 1 322 ? -7.825 14.405 50.015 1.00 52.06 321 VAL X O 1
ATOM 2604 N N . VAL A 1 323 ? -7.660 16.155 51.450 1.00 50.01 322 VAL X N 1
ATOM 2605 C CA . VAL A 1 323 ? -6.516 15.559 52.161 1.00 48.67 322 VAL X CA 1
ATOM 2606 C C . VAL A 1 323 ? -6.787 14.148 52.645 1.00 49.19 322 VAL X C 1
ATOM 2607 O O . VAL A 1 323 ? -5.983 13.228 52.365 1.00 45.39 322 VAL X O 1
ATOM 2611 N N . HIS A 1 324 ? -7.939 13.971 53.322 1.00 50.22 323 HIS X N 1
ATOM 2612 C CA . HIS A 1 324 ? -8.429 12.668 53.821 1.00 53.12 323 HIS X CA 1
ATOM 2613 C C . HIS A 1 324 ? -8.581 11.607 52.707 1.00 53.42 323 HIS X C 1
ATOM 2614 O O . HIS A 1 324 ? -8.126 10.474 52.871 1.00 52.14 323 HIS X O 1
ATOM 2621 N N . ALA A 1 325 ? -9.166 12.016 51.585 1.00 52.33 324 ALA X N 1
ATOM 2622 C CA . ALA A 1 325 ? -9.262 11.175 50.388 1.00 54.17 324 ALA X CA 1
ATOM 2623 C C . ALA A 1 325 ? -7.874 10.701 49.872 1.00 53.34 324 ALA X C 1
ATOM 2624 O O . ALA A 1 325 ? -7.701 9.544 49.549 1.00 54.85 324 ALA X O 1
ATOM 2626 N N . LEU A 1 326 ? -6.879 11.558 49.807 1.00 51.64 325 LEU X N 1
ATOM 2627 C CA . LEU A 1 326 ? -5.588 11.071 49.270 1.00 51.11 325 LEU X CA 1
ATOM 2628 C C . LEU A 1 326 ? -4.861 10.121 50.214 1.00 50.67 325 LEU X C 1
ATOM 2629 O O . LEU A 1 326 ? -4.010 9.344 49.802 1.00 52.75 325 LEU X O 1
ATOM 2634 N N . ASN A 1 327 ? -5.143 10.229 51.496 1.00 48.77 326 ASN X N 1
ATOM 2635 C CA . ASN A 1 327 ? -4.478 9.383 52.505 1.00 51.79 326 ASN X CA 1
ATOM 2636 C C . ASN A 1 327 ? -2.941 9.154 52.320 1.00 49.53 326 ASN X C 1
ATOM 2637 O O . ASN A 1 327 ? -2.442 8.037 52.484 1.00 51.98 326 ASN X O 1
ATOM 2642 N N . ASP A 1 328 ? -2.238 10.188 51.890 1.00 46.36 327 ASP X N 1
ATOM 2643 C CA . ASP A 1 328 ? -0.774 10.129 51.732 1.00 43.35 327 ASP X CA 1
ATOM 2644 C C . ASP A 1 328 ? -0.156 10.048 53.153 1.00 42.72 327 ASP X C 1
ATOM 2645 O O . ASP A 1 328 ? -0.326 10.962 53.957 1.00 39.45 327 ASP X O 1
ATOM 2650 N N . PRO A 1 329 ? 0.546 8.959 53.497 1.00 42.18 328 PRO X N 1
ATOM 2651 C CA . PRO A 1 329 ? 1.121 8.947 54.851 1.00 41.93 328 PRO X CA 1
ATOM 2652 C C . PRO A 1 329 ? 2.252 10.024 55.086 1.00 38.74 328 PRO X C 1
ATOM 2653 O O . PRO A 1 329 ? 2.710 10.154 56.209 1.00 39.40 328 PRO X O 1
ATOM 2657 N N . LYS A 1 330 ? 2.682 10.775 54.064 1.00 35.73 329 LYS X N 1
ATOM 2658 C CA . LYS A 1 330 ? 3.694 11.803 54.301 1.00 34.93 329 LYS X CA 1
ATOM 2659 C C . LYS A 1 330 ? 3.025 13.181 54.455 1.00 33.85 329 LYS X C 1
ATOM 2660 O O . LYS A 1 330 ? 3.712 14.229 54.461 1.00 32.95 329 LYS X O 1
ATOM 2666 N N . ILE A 1 331 ? 1.685 13.197 54.430 1.00 34.53 330 ILE X N 1
ATOM 2667 C CA . ILE A 1 331 ? 0.972 14.482 54.494 1.00 33.90 330 ILE X CA 1
ATOM 2668 C C . ILE A 1 331 ? 0.149 14.344 55.769 1.00 35.55 330 ILE X C 1
ATOM 2669 O O . ILE A 1 331 ? -0.453 13.278 56.021 1.00 34.64 330 ILE X O 1
ATOM 2674 N N . HIS A 1 332 ? 0.162 15.333 56.657 1.00 33.49 331 HIS X N 1
ATOM 2675 C CA . HIS A 1 332 ? -0.471 15.127 57.990 1.00 37.55 331 HIS X CA 1
ATOM 2676 C C . HIS A 1 332 ? -1.370 16.333 58.166 1.00 40.50 331 HIS X C 1
ATOM 2677 O O . HIS A 1 332 ? -0.904 17.452 58.004 1.00 41.69 331 HIS X O 1
ATOM 2684 N N . TYR A 1 333 ? -2.620 16.178 58.573 1.00 40.56 332 TYR X N 1
ATOM 2685 C CA . TYR A 1 333 ? -3.484 17.343 58.571 1.00 40.77 332 TYR X CA 1
ATOM 2686 C C . TYR A 1 333 ? -3.940 17.663 59.987 1.00 41.78 332 TYR X C 1
ATOM 2687 O O . TYR A 1 333 ? -4.309 16.734 60.744 1.00 39.64 332 TYR X O 1
ATOM 2696 N N . VAL A 1 334 ? -3.962 18.951 60.353 1.00 40.69 333 VAL X N 1
ATOM 2697 C CA . VAL A 1 334 ? -4.525 19.324 61.670 1.00 44.58 333 VAL X CA 1
ATOM 2698 C C . VAL A 1 334 ? -5.444 20.488 61.544 1.00 44.58 333 VAL X C 1
ATOM 2699 O O . VAL A 1 334 ? -5.073 21.514 60.955 1.00 40.14 333 VAL X O 1
ATOM 2703 N N . TYR A 1 335 ? -6.628 20.390 62.138 1.00 48.84 334 TYR X N 1
ATOM 2704 C CA . TYR A 1 335 ? -7.536 21.541 62.145 1.00 54.66 334 TYR X CA 1
ATOM 2705 C C . TYR A 1 335 ? -7.488 21.995 63.570 1.00 56.58 334 TYR X C 1
ATOM 2706 O O . TYR A 1 335 ? -7.866 21.260 64.469 1.00 60.93 334 TYR X O 1
ATOM 2715 N N . PHE A 1 336 ? -6.982 23.186 63.775 1.00 58.52 335 PHE X N 1
ATOM 2716 C CA . PHE A 1 336 ? -6.714 23.669 65.096 1.00 61.41 335 PHE X CA 1
ATOM 2717 C C . PHE A 1 336 ? -7.530 24.904 65.492 1.00 63.31 335 PHE X C 1
ATOM 2718 O O . PHE A 1 336 ? -7.629 25.898 64.764 1.00 61.76 335 PHE X O 1
ATOM 2726 N N . ASP A 1 337 ? -8.112 24.812 66.683 1.00 67.12 336 ASP X N 1
ATOM 2727 C CA . ASP A 1 337 ? -8.887 25.908 67.237 1.00 71.14 336 ASP X CA 1
ATOM 2728 C C . ASP A 1 337 ? -7.959 26.867 68.002 1.00 72.91 336 ASP X C 1
ATOM 2729 O O . ASP A 1 337 ? -7.416 26.530 69.071 1.00 73.79 336 ASP X O 1
ATOM 2734 N N . PHE A 1 338 ? -7.825 28.073 67.475 1.00 74.60 337 PHE X N 1
ATOM 2735 C CA . PHE A 1 338 ? -6.884 29.057 67.992 1.00 77.36 337 PHE X CA 1
ATOM 2736 C C . PHE A 1 338 ? -7.601 30.378 68.277 1.00 81.71 337 PHE X C 1
ATOM 2737 O O . PHE A 1 338 ? -7.544 31.313 67.452 1.00 81.40 337 PHE X O 1
ATOM 2745 N N . HIS A 1 339 ? -8.284 30.445 69.418 1.00 86.01 338 HIS X N 1
ATOM 2746 C CA . HIS A 1 339 ? -9.171 31.568 69.724 1.00 91.49 338 HIS X CA 1
ATOM 2747 C C . HIS A 1 339 ? -8.579 32.562 70.716 1.00 93.93 338 HIS X C 1
ATOM 2748 O O . HIS A 1 339 ? -7.485 32.358 71.253 1.00 93.98 338 HIS X O 1
ATOM 2755 N N . HIS A 1 340 ? -9.348 33.635 70.930 1.00 97.47 339 HIS X N 1
ATOM 2756 C CA . HIS A 1 340 ? -9.174 34.659 71.968 1.00 100.13 339 HIS X CA 1
ATOM 2757 C C . HIS A 1 340 ? -9.539 34.093 73.368 1.00 102.56 339 HIS X C 1
ATOM 2758 O O . HIS A 1 340 ? -10.022 32.960 73.455 1.00 103.20 339 HIS X O 1
ATOM 2765 N N . GLU A 1 341 ? -9.308 34.832 74.467 1.00 104.45 340 GLU X N 1
ATOM 2766 C CA . GLU A 1 341 ? -8.575 36.111 74.516 1.00 104.18 340 GLU X CA 1
ATOM 2767 C C . GLU A 1 341 ? -7.104 35.932 74.162 1.00 101.89 340 GLU X C 1
ATOM 2768 O O . GLU A 1 341 ? -6.421 35.037 74.663 1.00 100.92 340 GLU X O 1
ATOM 2774 N N . CYS A 1 342 ? -6.615 36.781 73.277 1.00 100.81 341 CYS X N 1
ATOM 2775 C CA . CYS A 1 342 ? -5.419 36.385 72.542 1.00 98.47 341 CYS X CA 1
ATOM 2776 C C . CYS A 1 342 ? -4.022 36.737 73.127 1.00 96.95 341 CYS X C 1
ATOM 2777 O O . CYS A 1 342 ? -3.002 36.607 72.421 1.00 95.95 341 CYS X O 1
ATOM 2780 N N . ARG A 1 343 ? -3.960 37.127 74.399 1.00 96.75 342 ARG X N 1
ATOM 2781 C CA . ARG A 1 343 ? -2.653 37.299 75.030 1.00 94.64 342 ARG X CA 1
ATOM 2782 C C . ARG A 1 343 ? -2.358 36.306 76.176 1.00 93.29 342 ARG X C 1
ATOM 2783 O O . ARG A 1 343 ? -1.326 36.404 76.871 1.00 94.30 342 ARG X O 1
ATOM 2791 N N . LYS A 1 344 ? -3.253 35.339 76.361 1.00 89.08 343 LYS X N 1
ATOM 2792 C CA . LYS A 1 344 ? -3.004 34.264 77.306 1.00 85.53 343 LYS X CA 1
ATOM 2793 C C . LYS A 1 344 ? -3.555 32.948 76.786 1.00 81.67 343 LYS X C 1
ATOM 2794 O O . LYS A 1 344 ? -2.859 31.961 76.800 1.00 78.55 343 LYS X O 1
ATOM 2800 N N . MET A 1 345 ? -4.831 32.959 76.394 1.00 80.68 344 MET X N 1
ATOM 2801 C CA . MET A 1 345 ? -5.598 31.759 76.048 1.00 78.92 344 MET X CA 1
ATOM 2802 C C . MET A 1 345 ? -5.255 31.323 74.616 1.00 75.00 344 MET X C 1
ATOM 2803 O O . MET A 1 345 ? -5.125 30.113 74.334 1.00 72.86 344 MET X O 1
ATOM 2808 N N . GLN A 1 346 ? -5.078 32.319 73.732 1.00 72.61 345 GLN X N 1
ATOM 2809 C CA . GLN A 1 346 ? -4.457 32.103 72.429 1.00 68.77 345 GLN X CA 1
ATOM 2810 C C . GLN A 1 346 ? -3.070 31.359 72.496 1.00 65.94 345 GLN X C 1
ATOM 2811 O O . GLN A 1 346 ? -2.924 30.241 71.949 1.00 62.74 345 GLN X O 1
ATOM 2817 N N . TRP A 1 347 ? -2.061 31.944 73.156 1.00 65.48 346 TRP X N 1
ATOM 2818 C CA . TRP A 1 347 ? -0.719 31.315 73.154 1.00 63.02 346 TRP X CA 1
ATOM 2819 C C . TRP A 1 347 ? -0.772 29.960 73.892 1.00 62.47 346 TRP X C 1
ATOM 2820 O O . TRP A 1 347 ? -0.149 28.999 73.481 1.00 60.58 346 TRP X O 1
ATOM 2831 N N . HIS A 1 348 ? -1.528 29.857 74.981 1.00 62.79 347 HIS X N 1
ATOM 2832 C CA . HIS A 1 348 ? -1.643 28.474 75.522 1.00 61.34 347 HIS X CA 1
ATOM 2833 C C . HIS A 1 348 ? -1.973 27.512 74.355 1.00 58.92 347 HIS X C 1
ATOM 2834 O O . HIS A 1 348 ? -1.272 26.504 74.164 1.00 53.43 347 HIS X O 1
ATOM 2841 N N . ARG A 1 349 ? -3.077 27.815 73.650 1.00 58.67 348 ARG X N 1
ATOM 2842 C CA . ARG A 1 349 ? -3.514 26.979 72.542 1.00 58.29 348 ARG X CA 1
ATOM 2843 C C . ARG A 1 349 ? -2.347 26.727 71.513 1.00 53.70 348 ARG X C 1
ATOM 2844 O O . ARG A 1 349 ? -2.314 25.655 70.999 1.00 52.80 348 ARG X O 1
ATOM 2852 N N . VAL A 1 350 ? -1.371 27.628 71.297 1.00 52.53 349 VAL X N 1
ATOM 2853 C CA . VAL A 1 350 ? -0.314 27.373 70.252 1.00 49.76 349 VAL X CA 1
ATOM 2854 C C . VAL A 1 350 ? 0.657 26.328 70.726 1.00 47.50 349 VAL X C 1
ATOM 2855 O O . VAL A 1 350 ? 1.049 25.473 69.962 1.00 41.29 349 VAL X O 1
ATOM 2859 N N . LYS A 1 351 ? 0.990 26.356 72.035 1.00 45.53 350 LYS X N 1
ATOM 2860 C CA . LYS A 1 351 ? 1.802 25.285 72.599 1.00 42.98 350 LYS X CA 1
ATOM 2861 C C . LYS A 1 351 ? 1.024 23.959 72.508 1.00 40.51 350 LYS X C 1
ATOM 2862 O O . LYS A 1 351 ? 1.622 22.901 72.308 1.00 40.56 350 LYS X O 1
ATOM 2868 N N . LEU A 1 352 ? -0.300 23.985 72.674 1.00 40.43 351 LEU X N 1
ATOM 2869 C CA . LEU A 1 352 ? -1.117 22.726 72.536 1.00 39.73 351 LEU X CA 1
ATOM 2870 C C . LEU A 1 352 ? -1.044 22.199 71.090 1.00 38.62 351 LEU X C 1
ATOM 2871 O O . LEU A 1 352 ? -0.981 21.005 70.866 1.00 37.46 351 LEU X O 1
ATOM 2876 N N . LEU A 1 353 ? -1.076 23.123 70.135 1.00 38.83 352 LEU X N 1
ATOM 2877 C CA . LEU A 1 353 ? -0.898 22.733 68.684 1.00 36.99 352 LEU X CA 1
ATOM 2878 C C . LEU A 1 353 ? 0.445 22.044 68.488 1.00 36.92 352 LEU X C 1
ATOM 2879 O O . LEU A 1 353 ? 0.574 20.961 67.854 1.00 37.30 352 LEU X O 1
ATOM 2884 N N . ILE A 1 354 ? 1.491 22.613 69.023 1.00 36.99 353 ILE X N 1
ATOM 2885 C CA . ILE A 1 354 ? 2.781 21.986 68.879 1.00 37.37 353 ILE X CA 1
ATOM 2886 C C . ILE A 1 354 ? 2.853 20.568 69.494 1.00 39.26 353 ILE X C 1
ATOM 2887 O O . ILE A 1 354 ? 3.430 19.613 68.883 1.00 38.07 353 ILE X O 1
ATOM 2892 N N . ASP A 1 355 ? 2.289 20.386 70.695 1.00 41.31 354 ASP X N 1
ATOM 2893 C CA . ASP A 1 355 ? 2.150 19.046 71.291 1.00 42.23 354 ASP X CA 1
ATOM 2894 C C . ASP A 1 355 ? 1.455 18.064 70.340 1.00 40.27 354 ASP X C 1
ATOM 2895 O O . ASP A 1 355 ? 1.817 16.922 70.226 1.00 40.46 354 ASP X O 1
ATOM 2900 N N . HIS A 1 356 ? 0.411 18.513 69.681 1.00 40.12 355 HIS X N 1
ATOM 2901 C CA . HIS A 1 356 ? -0.328 17.646 68.783 1.00 41.29 355 HIS X CA 1
ATOM 2902 C C . HIS A 1 356 ? 0.517 17.322 67.529 1.00 39.04 355 HIS X C 1
ATOM 2903 O O . HIS A 1 356 ? 0.587 16.155 67.110 1.00 38.09 355 HIS X O 1
ATOM 2910 N N . LEU A 1 357 ? 1.187 18.332 66.963 1.00 36.09 356 LEU X N 1
ATOM 2911 C CA . LEU A 1 357 ? 2.110 18.069 65.807 1.00 34.43 356 LEU X CA 1
ATOM 2912 C C . LEU A 1 357 ? 3.172 17.062 66.210 1.00 35.35 356 LEU X C 1
ATOM 2913 O O . LEU A 1 357 ? 3.507 16.137 65.438 1.00 34.29 356 LEU X O 1
ATOM 2918 N N . GLU A 1 358 ? 3.720 17.203 67.424 1.00 37.48 357 GLU X N 1
ATOM 2919 C CA . GLU A 1 358 ? 4.728 16.252 67.834 1.00 41.35 357 GLU X CA 1
ATOM 2920 C C . GLU A 1 358 ? 4.158 14.820 67.847 1.00 43.12 357 GLU X C 1
ATOM 2921 O O . GLU A 1 358 ? 4.836 13.848 67.435 1.00 41.32 357 GLU X O 1
ATOM 2927 N N . LYS A 1 359 ? 2.918 14.676 68.333 1.00 44.39 358 LYS X N 1
ATOM 2928 C CA . LYS A 1 359 ? 2.278 13.346 68.388 1.00 45.55 358 LYS X CA 1
ATOM 2929 C C . LYS A 1 359 ? 2.137 12.779 66.978 1.00 44.84 358 LYS X C 1
ATOM 2930 O O . LYS A 1 359 ? 2.196 11.564 66.785 1.00 44.53 358 LYS X O 1
ATOM 2936 N N . LEU A 1 360 ? 2.020 13.665 65.982 1.00 43.67 359 LEU X N 1
ATOM 2937 C CA . LEU A 1 360 ? 1.906 13.182 64.584 1.00 41.79 359 LEU X CA 1
ATOM 2938 C C . LEU A 1 360 ? 3.264 12.885 64.017 1.00 41.61 359 LEU X C 1
ATOM 2939 O O . LEU A 1 360 ? 3.360 12.263 62.992 1.00 41.42 359 LEU X O 1
ATOM 2944 N N . GLY A 1 361 ? 4.336 13.265 64.702 1.00 40.98 360 GLY X N 1
ATOM 2945 C CA . GLY A 1 361 ? 5.661 12.903 64.192 1.00 38.85 360 GLY X CA 1
ATOM 2946 C C . GLY A 1 361 ? 6.629 14.078 64.001 1.00 37.96 360 GLY X C 1
ATOM 2947 O O . GLY A 1 361 ? 7.805 13.863 63.696 1.00 36.69 360 GLY X O 1
ATOM 2948 N N . LEU A 1 362 ? 6.178 15.317 64.252 1.00 35.78 361 LEU X N 1
ATOM 2949 C CA . LEU A 1 362 ? 7.067 16.472 64.020 1.00 33.83 361 LEU X CA 1
ATOM 2950 C C . LEU A 1 362 ? 8.125 16.481 65.134 1.00 35.12 361 LEU X C 1
ATOM 2951 O O . LEU A 1 362 ? 7.805 16.359 66.350 1.00 35.42 361 LEU X O 1
ATOM 2956 N N . SER A 1 363 ? 9.370 16.687 64.750 1.00 34.89 362 SER X N 1
ATOM 2957 C CA . SER A 1 363 ? 10.467 16.750 65.694 1.00 36.80 362 SER X CA 1
ATOM 2958 C C . SER A 1 363 ? 11.076 18.164 65.715 1.00 36.41 362 SER X C 1
ATOM 2959 O O . SER A 1 363 ? 11.378 18.794 64.662 1.00 32.39 362 SER X O 1
ATOM 2962 N N . ASN A 1 364 ? 11.306 18.660 66.934 1.00 35.59 363 ASN X N 1
ATOM 2963 C CA . ASN A 1 364 ? 12.079 19.894 67.066 1.00 34.97 363 ASN X CA 1
ATOM 2964 C C . ASN A 1 364 ? 13.553 19.768 66.803 1.00 34.19 363 ASN X C 1
ATOM 2965 O O . ASN A 1 364 ? 14.236 20.794 66.842 1.00 35.07 363 ASN X O 1
ATOM 2970 N N . GLU A 1 365 ? 14.050 18.558 66.488 1.00 34.18 364 GLU X N 1
ATOM 2971 C CA . GLU A 1 365 ? 15.449 18.352 66.047 1.00 37.67 364 GLU X CA 1
ATOM 2972 C C . GLU A 1 365 ? 15.564 18.430 64.504 1.00 37.91 364 GLU X C 1
ATOM 2973 O O . GLU A 1 365 ? 16.657 18.423 63.929 1.00 38.15 364 GLU X O 1
ATOM 2979 N N . ASP A 1 366 ? 14.407 18.630 63.859 1.00 36.45 365 ASP X N 1
ATOM 2980 C CA . ASP A 1 366 ? 14.317 18.636 62.432 1.00 34.58 365 ASP X CA 1
ATOM 2981 C C . ASP A 1 366 ? 14.618 20.020 61.786 1.00 31.54 365 ASP X C 1
ATOM 2982 O O . ASP A 1 366 ? 13.744 20.750 61.404 1.00 30.76 365 ASP X O 1
ATOM 2987 N N . PHE A 1 367 ? 15.912 20.331 61.621 1.00 32.24 366 PHE X N 1
ATOM 2988 C CA . PHE A 1 367 ? 16.364 21.621 61.090 1.00 30.30 366 PHE X CA 1
ATOM 2989 C C . PHE A 1 367 ? 17.709 21.398 60.342 1.00 29.97 366 PHE X C 1
ATOM 2990 O O . PHE A 1 367 ? 18.325 20.338 60.474 1.00 32.66 366 PHE X O 1
ATOM 2998 N N . PHE A 1 368 ? 18.087 22.329 59.486 1.00 30.65 367 PHE X N 1
ATOM 2999 C CA . PHE A 1 368 ? 19.332 22.276 58.765 1.00 31.07 367 PHE X CA 1
ATOM 3000 C C . PHE A 1 368 ? 20.426 22.753 59.714 1.00 32.86 367 PHE X C 1
ATOM 3001 O O . PHE A 1 368 ? 20.250 23.753 60.381 1.00 31.44 367 PHE X O 1
ATOM 3009 N N . HIS A 1 369 ? 21.589 22.065 59.737 1.00 34.49 368 HIS X N 1
ATOM 3010 C CA . HIS A 1 369 ? 22.700 22.450 60.610 1.00 35.00 368 HIS X CA 1
ATOM 3011 C C . HIS A 1 369 ? 23.998 22.077 59.887 1.00 37.09 368 HIS X C 1
ATOM 3012 O O . HIS A 1 369 ? 24.175 20.907 59.508 1.00 36.58 368 HIS X O 1
ATOM 3019 N N . LYS A 1 370 ? 24.892 23.035 59.744 1.00 37.83 369 LYS X N 1
ATOM 3020 C CA . LYS A 1 370 ? 26.198 22.753 59.168 1.00 40.12 369 LYS X CA 1
ATOM 3021 C C . LYS A 1 370 ? 27.301 23.420 60.051 1.00 43.59 369 LYS X C 1
ATOM 3022 O O . LYS A 1 370 ? 27.009 24.382 60.788 1.00 42.00 369 LYS X O 1
ATOM 3028 N N . VAL A 1 371 ? 28.530 22.896 59.985 1.00 47.34 370 VAL X N 1
ATOM 3029 C CA . VAL A 1 371 ? 29.727 23.553 60.596 1.00 49.39 370 VAL X CA 1
ATOM 3030 C C . VAL A 1 371 ? 30.514 24.183 59.459 1.00 49.12 370 VAL X C 1
ATOM 3031 O O . VAL A 1 371 ? 30.628 23.589 58.375 1.00 50.65 370 VAL X O 1
ATOM 3035 N N . ILE A 1 372 ? 31.008 25.399 59.650 1.00 47.67 371 ILE X N 1
ATOM 3036 C CA . ILE A 1 372 ? 31.793 26.030 58.639 1.00 48.24 371 ILE X CA 1
ATOM 3037 C C . ILE A 1 372 ? 33.163 26.364 59.270 1.00 52.72 371 ILE X C 1
ATOM 3038 O O . ILE A 1 372 ? 33.295 26.275 60.481 1.00 52.11 371 ILE X O 1
ATOM 3043 N N . ASP A 1 373 ? 34.129 26.770 58.466 1.00 55.50 372 ASP X N 1
ATOM 3044 C CA . ASP A 1 373 ? 35.503 27.041 58.974 1.00 62.41 372 ASP X CA 1
ATOM 3045 C C . ASP A 1 373 ? 35.666 28.553 59.046 1.00 63.32 372 ASP X C 1
ATOM 3046 O O . ASP A 1 373 ? 34.716 29.278 58.740 1.00 61.24 372 ASP X O 1
ATOM 3051 N N . SER A 1 374 ? 36.846 29.040 59.461 1.00 67.44 373 SER X N 1
ATOM 3052 C CA . SER A 1 374 ? 37.046 30.485 59.612 1.00 68.93 373 SER X CA 1
ATOM 3053 C C . SER A 1 374 ? 36.980 31.243 58.298 1.00 68.19 373 SER X C 1
ATOM 3054 O O . SER A 1 374 ? 36.964 32.481 58.295 1.00 69.38 373 SER X O 1
ATOM 3057 N N . ASN A 1 375 ? 36.978 30.526 57.176 1.00 67.43 374 ASN X N 1
ATOM 3058 C CA . ASN A 1 375 ? 36.747 31.148 55.884 1.00 65.63 374 ASN X CA 1
ATOM 3059 C C . ASN A 1 375 ? 35.268 31.069 55.469 1.00 63.89 374 ASN X C 1
ATOM 3060 O O . ASN A 1 375 ? 34.828 31.663 54.468 1.00 62.59 374 ASN X O 1
ATOM 3065 N N . GLY A 1 376 ? 34.472 30.357 56.247 1.00 63.67 375 GLY X N 1
ATOM 3066 C CA . GLY A 1 376 ? 33.012 30.416 55.960 1.00 60.49 375 GLY X CA 1
ATOM 3067 C C . GLY A 1 376 ? 32.519 29.343 54.999 1.00 59.70 375 GLY X C 1
ATOM 3068 O O . GLY A 1 376 ? 31.338 29.339 54.602 1.00 56.66 375 GLY X O 1
ATOM 3069 N N . ASN A 1 377 ? 33.417 28.418 54.657 1.00 61.59 376 ASN X N 1
ATOM 3070 C CA . ASN A 1 377 ? 33.113 27.238 53.855 1.00 61.98 376 ASN X CA 1
ATOM 3071 C C . ASN A 1 377 ? 32.674 26.052 54.728 1.00 61.04 376 ASN X C 1
ATOM 3072 O O . ASN A 1 377 ? 33.129 25.882 55.842 1.00 62.03 376 ASN X O 1
ATOM 3077 N N . THR A 1 378 ? 31.799 25.211 54.191 1.00 59.43 377 THR X N 1
ATOM 3078 C CA . THR A 1 378 ? 31.250 24.058 54.944 1.00 57.87 377 THR X CA 1
ATOM 3079 C C . THR A 1 378 ? 32.231 22.974 55.182 1.00 60.88 377 THR X C 1
ATOM 3080 O O . THR A 1 378 ? 32.839 22.491 54.233 1.00 63.68 377 THR X O 1
ATOM 3084 N N . VAL A 1 379 ? 32.348 22.547 56.447 1.00 60.28 378 VAL X N 1
ATOM 3085 C CA . VAL A 1 379 ? 33.193 21.462 56.805 1.00 62.04 378 VAL X CA 1
ATOM 3086 C C . VAL A 1 379 ? 32.392 20.200 56.976 1.00 60.35 378 VAL X C 1
ATOM 3087 O O . VAL A 1 379 ? 32.923 19.118 56.759 1.00 60.46 378 VAL X O 1
ATOM 3091 N N . GLU A 1 380 ? 31.122 20.341 57.377 1.00 55.57 379 GLU X N 1
ATOM 3092 C CA . GLU A 1 380 ? 30.293 19.215 57.838 1.00 54.73 379 GLU X CA 1
ATOM 3093 C C . GLU A 1 380 ? 28.815 19.593 57.811 1.00 50.58 379 GLU X C 1
ATOM 3094 O O . GLU A 1 380 ? 28.447 20.704 58.225 1.00 47.65 379 GLU X O 1
ATOM 3100 N N . ILE A 1 381 ? 28.001 18.670 57.317 1.00 49.38 380 ILE X N 1
ATOM 3101 C CA . ILE A 1 381 ? 26.520 18.823 57.339 1.00 46.27 380 ILE X CA 1
ATOM 3102 C C . ILE A 1 381 ? 26.106 17.930 58.475 1.00 46.22 380 ILE X C 1
ATOM 3103 O O . ILE A 1 381 ? 26.298 16.709 58.468 1.00 48.56 380 ILE X O 1
ATOM 3108 N N . VAL A 1 382 ? 25.645 18.532 59.543 1.00 44.74 381 VAL X N 1
ATOM 3109 C CA . VAL A 1 382 ? 25.282 17.737 60.734 1.00 44.42 381 VAL X CA 1
ATOM 3110 C C . VAL A 1 382 ? 23.844 17.250 60.592 1.00 43.09 381 VAL X C 1
ATOM 3111 O O . VAL A 1 382 ? 23.509 16.167 61.067 1.00 41.85 381 VAL X O 1
ATOM 3115 N N . ASN A 1 383 ? 22.965 18.064 59.967 1.00 40.97 382 ASN X N 1
ATOM 3116 C CA . ASN A 1 383 ? 21.566 17.641 59.808 1.00 39.48 382 ASN X CA 1
ATOM 3117 C C . ASN A 1 383 ? 20.902 18.407 58.715 1.00 37.72 382 ASN X C 1
ATOM 3118 O O . ASN A 1 383 ? 21.339 19.521 58.416 1.00 35.25 382 ASN X O 1
ATOM 3123 N N . GLU A 1 384 ? 19.862 17.813 58.098 1.00 34.36 383 GLU X N 1
ATOM 3124 C CA . GLU A 1 384 ? 19.092 18.504 57.042 1.00 34.33 383 GLU X CA 1
ATOM 3125 C C . GLU A 1 384 ? 17.646 18.405 57.489 1.00 32.12 383 GLU X C 1
ATOM 3126 O O . GLU A 1 384 ? 17.270 17.401 58.101 1.00 33.41 383 GLU X O 1
ATOM 3132 N N . GLN A 1 385 ? 16.855 19.440 57.233 1.00 29.22 384 GLN X N 1
ATOM 3133 C CA . GLN A 1 385 ? 15.426 19.417 57.608 1.00 27.80 384 GLN X CA 1
ATOM 3134 C C . GLN A 1 385 ? 14.608 18.607 56.593 1.00 28.43 384 GLN X C 1
ATOM 3135 O O . GLN A 1 385 ? 14.870 18.747 55.327 1.00 29.93 384 GLN X O 1
ATOM 3141 N N . HIS A 1 386 ? 13.714 17.725 57.050 1.00 27.97 385 HIS X N 1
ATOM 3142 C CA . HIS A 1 386 ? 13.072 16.781 56.089 1.00 27.88 385 HIS X CA 1
ATOM 3143 C C . HIS A 1 386 ? 11.559 16.843 56.332 1.00 28.11 385 HIS X C 1
ATOM 3144 O O . HIS A 1 386 ? 10.835 15.886 56.044 1.00 27.98 385 HIS X O 1
ATOM 3151 N N . SER A 1 387 ? 11.102 17.957 56.881 1.00 26.48 386 SER X N 1
ATOM 3152 C CA . SER A 1 387 ? 9.632 18.168 57.081 1.00 28.14 386 SER X CA 1
ATOM 3153 C C . SER A 1 387 ? 9.357 19.678 57.019 1.00 25.87 386 SER X C 1
ATOM 3154 O O . SER A 1 387 ? 10.235 20.491 57.128 1.00 27.03 386 SER X O 1
ATOM 3157 N N . VAL A 1 388 ? 8.103 20.047 56.822 1.00 26.89 387 VAL X N 1
ATOM 3158 C CA . VAL A 1 388 ? 7.715 21.445 56.979 1.00 25.84 387 VAL X CA 1
ATOM 3159 C C . VAL A 1 388 ? 6.308 21.568 57.542 1.00 25.29 387 VAL X C 1
ATOM 3160 O O . VAL A 1 388 ? 5.436 20.697 57.306 1.00 27.36 387 VAL X O 1
ATOM 3164 N N . VAL A 1 389 ? 6.086 22.593 58.352 1.00 25.57 388 VAL X N 1
ATOM 3165 C CA . VAL A 1 389 ? 4.751 22.928 58.804 1.00 24.42 388 VAL X CA 1
ATOM 3166 C C . VAL A 1 389 ? 4.221 24.008 57.840 1.00 25.11 388 VAL X C 1
ATOM 3167 O O . VAL A 1 389 ? 4.838 25.078 57.705 1.00 24.56 388 VAL X O 1
ATOM 3171 N N . ARG A 1 390 ? 3.055 23.749 57.274 1.00 24.50 389 ARG X N 1
ATOM 3172 C CA . ARG A 1 390 ? 2.471 24.588 56.236 1.00 26.52 389 ARG X CA 1
ATOM 3173 C C . ARG A 1 390 ? 1.181 25.222 56.799 1.00 27.67 389 ARG X C 1
ATOM 3174 O O . ARG A 1 390 ? 0.223 24.494 57.128 1.00 29.59 389 ARG X O 1
ATOM 3182 N N . THR A 1 391 ? 1.124 26.534 56.910 1.00 28.91 390 THR X N 1
ATOM 3183 C CA . THR A 1 391 ? -0.119 27.190 57.353 1.00 29.62 390 THR X CA 1
ATOM 3184 C C . THR A 1 391 ? -0.826 27.793 56.147 1.00 31.82 390 THR X C 1
ATOM 3185 O O . THR A 1 391 ? -0.295 27.769 55.021 1.00 29.42 390 THR X O 1
ATOM 3189 N N . ASN A 1 392 ? -2.088 28.212 56.334 1.00 34.07 391 ASN X N 1
ATOM 3190 C CA . ASN A 1 392 ? -2.867 28.775 55.183 1.00 37.10 391 ASN X CA 1
ATOM 3191 C C . ASN A 1 392 ? -2.879 30.254 55.109 1.00 39.71 391 ASN X C 1
ATOM 3192 O O . ASN A 1 392 ? -3.170 30.934 56.126 1.00 40.67 391 ASN X O 1
ATOM 3197 N N . CYS A 1 393 ? -2.687 30.752 53.891 1.00 39.73 392 CYS X N 1
ATOM 3198 C CA . CYS A 1 393 ? -2.798 32.142 53.515 1.00 45.99 392 CYS X CA 1
ATOM 3199 C C . CYS A 1 393 ? -4.147 32.745 53.849 1.00 46.54 392 CYS X C 1
ATOM 3200 O O . CYS A 1 393 ? -4.224 33.922 54.128 1.00 48.87 392 CYS X O 1
ATOM 3203 N N . MET A 1 394 ? -5.182 31.949 53.834 1.00 47.87 393 MET X N 1
ATOM 3204 C CA . MET A 1 394 ? -6.493 32.481 54.095 1.00 51.38 393 MET X CA 1
ATOM 3205 C C . MET A 1 394 ? -6.812 32.671 55.588 1.00 52.92 393 MET X C 1
ATOM 3206 O O . MET A 1 394 ? -7.734 33.410 55.917 1.00 51.69 393 MET X O 1
ATOM 3211 N N . ASP A 1 395 ? -6.087 31.985 56.495 1.00 51.70 394 ASP X N 1
ATOM 3212 C CA . ASP A 1 395 ? -6.281 32.234 57.940 1.00 53.82 394 ASP X CA 1
ATOM 3213 C C . ASP A 1 395 ? -5.709 33.632 58.328 1.00 54.83 394 ASP X C 1
ATOM 3214 O O . ASP A 1 395 ? -4.952 34.197 57.583 1.00 52.65 394 ASP X O 1
ATOM 3219 N N . CYS A 1 396 ? -6.029 34.211 59.467 1.00 59.32 395 CYS X N 1
ATOM 3220 C CA . CYS A 1 396 ? -5.490 35.602 59.690 1.00 62.46 395 CYS X CA 1
ATOM 3221 C C . CYS A 1 396 ? -3.970 35.595 59.762 1.00 59.63 395 CYS X C 1
ATOM 3222 O O . CYS A 1 396 ? -3.391 34.740 60.459 1.00 58.46 395 CYS X O 1
ATOM 3225 N N . LEU A 1 397 ? -3.327 36.528 59.053 1.00 59.69 396 LEU X N 1
ATOM 3226 C CA . LEU A 1 397 ? -1.870 36.662 59.106 1.00 58.94 396 LEU X CA 1
ATOM 3227 C C . LEU A 1 397 ? -1.432 36.850 60.566 1.00 59.79 396 LEU X C 1
ATOM 3228 O O . LEU A 1 397 ? -0.318 36.480 60.899 1.00 57.85 396 LEU X O 1
ATOM 3233 N N . ASP A 1 398 ? -2.320 37.423 61.398 1.00 60.76 397 ASP X N 1
ATOM 3234 C CA . ASP A 1 398 ? -2.065 37.663 62.824 1.00 62.24 397 ASP X CA 1
ATOM 3235 C C . ASP A 1 398 ? -1.896 36.338 63.555 1.00 61.01 397 ASP X C 1
ATOM 3236 O O . ASP A 1 398 ? -1.062 36.210 64.481 1.00 62.71 397 ASP X O 1
ATOM 3241 N N . ARG A 1 399 ? -2.762 35.382 63.222 1.00 56.65 398 ARG X N 1
ATOM 3242 C CA . ARG A 1 399 ? -2.747 34.149 63.933 1.00 53.42 398 ARG X CA 1
ATOM 3243 C C . ARG A 1 399 ? -1.579 33.279 63.400 1.00 49.10 398 ARG X C 1
ATOM 3244 O O . ARG A 1 399 ? -0.816 32.741 64.194 1.00 49.33 398 ARG X O 1
ATOM 3252 N N . THR A 1 400 ? -1.432 33.190 62.084 1.00 44.46 399 THR X N 1
ATOM 3253 C CA . THR A 1 400 ? -0.405 32.329 61.515 1.00 42.11 399 THR X CA 1
ATOM 3254 C C . THR A 1 400 ? 0.954 32.875 61.832 1.00 39.74 399 THR X C 1
ATOM 3255 O O . THR A 1 400 ? 1.841 32.097 62.044 1.00 37.66 399 THR X O 1
ATOM 3259 N N . ASN A 1 401 ? 1.114 34.197 61.958 1.00 40.00 400 ASN X N 1
ATOM 3260 C CA . ASN A 1 401 ? 2.454 34.653 62.348 1.00 41.99 400 ASN X CA 1
ATOM 3261 C C . ASN A 1 401 ? 2.766 34.203 63.797 1.00 40.55 400 ASN X C 1
ATOM 3262 O O . ASN A 1 401 ? 3.951 33.887 64.120 1.00 39.02 400 ASN X O 1
ATOM 3267 N N . VAL A 1 402 ? 1.726 34.076 64.618 1.00 40.78 401 VAL X N 1
ATOM 3268 C CA . VAL A 1 402 ? 1.943 33.656 65.952 1.00 40.65 401 VAL X CA 1
ATOM 3269 C C . VAL A 1 402 ? 2.334 32.206 65.967 1.00 40.28 401 VAL X C 1
ATOM 3270 O O . VAL A 1 402 ? 3.270 31.836 66.673 1.00 40.65 401 VAL X O 1
ATOM 3274 N N . VAL A 1 403 ? 1.626 31.396 65.180 1.00 36.14 402 VAL X N 1
ATOM 3275 C CA . VAL A 1 403 ? 1.949 29.985 65.075 1.00 34.29 402 VAL X CA 1
ATOM 3276 C C . VAL A 1 403 ? 3.395 29.838 64.577 1.00 30.97 402 VAL X C 1
ATOM 3277 O O . VAL A 1 403 ? 4.182 29.073 65.160 1.00 29.99 402 VAL X O 1
ATOM 3281 N N . GLN A 1 404 ? 3.788 30.629 63.578 1.00 28.02 403 GLN X N 1
ATOM 3282 C CA . GLN A 1 404 ? 5.119 30.467 63.057 1.00 27.51 403 GLN X CA 1
ATOM 3283 C C . GLN A 1 404 ? 6.207 30.873 64.038 1.00 30.47 403 GLN X C 1
ATOM 3284 O O . GLN A 1 404 ? 7.252 30.189 64.120 1.00 29.33 403 GLN X O 1
ATOM 3290 N N . SER A 1 405 ? 5.964 31.982 64.738 1.00 30.03 404 SER X N 1
ATOM 3291 C CA . SER A 1 405 ? 6.924 32.512 65.701 1.00 35.38 404 SER X CA 1
ATOM 3292 C C . SER A 1 405 ? 7.125 31.488 66.824 1.00 34.98 404 SER X C 1
ATOM 3293 O O . SER A 1 405 ? 8.242 31.211 67.197 1.00 37.09 404 SER X O 1
ATOM 3296 N N . VAL A 1 406 ? 6.033 30.985 67.385 1.00 35.61 405 VAL X N 1
ATOM 3297 C CA . VAL A 1 406 ? 6.160 29.998 68.509 1.00 35.77 405 VAL X CA 1
ATOM 3298 C C . VAL A 1 406 ? 6.832 28.724 68.123 1.00 35.24 405 VAL X C 1
ATOM 3299 O O . VAL A 1 406 ? 7.673 28.178 68.857 1.00 32.78 405 VAL X O 1
ATOM 3303 N N . LEU A 1 407 ? 6.492 28.196 66.936 1.00 31.42 406 LEU X N 1
ATOM 3304 C CA . LEU A 1 407 ? 7.169 27.015 66.471 1.00 32.85 406 LEU X CA 1
ATOM 3305 C C . LEU A 1 407 ? 8.654 27.247 66.298 1.00 31.82 406 LEU X C 1
ATOM 3306 O O . LEU A 1 407 ? 9.503 26.352 66.637 1.00 30.96 406 LEU X O 1
ATOM 3311 N N . ALA A 1 408 ? 9.011 28.385 65.684 1.00 29.75 407 ALA X N 1
ATOM 3312 C CA . ALA A 1 408 ? 10.456 28.668 65.522 1.00 30.81 407 ALA X CA 1
ATOM 3313 C C . ALA A 1 408 ? 11.194 28.807 66.885 1.00 32.08 407 ALA X C 1
ATOM 3314 O O . ALA A 1 408 ? 12.383 28.523 66.951 1.00 32.33 407 ALA X O 1
ATOM 3316 N N . GLN A 1 409 ? 10.527 29.300 67.936 1.00 31.48 408 GLN X N 1
ATOM 3317 C CA . GLN A 1 409 ? 11.123 29.323 69.306 1.00 35.73 408 GLN X CA 1
ATOM 3318 C C . GLN A 1 409 ? 11.435 27.915 69.860 1.00 37.16 408 GLN X C 1
ATOM 3319 O O . GLN A 1 409 ? 12.468 27.719 70.527 1.00 35.41 408 GLN X O 1
ATOM 3325 N N . TRP A 1 410 ? 10.519 26.988 69.603 1.00 35.27 409 TRP X N 1
ATOM 3326 C CA . TRP A 1 410 ? 10.615 25.613 70.064 1.00 38.97 409 TRP X CA 1
ATOM 3327 C C . TRP A 1 410 ? 11.826 24.908 69.344 1.00 37.50 409 TRP X C 1
ATOM 3328 O O . TRP A 1 410 ? 12.606 24.136 69.985 1.00 36.52 409 TRP X O 1
ATOM 3339 N N . VAL A 1 411 ? 11.999 25.202 68.055 1.00 34.38 410 VAL X N 1
ATOM 3340 C CA . VAL A 1 411 ? 13.139 24.653 67.303 1.00 33.30 410 VAL X CA 1
ATOM 3341 C C . VAL A 1 411 ? 14.433 25.355 67.694 1.00 34.52 410 VAL X C 1
ATOM 3342 O O . VAL A 1 411 ? 15.454 24.736 67.940 1.00 34.24 410 VAL X O 1
ATOM 3346 N N . LEU A 1 412 ? 14.403 26.665 67.830 1.00 35.09 411 LEU X N 1
ATOM 3347 C CA . LEU A 1 412 ? 15.607 27.384 68.311 1.00 37.91 411 LEU X CA 1
ATOM 3348 C C . LEU A 1 412 ? 16.275 26.816 69.565 1.00 39.10 411 LEU X C 1
ATOM 3349 O O . LEU A 1 412 ? 17.520 26.829 69.700 1.00 39.15 411 LEU X O 1
ATOM 3354 N N . GLN A 1 413 ? 15.447 26.413 70.515 1.00 39.35 412 GLN X N 1
ATOM 3355 C CA . GLN A 1 413 ? 15.940 25.856 71.761 1.00 42.19 412 GLN X CA 1
ATOM 3356 C C . GLN A 1 413 ? 16.868 24.646 71.501 1.00 42.54 412 GLN X C 1
ATOM 3357 O O . GLN A 1 413 ? 17.958 24.518 72.118 1.00 44.39 412 GLN X O 1
ATOM 3363 N N . LYS A 1 414 ? 16.442 23.776 70.586 1.00 40.74 413 LYS X N 1
ATOM 3364 C CA . LYS A 1 414 ? 17.236 22.599 70.192 1.00 41.28 413 LYS X CA 1
ATOM 3365 C C . LYS A 1 414 ? 18.454 22.953 69.429 1.00 42.04 413 LYS X C 1
ATOM 3366 O O . LYS A 1 414 ? 19.500 22.293 69.620 1.00 42.42 413 LYS X O 1
ATOM 3372 N N . GLU A 1 415 ? 18.356 23.995 68.589 1.00 39.73 414 GLU X N 1
ATOM 3373 C CA . GLU A 1 415 ? 19.540 24.501 67.943 1.00 40.21 414 GLU X CA 1
ATOM 3374 C C . GLU A 1 415 ? 20.579 24.970 68.990 1.00 43.88 414 GLU X C 1
ATOM 3375 O O . GLU A 1 415 ? 21.770 24.603 68.910 1.00 42.13 414 GLU X O 1
ATOM 3381 N N . PHE A 1 416 ? 20.144 25.853 69.910 1.00 45.31 415 PHE X N 1
ATOM 3382 C CA . PHE A 1 416 ? 20.998 26.274 71.019 1.00 49.22 415 PHE X CA 1
ATOM 3383 C C . PHE A 1 416 ? 21.558 25.092 71.813 1.00 51.89 415 PHE X C 1
ATOM 3384 O O . PHE A 1 416 ? 22.762 25.128 72.160 1.00 53.79 415 PHE X O 1
ATOM 3392 N N . GLU A 1 417 ? 20.732 24.062 72.079 1.00 50.94 416 GLU X N 1
ATOM 3393 C CA . GLU A 1 417 ? 21.233 22.907 72.826 1.00 55.06 416 GLU X CA 1
ATOM 3394 C C . GLU A 1 417 ? 22.282 22.144 72.015 1.00 56.93 416 GLU X C 1
ATOM 3395 O O . GLU A 1 417 ? 23.256 21.666 72.563 1.00 56.94 416 GLU X O 1
ATOM 3401 N N . SER A 1 418 ? 22.083 22.056 70.701 1.00 54.99 417 SER X N 1
ATOM 3402 C CA . SER A 1 418 ? 22.966 21.245 69.886 1.00 57.11 417 SER X CA 1
ATOM 3403 C C . SER A 1 418 ? 24.421 21.803 69.833 1.00 60.30 417 SER X C 1
ATOM 3404 O O . SER A 1 418 ? 25.354 21.031 69.741 1.00 61.70 417 SER X O 1
ATOM 3407 N N . ALA A 1 419 ? 24.599 23.131 69.846 1.00 61.21 418 ALA X N 1
ATOM 3408 C CA . ALA A 1 419 ? 25.929 23.761 69.852 1.00 63.37 418 ALA X CA 1
ATOM 3409 C C . ALA A 1 419 ? 26.419 24.067 71.276 1.00 66.80 418 ALA X C 1
ATOM 3410 O O . ALA A 1 419 ? 27.381 24.833 71.452 1.00 69.46 418 ALA X O 1
ATOM 3412 N N . ASP A 1 420 ? 25.759 23.461 72.264 1.00 67.49 419 ASP X N 1
ATOM 3413 C CA . ASP A 1 420 ? 25.965 23.644 73.710 1.00 69.87 419 ASP X CA 1
ATOM 3414 C C . ASP A 1 420 ? 26.014 25.069 74.222 1.00 70.38 419 ASP X C 1
ATOM 3415 O O . ASP A 1 420 ? 26.802 25.426 75.113 1.00 71.89 419 ASP X O 1
ATOM 3420 N N . VAL A 1 421 ? 25.127 25.888 73.693 1.00 67.41 420 VAL X N 1
ATOM 3421 C CA . VAL A 1 421 ? 25.101 27.274 74.098 1.00 67.68 420 VAL X CA 1
ATOM 3422 C C . VAL A 1 421 ? 24.234 27.389 75.348 1.00 68.86 420 VAL X C 1
ATOM 3423 O O . VAL A 1 421 ? 24.464 28.251 76.183 1.00 71.28 420 VAL X O 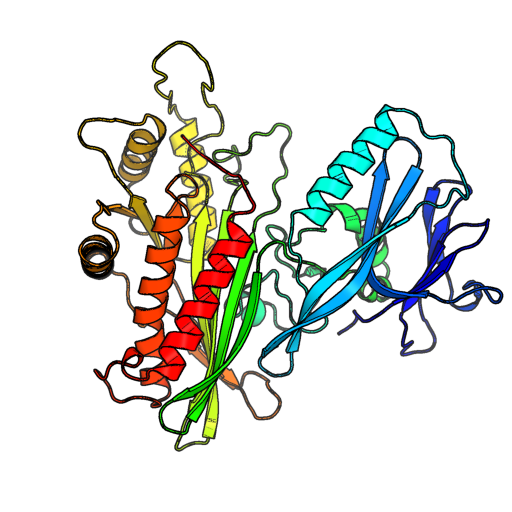1
ATOM 3427 N N . VAL A 1 422 ? 23.274 26.477 75.480 1.00 67.04 421 VAL X N 1
ATOM 3428 C CA . VAL A 1 422 ? 22.415 26.365 76.654 1.00 67.85 421 VAL X CA 1
ATOM 3429 C C . VAL A 1 422 ? 22.391 24.892 77.095 1.00 68.97 421 VAL X C 1
ATOM 3430 O O . VAL A 1 422 ? 22.587 23.972 76.284 1.00 67.49 421 VAL X O 1
ATOM 3434 N N . ALA A 1 423 ? 22.118 24.671 78.373 1.00 70.83 422 ALA X N 1
ATOM 3435 C CA . ALA A 1 423 ? 21.938 23.303 78.874 1.00 72.21 422 ALA X CA 1
ATOM 3436 C C . ALA A 1 423 ? 20.646 22.638 78.359 1.00 69.63 422 ALA X C 1
ATOM 3437 O O . ALA A 1 423 ? 19.659 23.304 78.131 1.00 68.56 422 ALA X O 1
ATOM 3439 N N . THR A 1 424 ? 20.671 21.317 78.216 1.00 70.58 423 THR X N 1
ATOM 3440 C CA . THR A 1 424 ? 19.514 20.520 77.825 1.00 70.56 423 THR X CA 1
ATOM 3441 C C . THR A 1 424 ? 18.344 20.740 78.788 1.00 70.83 423 THR X C 1
ATOM 3442 O O . THR A 1 424 ? 18.484 20.569 79.990 1.00 72.14 423 THR X O 1
ATOM 3446 N N . GLY A 1 425 ? 17.200 21.164 78.251 1.00 69.02 424 GLY X N 1
ATOM 3447 C CA . GLY A 1 425 ? 16.040 21.461 79.091 1.00 68.70 424 GLY X CA 1
ATOM 3448 C C . GLY A 1 425 ? 16.106 22.782 79.846 1.00 69.58 424 GLY X C 1
ATOM 3449 O O . GLY A 1 425 ? 15.397 22.972 80.808 1.00 71.35 424 GLY X O 1
ATOM 3450 N N . SER A 1 426 ? 16.956 23.705 79.416 1.00 69.05 425 SER X N 1
ATOM 3451 C CA . SER A 1 426 ? 16.887 25.090 79.896 1.00 68.82 425 SER X CA 1
ATOM 3452 C C . SER A 1 426 ? 15.788 25.788 79.062 1.00 65.83 425 SER X C 1
ATOM 3453 O O . SER A 1 426 ? 15.142 25.132 78.244 1.00 64.13 425 SER X O 1
ATOM 3456 N N . THR A 1 427 ? 15.587 27.096 79.253 1.00 64.76 426 THR X N 1
ATOM 3457 C CA . THR A 1 427 ? 14.617 27.887 78.450 1.00 62.15 426 THR X CA 1
ATOM 3458 C C . THR A 1 427 ? 15.339 29.122 77.940 1.00 60.49 426 THR X C 1
ATOM 3459 O O . THR A 1 427 ? 15.716 30.001 78.715 1.00 60.76 426 THR X O 1
ATOM 3463 N N . TRP A 1 428 ? 15.510 29.246 76.627 1.00 56.55 427 TRP X N 1
ATOM 3464 C CA . TRP A 1 428 ? 16.360 30.335 76.167 1.00 55.02 427 TRP X CA 1
ATOM 3465 C C . TRP A 1 428 ? 15.645 31.655 76.366 1.00 55.37 427 TRP X C 1
ATOM 3466 O O . TRP A 1 428 ? 16.277 32.697 76.578 1.00 56.75 427 TRP X O 1
ATOM 3477 N N . GLU A 1 429 ? 14.319 31.599 76.334 1.00 54.81 428 GLU X N 1
ATOM 3478 C CA . GLU A 1 429 ? 13.478 32.793 76.449 1.00 55.75 428 GLU X CA 1
ATOM 3479 C C . GLU A 1 429 ? 13.615 33.471 77.842 1.00 59.43 428 GLU X C 1
ATOM 3480 O O . GLU A 1 429 ? 13.095 34.566 78.061 1.00 60.01 428 GLU X O 1
ATOM 3486 N N . ASP A 1 430 ? 14.337 32.852 78.771 1.00 62.63 429 ASP X N 1
ATOM 3487 C CA . ASP A 1 430 ? 14.547 33.486 80.070 1.00 66.36 429 ASP X CA 1
ATOM 3488 C C . ASP A 1 430 ? 15.575 34.589 79.985 1.00 68.22 429 ASP X C 1
ATOM 3489 O O . ASP A 1 430 ? 15.865 35.203 81.009 1.00 69.42 429 ASP X O 1
ATOM 3494 N N . ASN A 1 431 ? 16.153 34.787 78.798 1.00 64.69 430 ASN X N 1
ATOM 3495 C CA . ASN A 1 431 ? 17.133 35.851 78.542 1.00 66.76 430 ASN X CA 1
ATOM 3496 C C . ASN A 1 431 ? 16.422 37.042 77.911 1.00 65.26 430 ASN X C 1
ATOM 3497 O O . ASN A 1 431 ? 16.124 37.067 76.725 1.00 62.81 430 ASN X O 1
ATOM 3502 N N . ALA A 1 432 ? 16.127 38.017 78.746 1.00 67.60 431 ALA X N 1
ATOM 3503 C CA . ALA A 1 432 ? 15.206 39.090 78.427 1.00 67.19 431 ALA X CA 1
ATOM 3504 C C . ALA A 1 432 ? 15.593 39.891 77.195 1.00 65.33 431 ALA X C 1
ATOM 3505 O O . ALA A 1 432 ? 14.765 40.038 76.305 1.00 64.51 431 ALA X O 1
ATOM 3507 N N . PRO A 1 433 ? 16.832 40.425 77.134 1.00 65.80 432 PRO X N 1
ATOM 3508 C CA . PRO A 1 433 ? 17.172 41.176 75.925 1.00 64.43 432 PRO X CA 1
ATOM 3509 C C . PRO A 1 433 ? 17.108 40.332 74.616 1.00 60.50 432 PRO X C 1
ATOM 3510 O O . PRO A 1 433 ? 16.704 40.813 73.517 1.00 58.15 432 PRO X O 1
ATOM 3514 N N . LEU A 1 434 ? 17.469 39.059 74.729 1.00 59.88 433 LEU X N 1
ATOM 3515 C CA . LEU A 1 434 ? 17.400 38.197 73.558 1.00 56.23 433 LEU X CA 1
ATOM 3516 C C . LEU A 1 434 ? 15.961 37.959 73.069 1.00 53.98 433 LEU X C 1
ATOM 3517 O O . LEU A 1 434 ? 15.723 38.002 71.874 1.00 51.89 433 LEU X O 1
ATOM 3522 N N . LEU A 1 435 ? 15.036 37.645 73.982 1.00 55.24 434 LEU X N 1
ATOM 3523 C CA . LEU A 1 435 ? 13.603 37.462 73.652 1.00 53.51 434 LEU X CA 1
ATOM 3524 C C . LEU A 1 435 ? 13.028 38.751 73.075 1.00 53.14 434 LEU X C 1
ATOM 3525 O O . LEU A 1 435 ? 12.229 38.735 72.124 1.00 50.11 434 LEU X O 1
ATOM 3530 N N . THR A 1 436 ? 13.460 39.890 73.626 1.00 55.43 435 THR X N 1
ATOM 3531 C CA . THR A 1 436 ? 13.061 41.148 73.020 1.00 55.76 435 THR X CA 1
ATOM 3532 C C . THR A 1 436 ? 13.540 41.258 71.605 1.00 52.03 435 THR X C 1
ATOM 3533 O O . THR A 1 436 ? 12.756 41.586 70.705 1.00 52.81 435 THR X O 1
ATOM 3537 N N . SER A 1 437 ? 14.828 41.021 71.354 1.00 52.00 436 SER X N 1
ATOM 3538 C CA . SER A 1 437 ? 15.298 41.085 69.958 1.00 50.15 436 SER X CA 1
ATOM 3539 C C . SER A 1 437 ? 14.500 40.106 69.077 1.00 45.92 436 SER X C 1
ATOM 3540 O O . SER A 1 437 ? 14.080 40.442 67.995 1.00 42.57 436 SER X O 1
ATOM 3543 N N . TYR A 1 438 ? 14.289 38.890 69.580 1.00 46.19 437 TYR X N 1
ATOM 3544 C CA . TYR A 1 438 ? 13.547 37.846 68.783 1.00 43.57 437 TYR X CA 1
ATOM 3545 C C . TYR A 1 438 ? 12.125 38.331 68.448 1.00 43.04 437 TYR X C 1
ATOM 3546 O O . TYR A 1 438 ? 11.671 38.291 67.289 1.00 41.80 437 TYR X O 1
ATOM 3555 N N . GLN A 1 439 ? 11.412 38.817 69.482 1.00 46.60 438 GLN X N 1
ATOM 3556 C CA . GLN A 1 439 ? 10.044 39.277 69.302 1.00 47.62 438 GLN X CA 1
ATOM 3557 C C . GLN A 1 439 ? 9.965 40.452 68.256 1.00 47.71 438 GLN X C 1
ATOM 3558 O O . GLN A 1 439 ? 9.097 40.460 67.409 1.00 46.23 438 GLN X O 1
ATOM 3564 N N . ASN A 1 440 ? 10.893 41.403 68.315 1.00 49.57 439 ASN X N 1
ATOM 3565 C CA . ASN A 1 440 ? 10.893 42.534 67.340 1.00 49.52 439 ASN X CA 1
ATOM 3566 C C . ASN A 1 440 ? 11.161 42.071 65.932 1.00 46.86 439 ASN X C 1
ATOM 3567 O O . ASN A 1 440 ? 10.493 42.464 64.958 1.00 45.77 439 ASN X O 1
ATOM 3572 N N . LEU A 1 441 ? 12.122 41.158 65.819 1.00 45.73 440 LEU X N 1
ATOM 3573 C CA . LEU A 1 441 ? 12.387 40.560 64.554 1.00 42.12 440 LEU X CA 1
ATOM 3574 C C . LEU A 1 441 ? 11.114 39.959 63.935 1.00 38.61 440 LEU X C 1
ATOM 3575 O O . LEU A 1 441 ? 10.796 40.229 62.781 1.00 36.75 440 LEU X O 1
ATOM 3580 N N . TRP A 1 442 ? 10.352 39.147 64.665 1.00 37.70 441 TRP X N 1
ATOM 3581 C CA . TRP A 1 442 ? 9.127 38.523 64.089 1.00 35.42 441 TRP X CA 1
ATOM 3582 C C . TRP A 1 442 ? 7.950 39.514 63.925 1.00 38.88 441 TRP X C 1
ATOM 3583 O O . TRP A 1 442 ? 7.112 39.323 63.017 1.00 39.56 441 TRP X O 1
ATOM 3594 N N . ALA A 1 443 ? 7.897 40.583 64.767 1.00 41.19 442 ALA X N 1
ATOM 3595 C CA . ALA A 1 443 ? 6.825 41.602 64.623 1.00 41.92 442 ALA X CA 1
ATOM 3596 C C . ALA A 1 443 ? 7.059 42.414 63.383 1.00 43.07 442 ALA X C 1
ATOM 3597 O O . ALA A 1 443 ? 6.128 42.688 62.592 1.00 43.41 442 ALA X O 1
ATOM 3599 N N . ASP A 1 444 ? 8.324 42.713 63.121 1.00 42.17 443 ASP X N 1
ATOM 3600 C CA . ASP A 1 444 ? 8.659 43.390 61.877 1.00 42.58 443 ASP X CA 1
ATOM 3601 C C . ASP A 1 444 ? 8.313 42.619 60.625 1.00 41.24 443 ASP X C 1
ATOM 3602 O O . ASP A 1 444 ? 7.808 43.152 59.598 1.00 38.46 443 ASP X O 1
ATOM 3607 N N . ASN A 1 445 ? 8.626 41.306 60.685 1.00 38.27 444 ASN X N 1
ATOM 3608 C CA . ASN A 1 445 ? 8.260 40.407 59.609 1.00 37.09 444 ASN X CA 1
ATOM 3609 C C . ASN A 1 445 ? 6.742 40.446 59.295 1.00 36.67 444 ASN X C 1
ATOM 3610 O O . ASN A 1 445 ? 6.372 40.561 58.138 1.00 37.12 444 ASN X O 1
ATOM 3615 N N . ALA A 1 446 ? 5.892 40.290 60.292 1.00 39.44 445 ALA X N 1
ATOM 3616 C CA . ALA A 1 446 ? 4.450 40.328 60.097 1.00 44.52 445 ALA X CA 1
ATOM 3617 C C . ALA A 1 446 ? 3.999 41.647 59.470 1.00 46.64 445 ALA X C 1
ATOM 3618 O O . ALA A 1 446 ? 3.155 41.629 58.542 1.00 47.68 445 ALA X O 1
ATOM 3620 N N . ASP A 1 447 ? 4.589 42.761 59.939 1.00 49.89 446 ASP X N 1
ATOM 3621 C CA . ASP A 1 447 ? 4.386 44.108 59.319 1.00 50.98 446 ASP X CA 1
ATOM 3622 C C . ASP A 1 447 ? 4.708 44.075 57.840 1.00 48.98 446 ASP X C 1
ATOM 3623 O O . ASP A 1 447 ? 3.886 44.457 56.979 1.00 49.07 446 ASP X O 1
ATOM 3628 N N . ALA A 1 448 ? 5.935 43.660 57.529 1.00 44.44 447 ALA X N 1
ATOM 3629 C CA . ALA A 1 448 ? 6.341 43.587 56.163 1.00 42.40 447 ALA X CA 1
ATOM 3630 C C . ALA A 1 448 ? 5.438 42.728 55.261 1.00 43.40 447 ALA X C 1
ATOM 3631 O O . ALA A 1 448 ? 5.215 43.074 54.093 1.00 42.28 447 ALA X O 1
ATOM 3633 N N . VAL A 1 449 ? 5.010 41.571 55.747 1.00 43.89 448 VAL X N 1
ATOM 3634 C CA . VAL A 1 449 ? 4.386 40.595 54.877 1.00 48.26 448 VAL X CA 1
ATOM 3635 C C . VAL A 1 449 ? 2.883 40.800 54.751 1.00 52.38 448 VAL X C 1
ATOM 3636 O O . VAL A 1 449 ? 2.262 40.254 53.847 1.00 54.31 448 VAL X O 1
ATOM 3640 N N . SER A 1 450 ? 2.316 41.589 55.637 1.00 57.24 449 SER X N 1
ATOM 3641 C CA . SER A 1 450 ? 0.861 41.930 55.614 1.00 64.12 449 SER X CA 1
ATOM 3642 C C . SER A 1 450 ? 0.453 42.657 54.323 1.00 67.66 449 SER X C 1
ATOM 3643 O O . SER A 1 450 ? -0.710 42.704 53.947 1.00 70.18 449 SER X O 1
ATOM 3646 N N . VAL A 1 451 ? 1.454 43.189 53.638 1.00 71.85 450 VAL X N 1
ATOM 3647 C CA . VAL A 1 451 ? 1.343 43.848 52.333 1.00 75.43 450 VAL X CA 1
ATOM 3648 C C . VAL A 1 451 ? 0.738 42.998 51.111 1.00 77.65 450 VAL X C 1
ATOM 3649 O O . VAL A 1 451 ? 1.012 43.284 49.964 1.00 77.67 450 VAL X O 1
ATOM 3653 N N . ALA A 1 452 ? -0.132 42.008 51.363 1.00 81.47 451 ALA X N 1
ATOM 3654 C CA . ALA A 1 452 ? -0.940 41.362 50.275 1.00 84.52 451 ALA X CA 1
ATOM 3655 C C . ALA A 1 452 ? -2.357 41.939 50.136 1.00 88.68 451 ALA X C 1
ATOM 3656 O O . ALA A 1 452 ? -2.914 41.989 49.018 1.00 89.67 451 ALA X O 1
ATOM 3658 N N . TYR A 1 453 ? -2.930 42.337 51.287 1.00 92.21 452 TYR X N 1
ATOM 3659 C CA . TYR A 1 453 ? -4.271 42.933 51.423 1.00 95.59 452 TYR X CA 1
ATOM 3660 C C . TYR A 1 453 ? -4.381 43.669 52.765 1.00 98.13 452 TYR X C 1
ATOM 3661 O O . TYR A 1 453 ? -3.637 43.372 53.713 1.00 97.78 452 TYR X O 1
ATOM 3663 N N . SER A 1 454 ? -5.301 44.628 52.848 1.00 101.11 453 SER X N 1
ATOM 3664 C CA . SER A 1 454 ? -5.783 45.095 54.150 1.00 103.82 453 SER X CA 1
ATOM 3665 C C . SER A 1 454 ? -7.263 44.722 54.259 1.00 106.01 453 SER X C 1
ATOM 3666 O O . SER A 1 454 ? -8.092 45.204 53.492 1.00 107.54 453 SER X O 1
ATOM 3669 N N . GLY A 1 455 ? -7.578 43.820 55.181 1.00 106.92 454 GLY X N 1
ATOM 3670 C CA . GLY A 1 455 ? -8.918 43.247 55.258 1.00 109.42 454 GLY X CA 1
ATOM 3671 C C . GLY A 1 455 ? -9.242 42.764 56.653 1.00 110.93 454 GLY X C 1
ATOM 3672 O O . GLY A 1 455 ? -8.605 43.206 57.613 1.00 111.06 454 GLY X O 1
ATOM 3673 N N . THR A 1 456 ? -10.239 41.883 56.796 1.00 112.54 455 THR X N 1
ATOM 3674 C CA . THR A 1 456 ? -11.144 41.443 55.708 1.00 113.55 455 THR X CA 1
ATOM 3675 C C . THR A 1 456 ? -12.581 42.012 55.909 1.00 116.52 455 THR X C 1
ATOM 3676 O O . THR A 1 456 ? -13.158 42.593 54.979 1.00 117.74 455 THR X O 1
ATOM 3680 N N . GLY A 1 457 ? -13.131 41.857 57.121 1.00 117.87 456 GLY X N 1
ATOM 3681 C CA . GLY A 1 457 ? -14.466 42.376 57.467 1.00 120.69 456 GLY X CA 1
ATOM 3682 C C . GLY A 1 457 ? -14.785 42.404 58.957 1.00 122.17 456 GLY X C 1
ATOM 3683 O O . GLY A 1 457 ? -15.221 43.428 59.499 1.00 124.07 456 GLY X O 1
#

Sequence (457 aa):
SMTGPIVYVQNADGIFFKLAEGKGTNDAVIHLANQDQGVRVLGAEEFPVQGEVVKIASLMGFIKLKLNRYAIIANTVEETGRFNGHVFYRVLQHSIVSTKFNSRIDSEEAEYIKLLELHLKNSTFYFSYTYDLTNSLQRNEKVGPAASWKTADERFFWNHYLTEDLRNFAHQDPRIDSFIQPVIYGYAKTVDAVLNATPIVLGLITRRSIFRAGTRYFRRGVDKDGNVGNFNETEQILLAENPESEKIHVFSFLQTRGSVPIYWAEINNLKYKPNLVLGENSLDATKKHFDQQKELYGDNYLVNLVNQKGHELPVKEGYESVVHALNDPKIHYVYFDFHHECRKMQWHRVKLLIDHLEKLGLSNEDFFHKVIDSNGNTVEIVNEQHSVVRTNCMDCLDRTNVVQSVLAQWVLQKEFESADVVATGSTWEDNAPLLTSYQNLWADNADAVSVAYSGTG

B-factor: mean 52.43, std 25.11, range [19.65, 199.39]

Solvent-accessible surface area: 22227 Å² total; per-residue (Å²): 88,94,18,14,66,3,13,22,2,75,60,92,78,0,0,14,0,75,29,48,155,54,190,56,145,79,34,4,1,0,7,0,0,40,116,91,15,18,18,80,42,32,25,61,148,86,18,23,154,161,47,141,77,36,158,3,11,2,0,0,0,4,11,102,0,107,139,8,35,14,0,0,0,0,35,54,39,72,90,17,4,128,8,49,64,46,24,2,49,64,10,80,110,46,33,37,23,26,7,69,210,117,37,243,58,74,92,117,7,43,91,91,37,114,116,21,43,98,64,8,149,85,10,27,6,6,1,3,39,64,25,18,6,1,6,2,10,48,25,26,46,165,44,43,118,78,42,27,25,122,58,17,18,93,29,0,3,25,0,45,140,11,0,81,36,0,27,90,70,4,122,150,28,85,81,0,11,6,3,1,13,16,0,0,27,0,2,0,61,19,44,109,18,87,6,99,95,9,83,3,25,0,0,0,0,0,0,16,13,40,120,67,76,45,140,109,147,80,90,89,4,0,27,118,110,1,32,8,9,31,7,10,0,2,0,4,4,0,21,0,53,21,70,132,70,136,88,37,10,0,0,3,11,14,2,0,4,0,3,7,0,0,24,57,45,43,83,127,107,155,139,178,158,57,108,34,125,68,39,145,70,2,66,49,1,0,90,86,1,4,58,60,2,57,159,66,13,25,38,0,9,0,1,3,2,37,52,59,208,67,131,118,77,44,13,34,101,6,1,51,55,4,13,111,64,51,126,22,107,112,18,35,36,5,140,26,62,0,47,122,92,64,218,165,94,14,103,101,58,0,84,79,0,5,82,65,0,86,173,68,50,10,49,27,108,26,9,1,8,17,4,5,57,116,129,21,92,53,100,89,81,71,56,70,17,114,10,3,2,0,0,1,30,56,18,68,50,114,36,0,14,40,0,0,15,1,0,1,8,48,2,1,23,48,1,0,18,54,0,91,6,11,76,123,70,44,72,3,36,122,50,68,103,3,44,73,29,0,94,86,7,5,60,58,1,24,106,16,5,52,45,83,82,127,68,160,123

Secondary structure (DSSP, 8-state):
-----EEEEEETTEEEEEESS--SS---EEEEETTT--EEEE-GGGS-SSSPPEEESEEEEEEEETTEEEEEEEEEEEEEEEETTEEEEEEEEEEEEES-TT----HHHHHHHHHHHHHHHH---EE-SSS-TTS-HHHHHHH-S---GGGS-TTT-TTTGGGHHHHHHHTT-GGGGGG----BSSEEEEEEEEETTEEEEEEEEEEE-----SSS--SSSB-TTS--S-EEEEEEEEEEE-TTT--EEEEEEEEEEE---SBS-----SSS-------HHHHHHHHHHHHHHHHHHSEEEEEEE---SS---HHHHHHHHHHHHH--TTEEEEEE---SSTTTHHHHHHHHHHHHHHHHT--TT-SEEEEE-TTS-EEEEEE---EEEEEETTS-HHHHHHHHHHHHHHHHHHHHHHTTSS-TT--GGG-HHHHHHHHHHHHHHHHHHTTT-----

Foldseek 3Di:
DLAWKKKWFADLQGIKIWHPDDDDDWTWIWGQGPVQRDIDIDTPVPGDPDGDIAIFGAFLFWDCQPRHIWTKTQRDWDFFAADLRWTKTKRDDIDTGTNDPDDDDDPSSVVVVVVVVVVVVLWIKMFILQAQQQDFPLQCVVVPPRYDVVSHDQFFQQSPVRCVSLVVVCVVPVSSRHRHTRMFTFDKHWDWDAFLNKIKIKMKGKGWTDDDDDPDDDQAAFELQQDRNTKMKMKIKMWTALPPVRWIKIWIDIAMEGHLHAYRPDDPDDDDQDADDRDVRRLNNNVSNVVVVCVPANQEEEEAEDQDDPDDDRSRVSSVVSCVVVPDLSYHYYYFHQDDPCPPSRVVSLVVVVVVVVVSPDDLCQIWMFTADPSSHTDGTPHHHRYYYYYYPPDDLVSVLSSVLVSVLSSVVVVCVVSPSDPDPDRSPVPPVVVVVSVVNSVVSSVRVVSPDDDDD